Protein 2PAJ (pdb70)

Secondary structure (DSSP, 8-state):
-EEEEE-BSEEB----SSSSS-SB-----EEEETTEEEEESS----TT-EEEE-BT-EEEEPEE-----GGGGG--S---GGG--HHHHHHHHHHHHHHHHTTTEEEEEE------TT-SS-HHHHHHHHHHHTT-EEEEEE---S---S-STTS-GGG----HHHHHHHHHHHHHHT---STT-SEEEEE--TTTTTSS-HHHHHHHHHHHHHTT-EEEEE-----HHHHHHHTT--STTEEEES--S--HHHHHHHHHHT-EEEE-HHHHH----TTHHHHT--EEE---HHHH-S--SHHHHHHHHHHHHHHT---HHHHHHIIIIIHHHHHT-TTSS--STTSB--EEEEE--SGGGTT-SSGGGHHHHS-S--EEEEEEETTEEEEETTB-TT--HHHHHHHHHHHHHHHHHHHH-

Structure (mmCIF, N/CA/C/O backbone):
data_2PAJ
#
_entry.id   2PAJ
#
_cell.length_a   88.872
_cell.length_b   88.872
_cell.length_c   161.867
_cell.angle_alpha   90.00
_cell.angle_beta   90.00
_cell.angle_gamma   120.00
#
_symmetry.space_group_name_H-M   'P 31 2 1'
#
loop_
_entity.id
_entity.type
_entity.pdbx_description
1 polymer 'putative cytosine/guanine deaminase'
2 non-polymer 'ZINC ION'
3 water water
#
loop_
_atom_site.group_PDB
_atom_site.id
_atom_site.type_symbol
_atom_site.label_atom_id
_atom_site.label_alt_id
_atom_site.label_comp_id
_atom_site.label_asym_id
_atom_site.label_entity_id
_atom_site.label_seq_id
_atom_site.pdbx_PDB_ins_code
_atom_site.Cartn_x
_atom_site.Cartn_y
_atom_site.Cartn_z
_atom_site.occupancy
_atom_site.B_iso_or_equiv
_atom_site.auth_seq_id
_atom_site.auth_comp_id
_atom_site.auth_asym_id
_atom_site.auth_atom_id
_atom_site.pdbx_PDB_model_num
ATOM 1 N N . PRO A 1 10 ? 42.218 55.749 29.515 1.00 78.14 10 PRO A N 1
ATOM 2 C CA . PRO A 1 10 ? 41.716 54.579 28.748 1.00 76.92 10 PRO A CA 1
ATOM 3 C C . PRO A 1 10 ? 40.242 54.322 29.066 1.00 74.92 10 PRO A C 1
ATOM 4 O O . PRO A 1 10 ? 39.874 53.265 29.610 1.00 74.51 10 PRO A O 1
ATOM 8 N N . SER A 1 11 ? 39.412 55.316 28.755 1.00 71.85 11 SER A N 1
ATOM 9 C CA . SER A 1 11 ? 37.970 55.212 28.960 1.00 68.32 11 SER A CA 1
ATOM 10 C C . SER A 1 11 ? 37.268 55.796 27.749 1.00 65.73 11 SER A C 1
ATOM 11 O O . SER A 1 11 ? 37.736 56.757 27.140 1.00 65.69 11 SER A O 1
ATOM 14 N N . THR A 1 12 ? 36.140 55.217 27.389 1.00 63.12 12 THR A N 1
ATOM 15 C CA . THR A 1 12 ? 35.436 55.720 26.233 1.00 61.73 12 THR A CA 1
ATOM 16 C C . THR A 1 12 ? 33.935 55.663 26.422 1.00 60.29 12 THR A C 1
ATOM 17 O O . THR A 1 12 ? 33.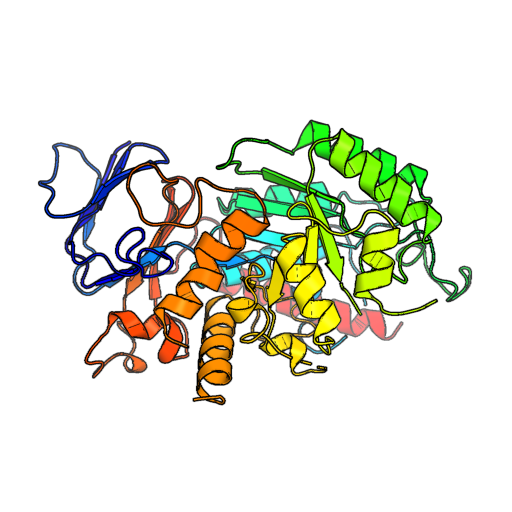415 54.761 27.070 1.00 59.95 12 THR A O 1
ATOM 21 N N . LEU A 1 13 ? 33.239 56.638 25.856 1.00 59.02 13 LEU A N 1
ATOM 22 C CA . LEU A 1 13 ? 31.799 56.675 25.978 1.00 57.74 13 LEU A CA 1
ATOM 23 C C . LEU A 1 13 ? 31.130 56.787 24.621 1.00 57.50 13 LEU A C 1
ATOM 24 O O . LEU A 1 13 ? 31.283 57.774 23.911 1.00 56.69 13 LEU A O 1
ATOM 29 N N . ILE A 1 14 ? 30.409 55.738 24.257 1.00 58.07 14 ILE A N 1
ATOM 30 C CA . ILE A 1 14 ? 29.661 55.720 23.014 1.00 59.07 14 ILE A CA 1
ATOM 31 C C . ILE A 1 14 ? 28.324 56.305 23.460 1.00 58.23 14 ILE A C 1
ATOM 32 O O . ILE A 1 14 ? 27.672 55.768 24.360 1.00 57.36 14 ILE A O 1
ATOM 37 N N . ARG A 1 15 ? 27.932 57.423 22.861 1.00 58.04 15 ARG A N 1
ATOM 38 C CA . ARG A 1 15 ? 26.698 58.070 23.276 1.00 57.62 15 ARG A CA 1
ATOM 39 C C . ARG A 1 15 ? 25.590 58.156 22.247 1.00 56.11 15 ARG A C 1
ATOM 40 O O . ARG A 1 15 ? 25.830 58.207 21.036 1.00 55.26 15 ARG A O 1
ATOM 48 N N . ASN A 1 16 ? 24.370 58.182 22.776 1.00 54.54 16 ASN A N 1
ATOM 49 C CA . ASN A 1 16 ? 23.155 58.362 21.999 1.00 52.35 16 ASN A CA 1
ATOM 50 C C . ASN A 1 16 ? 22.891 57.384 20.864 1.00 51.97 16 ASN A C 1
ATOM 51 O O . ASN A 1 16 ? 22.627 57.792 19.737 1.00 52.14 16 ASN A O 1
ATOM 56 N N . ALA A 1 17 ? 22.945 56.092 21.162 1.00 52.41 17 ALA A N 1
ATOM 57 C CA . ALA A 1 17 ? 22.708 55.074 20.139 1.00 51.70 17 ALA A CA 1
ATOM 58 C C . ALA A 1 17 ? 21.209 54.963 19.838 1.00 51.75 17 ALA A C 1
ATOM 59 O O . ALA A 1 17 ? 20.372 55.071 20.742 1.00 53.44 17 ALA A O 1
ATOM 61 N N . ALA A 1 18 ? 20.874 54.751 18.568 1.00 49.43 18 ALA A N 1
ATOM 62 C CA . ALA A 1 18 ? 19.487 54.624 18.153 1.00 46.71 18 ALA A CA 1
ATOM 63 C C . ALA A 1 18 ? 18.934 53.266 18.574 1.00 47.31 18 ALA A C 1
ATOM 64 O O . ALA A 1 18 ? 17.735 53.114 18.786 1.00 47.98 18 ALA A O 1
ATOM 66 N N . ALA A 1 19 ? 19.819 52.281 18.696 1.00 47.76 19 ALA A N 1
ATOM 67 C CA . ALA A 1 19 ? 19.431 50.931 19.089 1.00 48.33 19 ALA A CA 1
ATOM 68 C C . ALA A 1 19 ? 20.636 50.119 19.565 1.00 49.28 19 ALA A C 1
ATOM 69 O O . ALA A 1 19 ? 21.762 50.327 19.101 1.00 48.80 19 ALA A O 1
ATOM 71 N N . ILE A 1 20 ? 20.385 49.189 20.486 1.00 49.11 20 ILE A N 1
ATOM 72 C CA . ILE A 1 20 ? 21.431 48.334 21.041 1.00 48.34 20 ILE A CA 1
ATOM 73 C C . ILE A 1 20 ? 21.021 46.863 21.133 1.00 48.09 20 ILE A C 1
ATOM 74 O O . ILE A 1 20 ? 20.253 46.482 22.013 1.00 47.78 20 ILE A O 1
ATOM 79 N N . MET A 1 21 ? 21.531 46.035 20.230 1.00 48.38 21 MET A N 1
ATOM 80 C CA . MET A 1 21 ? 21.225 44.606 20.276 1.00 48.62 21 MET A CA 1
ATOM 81 C C . MET A 1 21 ? 22.295 43.914 21.142 1.00 49.73 21 MET A C 1
ATOM 82 O O . MET A 1 21 ? 23.491 44.096 20.940 1.00 48.27 21 MET A O 1
ATOM 87 N N . THR A 1 22 ? 21.847 43.126 22.112 1.00 51.68 22 THR A N 1
ATOM 88 C CA . THR A 1 22 ? 22.736 42.457 23.049 1.00 53.32 22 THR A CA 1
ATOM 89 C C . THR A 1 22 ? 23.345 41.141 22.620 1.00 53.28 22 THR A C 1
ATOM 90 O O . THR A 1 22 ? 24.358 40.714 23.173 1.00 54.09 22 THR A O 1
ATOM 94 N N . GLY A 1 23 ? 22.733 40.493 21.645 1.00 52.45 23 GLY A N 1
ATOM 95 C CA . GLY A 1 23 ? 23.238 39.208 21.224 1.00 51.39 23 GLY A CA 1
ATOM 96 C C . GLY A 1 23 ? 22.827 38.194 22.275 1.00 51.19 23 GLY A C 1
ATOM 97 O O . GLY A 1 23 ? 23.488 37.180 22.465 1.00 51.07 23 GLY A O 1
ATOM 98 N N . GLY A 1 24 ? 21.727 38.489 22.963 1.00 51.61 24 GLY A N 1
ATOM 99 C CA . GLY A 1 24 ? 21.219 37.607 23.989 1.00 52.98 24 GLY A CA 1
ATOM 100 C C . GLY A 1 24 ? 20.160 36.682 23.431 1.00 55.16 24 GLY A C 1
ATOM 101 O O . GLY A 1 24 ? 19.590 36.948 22.380 1.00 53.91 24 GLY A O 1
ATOM 102 N N . ARG A 1 25 ? 19.886 35.597 24.143 1.00 58.81 25 ARG A N 1
ATOM 103 C CA . ARG A 1 25 ? 18.895 34.623 23.712 1.00 62.02 25 ARG A CA 1
ATOM 104 C C . ARG A 1 25 ? 17.479 35.189 23.719 1.00 62.97 25 ARG A C 1
ATOM 105 O O . ARG A 1 25 ? 16.511 34.455 23.516 1.00 63.80 25 ARG A O 1
ATOM 113 N N . GLY A 1 26 ? 17.363 36.490 23.970 1.00 63.21 26 GLY A N 1
ATOM 114 C CA . GLY A 1 26 ? 16.061 37.131 23.987 1.00 62.36 26 GLY A CA 1
ATOM 115 C C . GLY A 1 26 ? 15.099 36.790 25.114 1.00 61.56 26 GLY A C 1
ATOM 116 O O . GLY A 1 26 ? 13.916 37.097 25.021 1.00 62.64 26 GLY A O 1
ATOM 117 N N . THR A 1 27 ? 15.574 36.163 26.178 1.00 61.19 27 THR A N 1
ATOM 118 C CA . THR A 1 27 ? 14.680 35.826 27.277 1.00 62.31 27 THR A CA 1
ATOM 119 C C . THR A 1 27 ? 14.648 36.949 28.313 1.00 62.81 27 THR A C 1
ATOM 120 O O . THR A 1 27 ? 15.354 37.956 28.186 1.00 62.34 27 THR A O 1
ATOM 124 N N . ALA A 1 28 ? 13.818 36.774 29.336 1.00 63.35 28 ALA A N 1
ATOM 125 C CA . ALA A 1 28 ? 13.705 37.769 30.396 1.00 64.09 28 ALA A CA 1
ATOM 126 C C . ALA A 1 28 ? 15.012 37.765 31.178 1.00 65.05 28 ALA A C 1
ATOM 127 O O . ALA A 1 28 ? 15.424 38.783 31.746 1.00 64.31 28 ALA A O 1
ATOM 129 N N . ASP A 1 29 ? 15.665 36.608 31.177 1.00 66.55 29 ASP A N 1
ATOM 130 C CA . ASP A 1 29 ? 16.933 36.425 31.874 1.00 67.08 29 ASP A CA 1
ATOM 131 C C . ASP A 1 29 ? 18.035 36.999 31.009 1.00 66.08 29 ASP A C 1
ATOM 132 O O . ASP A 1 29 ? 18.959 37.646 31.509 1.00 65.10 29 ASP A O 1
ATOM 137 N N . ASP A 1 30 ? 17.917 36.761 29.701 1.00 64.82 30 ASP A N 1
ATOM 138 C CA . ASP A 1 30 ? 18.915 37.195 28.735 1.00 62.78 30 ASP A CA 1
ATOM 139 C C . ASP A 1 30 ? 18.314 37.960 27.559 1.00 61.48 30 ASP A C 1
ATOM 140 O O . ASP A 1 30 ? 18.136 37.401 26.478 1.00 61.74 30 ASP A O 1
ATOM 145 N N . PRO A 1 31 ? 18.008 39.257 27.757 1.00 60.61 31 PRO A N 1
ATOM 146 C CA . PRO A 1 31 ? 17.424 40.147 26.739 1.00 59.36 31 PRO A CA 1
ATOM 147 C C . PRO A 1 31 ? 18.263 40.295 25.460 1.00 58.63 31 PRO A C 1
ATOM 148 O O . PRO A 1 31 ? 19.496 40.381 25.515 1.00 58.13 31 PRO A O 1
ATOM 152 N N . SER A 1 32 ? 17.585 40.325 24.314 1.00 57.35 32 SER A N 1
ATOM 153 C CA . SER A 1 32 ? 18.263 40.427 23.023 1.00 56.87 32 SER A CA 1
ATOM 154 C C . SER A 1 32 ? 18.481 41.864 22.591 1.00 56.61 32 SER A C 1
ATOM 155 O O . SER A 1 32 ? 19.345 42.160 21.768 1.00 56.19 32 SER A O 1
ATOM 158 N N . ARG A 1 33 ? 17.670 42.754 23.136 1.00 56.65 33 ARG A N 1
ATOM 159 C CA . ARG A 1 33 ? 17.773 44.165 22.825 1.00 56.29 33 ARG A CA 1
ATOM 160 C C . ARG A 1 33 ? 17.654 44.881 24.151 1.00 57.99 33 ARG A C 1
ATOM 161 O O . ARG A 1 33 ? 16.791 44.560 24.971 1.00 58.60 33 ARG A O 1
ATOM 169 N N . VAL A 1 34 ? 18.526 45.843 24.386 1.00 60.20 34 VAL A N 1
ATOM 170 C CA . VAL A 1 34 ? 18.447 46.561 25.635 1.00 62.90 34 VAL A CA 1
ATOM 171 C C . VAL A 1 34 ? 18.105 48.007 25.377 1.00 64.81 34 VAL A C 1
ATOM 172 O O . VAL A 1 34 ? 18.948 48.805 24.977 1.00 64.22 34 VAL A O 1
ATOM 176 N N . PRO A 1 35 ? 16.828 48.356 25.526 1.00 68.60 35 PRO A N 1
ATOM 177 C CA . PRO A 1 35 ? 16.600 49.781 25.273 1.00 69.14 35 PRO A CA 1
ATOM 178 C C . PRO A 1 35 ? 17.376 50.535 26.361 1.00 66.51 35 PRO A C 1
ATOM 179 O O . PRO A 1 35 ? 17.032 50.473 27.549 1.00 63.33 35 PRO A O 1
ATOM 183 N N . GLY A 1 36 ? 18.457 51.179 25.927 1.00 64.60 36 GLY A N 1
ATOM 184 C CA . GLY A 1 36 ? 19.339 51.939 26.803 1.00 66.12 36 GLY A CA 1
ATOM 185 C C . GLY A 1 36 ? 20.032 52.826 25.807 1.00 66.08 36 GLY A C 1
ATOM 186 O O . GLY A 1 36 ? 19.920 52.521 24.619 1.00 69.56 36 GLY A O 1
ATOM 187 N N . PRO A 1 37 ? 20.724 53.913 26.195 1.00 63.85 37 PRO A N 1
ATOM 188 C CA . PRO A 1 37 ? 21.326 54.666 25.084 1.00 61.78 37 PRO A CA 1
ATOM 189 C C . PRO A 1 37 ? 22.851 54.770 24.969 1.00 60.96 37 PRO A C 1
ATOM 190 O O . PRO A 1 37 ? 23.379 54.734 23.860 1.00 60.15 37 PRO A O 1
ATOM 194 N N . ASP A 1 38 ? 23.562 54.917 26.086 1.00 60.84 38 ASP A N 1
ATOM 195 C CA . ASP A 1 38 ? 25.022 55.044 26.012 1.00 59.90 38 ASP A CA 1
ATOM 196 C C . ASP A 1 38 ? 25.746 53.806 26.515 1.00 58.86 38 ASP A C 1
ATOM 197 O O . ASP A 1 38 ? 25.140 52.929 27.135 1.00 57.30 38 ASP A O 1
ATOM 202 N N . ILE A 1 39 ? 27.051 53.752 26.244 1.00 58.29 39 ILE A N 1
ATOM 203 C CA . ILE A 1 39 ? 27.897 52.641 26.677 1.00 57.94 39 ILE A CA 1
ATOM 204 C C . ILE A 1 39 ? 29.300 53.103 27.058 1.00 57.94 39 ILE A C 1
ATOM 205 O O . ILE A 1 39 ? 29.996 53.729 26.258 1.00 56.57 39 ILE A O 1
ATOM 210 N N . ARG A 1 40 ? 29.704 52.789 28.287 1.00 58.28 40 ARG A N 1
ATOM 211 C CA . ARG A 1 40 ? 31.030 53.157 28.779 1.00 58.90 40 ARG A CA 1
ATOM 212 C C . ARG A 1 40 ? 31.989 51.969 28.720 1.00 58.93 40 ARG A C 1
ATOM 213 O O . ARG A 1 40 ? 31.651 50.856 29.106 1.00 58.81 40 ARG A O 1
ATOM 221 N N . ILE A 1 41 ? 33.191 52.217 28.224 1.00 59.26 41 ILE A N 1
ATOM 222 C CA . ILE A 1 41 ? 34.197 51.178 28.113 1.00 59.37 41 ILE A CA 1
ATOM 223 C C . ILE A 1 41 ? 35.457 51.585 28.870 1.00 59.94 41 ILE A C 1
ATOM 224 O O . ILE A 1 41 ? 35.989 52.682 28.666 1.00 59.60 41 ILE A O 1
ATOM 229 N N . VAL A 1 42 ? 35.919 50.712 29.759 1.00 59.42 42 VAL A N 1
ATOM 230 C CA . VAL A 1 42 ? 37.156 50.979 30.486 1.00 60.36 42 VAL A CA 1
ATOM 231 C C . VAL A 1 42 ? 38.111 49.833 30.179 1.00 58.92 42 VAL A C 1
ATOM 232 O O . VAL A 1 42 ? 37.899 48.693 30.593 1.00 57.72 42 VAL A O 1
ATOM 236 N N . GLY A 1 43 ? 39.154 50.146 29.423 1.00 58.25 43 GLY A N 1
ATOM 237 C CA . GLY A 1 43 ? 40.101 49.121 29.053 1.00 58.62 43 GLY A CA 1
ATOM 238 C C . GLY A 1 43 ? 39.511 48.250 27.966 1.00 59.14 43 GLY A C 1
ATOM 239 O O . GLY A 1 43 ? 39.124 48.732 26.897 1.00 59.13 43 GLY A O 1
ATOM 240 N N . ASP A 1 44 ? 39.424 46.959 28.252 1.00 58.88 44 ASP A N 1
ATOM 241 C CA . ASP A 1 44 ? 38.902 45.995 27.301 1.00 59.00 44 ASP A CA 1
ATOM 242 C C . ASP A 1 44 ? 37.521 45.518 27.730 1.00 57.46 44 ASP A C 1
ATOM 243 O O . ASP A 1 44 ? 37.004 44.543 27.191 1.00 57.42 44 ASP A O 1
ATOM 248 N N . THR A 1 45 ? 36.918 46.195 28.695 1.00 55.51 45 THR A N 1
ATOM 249 C CA . THR A 1 45 ? 35.624 45.750 29.176 1.00 56.20 45 THR A CA 1
ATOM 250 C C . THR A 1 45 ? 34.501 46.769 29.112 1.00 56.35 45 THR A C 1
ATOM 251 O O . THR A 1 45 ? 34.728 47.975 29.165 1.00 56.79 45 THR A O 1
ATOM 255 N N . ILE A 1 46 ? 33.283 46.253 28.981 1.00 56.10 46 ILE A N 1
ATOM 256 C CA . ILE A 1 46 ? 32.091 47.073 28.937 1.00 55.30 46 ILE A CA 1
ATOM 257 C C . ILE A 1 46 ? 31.798 47.368 30.378 1.00 56.00 46 ILE A C 1
ATOM 258 O O . ILE A 1 46 ? 31.500 46.467 31.161 1.00 55.48 46 ILE A O 1
ATOM 263 N N . ASP A 1 47 ? 31.880 48.646 30.717 1.00 56.84 47 ASP A N 1
ATOM 264 C CA . ASP A 1 47 ? 31.685 49.101 32.082 1.00 57.09 47 ASP A CA 1
ATOM 265 C C . ASP A 1 47 ? 30.239 49.403 32.480 1.00 55.75 47 ASP A C 1
ATOM 266 O O . ASP A 1 47 ? 29.844 49.165 33.619 1.00 54.37 47 ASP A O 1
ATOM 271 N N . ALA A 1 48 ? 29.451 49.923 31.547 1.00 55.20 48 ALA A N 1
ATOM 272 C CA . ALA A 1 48 ? 28.071 50.253 31.851 1.00 55.41 48 ALA A CA 1
ATOM 273 C C . ALA A 1 48 ? 27.220 50.448 30.611 1.00 55.82 48 ALA A C 1
ATOM 274 O O . ALA A 1 48 ? 27.727 50.681 29.511 1.00 54.01 48 ALA A O 1
ATOM 276 N N . ILE A 1 49 ? 25.910 50.371 30.813 1.00 56.39 49 ILE A N 1
ATOM 277 C CA . ILE A 1 49 ? 24.968 50.541 29.729 1.00 57.17 49 ILE A CA 1
ATOM 278 C C . ILE A 1 49 ? 23.705 51.308 30.147 1.00 58.08 49 ILE A C 1
ATOM 279 O O . ILE A 1 49 ? 23.058 50.977 31.145 1.00 57.04 49 ILE A O 1
ATOM 284 N N . GLY A 1 50 ? 23.379 52.350 29.382 1.00 59.48 50 GLY A N 1
ATOM 285 C CA . GLY A 1 50 ? 22.167 53.118 29.623 1.00 58.21 50 GLY A CA 1
ATOM 286 C C . GLY A 1 50 ? 22.201 54.378 30.459 1.00 58.17 50 GLY A C 1
ATOM 287 O O . GLY A 1 50 ? 22.379 54.326 31.673 1.00 60.93 50 GLY A O 1
ATOM 288 N N . ALA A 1 51 ? 22.019 55.519 29.812 1.00 56.98 51 ALA A N 1
ATOM 289 C CA . ALA A 1 51 ? 21.974 56.798 30.517 1.00 56.91 51 ALA A CA 1
ATOM 290 C C . ALA A 1 51 ? 23.216 57.114 31.345 1.00 55.98 51 ALA A C 1
ATOM 291 O O . ALA A 1 51 ? 23.153 57.136 32.565 1.00 56.13 51 ALA A O 1
ATOM 293 N N . LEU A 1 52 ? 24.329 57.391 30.669 1.00 57.42 52 LEU A N 1
ATOM 294 C CA . LEU A 1 52 ? 25.607 57.695 31.314 1.00 56.93 52 LEU A CA 1
ATOM 295 C C . LEU A 1 52 ? 26.074 59.123 31.012 1.00 58.27 52 LEU A C 1
ATOM 296 O O . LEU A 1 52 ? 26.010 59.587 29.872 1.00 59.31 52 LEU A O 1
ATOM 301 N N . ALA A 1 53 ? 26.543 59.823 32.037 1.00 60.06 53 ALA A N 1
ATOM 302 C CA . ALA A 1 53 ? 27.021 61.194 31.859 1.00 61.27 53 ALA A CA 1
ATOM 303 C C . ALA A 1 53 ? 28.513 61.176 31.517 1.00 61.72 53 ALA A C 1
ATOM 304 O O . ALA A 1 53 ? 29.299 60.468 32.147 1.00 62.01 53 ALA A O 1
ATOM 306 N N . PRO A 1 54 ? 28.920 61.947 30.503 1.00 62.72 54 PRO A N 1
ATOM 307 C CA . PRO A 1 54 ? 30.334 61.974 30.120 1.00 63.43 54 PRO A CA 1
ATOM 308 C C . PRO A 1 54 ? 31.270 62.312 31.271 1.00 63.94 54 PRO A C 1
ATOM 309 O O . PRO A 1 54 ? 30.865 62.924 32.260 1.00 64.54 54 PRO A O 1
ATOM 313 N N . ARG A 1 55 ? 32.523 61.890 31.140 1.00 64.33 55 ARG A N 1
ATOM 314 C CA . ARG A 1 55 ? 33.530 62.157 32.163 1.00 63.69 55 ARG A CA 1
ATOM 315 C C . ARG A 1 55 ? 34.662 63.016 31.621 1.00 64.41 55 ARG A C 1
ATOM 316 O O . ARG A 1 55 ? 34.992 62.974 30.425 1.00 64.42 55 ARG A O 1
ATOM 324 N N . PRO A 1 56 ? 35.277 63.810 32.501 1.00 64.38 56 PRO A N 1
ATOM 325 C CA . PRO A 1 56 ? 36.372 64.665 32.051 1.00 64.05 56 PRO A CA 1
ATOM 326 C C . PRO A 1 56 ? 37.499 63.878 31.401 1.00 63.63 56 PRO A C 1
ATOM 327 O O . PRO A 1 56 ? 37.901 62.826 31.901 1.00 62.02 56 PRO A O 1
ATOM 331 N N . GLY A 1 57 ? 37.983 64.401 30.275 1.00 63.98 57 GLY A N 1
ATOM 332 C CA . GLY A 1 57 ? 39.078 63.785 29.547 1.00 64.60 57 GLY A CA 1
ATOM 333 C C . GLY A 1 57 ? 38.773 62.429 28.941 1.00 66.30 57 GLY A C 1
ATOM 334 O O . GLY A 1 57 ? 39.659 61.780 28.381 1.00 67.31 57 GLY A O 1
ATOM 335 N N . GLU A 1 58 ? 37.525 61.988 29.050 1.00 65.86 58 GLU A N 1
ATOM 336 C CA . GLU A 1 58 ? 37.133 60.698 28.504 1.00 64.21 58 GLU A CA 1
ATOM 337 C C . GLU A 1 58 ? 36.921 60.787 26.996 1.00 63.63 58 GLU A C 1
ATOM 338 O O . GLU A 1 58 ? 36.570 61.844 26.472 1.00 63.62 58 GLU A O 1
ATOM 344 N N . THR A 1 59 ? 37.151 59.685 26.291 1.00 62.64 59 THR A N 1
ATOM 345 C CA . THR A 1 59 ? 36.950 59.686 24.848 1.00 61.55 59 THR A CA 1
ATOM 346 C C . THR A 1 59 ? 35.471 59.541 24.568 1.00 61.85 59 THR A C 1
ATOM 347 O O . THR A 1 59 ? 34.781 58.729 25.202 1.00 61.50 59 THR A O 1
ATOM 351 N N . ILE A 1 60 ? 34.976 60.335 23.627 1.00 60.95 60 ILE A N 1
ATOM 352 C CA . ILE A 1 60 ? 33.568 60.264 23.297 1.00 60.18 60 ILE A CA 1
ATOM 353 C C . ILE A 1 60 ? 33.326 60.029 21.828 1.00 59.91 60 ILE A C 1
ATOM 354 O O . ILE A 1 60 ? 33.961 60.641 20.972 1.00 60.58 60 ILE A O 1
ATOM 359 N N . VAL A 1 61 ? 32.418 59.108 21.543 1.00 59.76 61 VAL A N 1
ATOM 360 C CA . VAL A 1 61 ? 32.064 58.799 20.169 1.00 61.20 61 VAL A CA 1
ATOM 361 C C . VAL A 1 61 ? 30.548 58.960 20.057 1.00 60.89 61 VAL A C 1
ATOM 362 O O . VAL A 1 61 ? 29.784 58.264 20.732 1.00 60.45 61 VAL A O 1
ATOM 366 N N . ASP A 1 62 ? 30.132 59.912 19.221 1.00 60.51 62 ASP A N 1
ATOM 367 C CA . ASP A 1 62 ? 28.723 60.223 18.993 1.00 59.93 62 ASP A CA 1
ATOM 368 C C . ASP A 1 62 ? 28.058 59.207 18.065 1.00 59.46 62 ASP A C 1
ATOM 369 O O . ASP A 1 62 ? 28.237 59.236 16.843 1.00 58.18 62 ASP A O 1
ATOM 374 N N . ALA A 1 63 ? 27.283 58.312 18.663 1.00 58.79 63 ALA A N 1
ATOM 375 C CA . ALA A 1 63 ? 26.601 57.275 17.909 1.00 58.37 63 ALA A CA 1
ATOM 376 C C . ALA A 1 63 ? 25.170 57.670 17.631 1.00 58.78 63 ALA A C 1
ATOM 377 O O . ALA A 1 63 ? 24.276 56.824 17.592 1.00 57.63 63 ALA A O 1
ATOM 379 N N . THR A 1 64 ? 24.953 58.966 17.453 1.00 58.82 64 THR A N 1
ATOM 380 C CA . THR A 1 64 ? 23.621 59.455 17.159 1.00 58.12 64 THR A CA 1
ATOM 381 C C . THR A 1 64 ? 23.150 58.878 15.827 1.00 57.60 64 THR A C 1
ATOM 382 O O . THR A 1 64 ? 23.862 58.948 14.816 1.00 55.41 64 THR A O 1
ATOM 386 N N . ASP A 1 65 ? 21.949 58.298 15.858 1.00 57.36 65 ASP A N 1
ATOM 387 C CA . ASP A 1 65 ? 21.304 57.681 14.701 1.00 57.56 65 ASP A CA 1
ATOM 388 C C . ASP A 1 65 ? 21.948 56.360 14.322 1.00 57.03 65 ASP A C 1
ATOM 389 O O . ASP A 1 65 ? 21.564 55.747 13.324 1.00 57.47 65 ASP A O 1
ATOM 394 N N . CYS A 1 66 ? 22.929 55.927 15.106 1.00 55.47 66 CYS A N 1
ATOM 395 C CA . CYS A 1 66 ? 23.609 54.676 14.821 1.00 54.14 66 CYS A CA 1
ATOM 396 C C . CYS A 1 66 ? 23.076 53.523 15.639 1.00 54.19 66 CYS A C 1
ATOM 397 O O . CYS A 1 66 ? 22.557 53.696 16.735 1.00 53.63 66 CYS A O 1
ATOM 400 N N . VAL A 1 67 ? 23.222 52.335 15.073 1.00 54.54 67 VAL A N 1
ATOM 401 C CA . VAL A 1 67 ? 22.778 51.103 15.698 1.00 54.30 67 VAL A CA 1
ATOM 402 C C . VAL A 1 67 ? 24.013 50.356 16.202 1.00 52.76 67 VAL A C 1
ATOM 403 O O . VAL A 1 67 ? 25.053 50.308 15.538 1.00 50.92 67 VAL A O 1
ATOM 407 N N . ILE A 1 68 ? 23.891 49.787 17.393 1.00 52.27 68 ILE A N 1
ATOM 408 C CA . ILE A 1 68 ? 24.985 49.048 17.998 1.00 52.03 68 ILE A CA 1
ATOM 409 C C . ILE A 1 68 ? 24.637 47.565 18.048 1.00 51.96 68 ILE A C 1
ATOM 410 O O . ILE A 1 68 ? 23.510 47.188 18.361 1.00 52.70 68 ILE A O 1
ATOM 415 N N . TYR A 1 69 ? 25.625 46.744 17.707 1.00 52.05 69 TYR A N 1
ATOM 416 C CA . TYR A 1 69 ? 25.528 45.285 17.666 1.00 51.94 69 TYR A CA 1
ATOM 417 C C . TYR A 1 69 ? 26.823 44.774 18.294 1.00 51.57 69 TYR A C 1
ATOM 418 O O . TYR A 1 69 ? 27.804 45.517 18.410 1.00 50.64 69 TYR A O 1
ATOM 427 N N . PRO A 1 70 ? 26.842 43.515 18.745 1.00 50.93 70 PRO A N 1
ATOM 428 C CA . PRO A 1 70 ? 28.116 43.063 19.300 1.00 50.27 70 PRO A CA 1
ATOM 429 C C . PRO A 1 70 ? 28.873 42.648 18.028 1.00 50.05 70 PRO A C 1
ATOM 430 O O . PRO A 1 70 ? 28.244 42.220 17.059 1.00 51.07 70 PRO A O 1
ATOM 434 N N . ALA A 1 71 ? 30.191 42.820 17.984 1.00 49.49 71 ALA A N 1
ATOM 435 C CA . ALA A 1 71 ? 30.957 42.448 16.791 1.00 48.23 71 ALA A CA 1
ATOM 436 C C . ALA A 1 71 ? 30.701 40.977 16.420 1.00 48.26 71 ALA A C 1
ATOM 437 O O . ALA A 1 71 ? 30.433 40.152 17.288 1.00 49.72 71 ALA A O 1
ATOM 439 N N . TRP A 1 72 ? 30.772 40.643 15.136 1.00 47.60 72 TRP A N 1
ATOM 440 C CA . TRP A 1 72 ? 30.516 39.269 14.720 1.00 46.87 72 TRP A CA 1
ATOM 441 C C . TRP A 1 72 ? 31.624 38.298 15.110 1.00 46.42 72 TRP A C 1
ATOM 442 O O . TRP A 1 72 ? 32.781 38.668 15.288 1.00 46.65 72 TRP A O 1
ATOM 453 N N . VAL A 1 73 ? 31.237 37.038 15.230 1.00 45.80 73 VAL A N 1
ATOM 454 C CA . VAL A 1 73 ? 32.143 35.954 15.553 1.00 45.53 73 VAL A CA 1
ATOM 455 C C . VAL A 1 73 ? 31.996 34.928 14.427 1.00 45.28 73 VAL A C 1
ATOM 456 O O . VAL A 1 73 ? 30.966 34.269 14.300 1.00 45.63 73 VAL A O 1
ATOM 460 N N . ASN A 1 74 ? 33.022 34.820 13.597 1.00 45.23 74 ASN A N 1
ATOM 461 C CA . ASN A 1 74 ? 33.024 33.872 12.494 1.00 45.28 74 ASN A CA 1
ATOM 462 C C . ASN A 1 74 ? 33.643 32.577 13.001 1.00 43.82 74 ASN A C 1
ATOM 463 O O . ASN A 1 74 ? 34.778 32.574 13.450 1.00 44.27 74 ASN A O 1
ATOM 468 N N . THR A 1 75 ? 32.894 31.482 12.927 1.00 43.21 75 THR A N 1
ATOM 469 C CA . THR A 1 75 ? 33.374 30.200 13.417 1.00 41.89 75 THR A CA 1
ATOM 470 C C . THR A 1 75 ? 33.867 29.188 12.384 1.00 43.69 75 THR A C 1
ATOM 471 O O . THR A 1 75 ? 34.118 28.037 12.731 1.00 45.19 75 THR A O 1
ATOM 475 N N . HIS A 1 76 ? 34.009 29.603 11.127 1.00 43.41 76 HIS A N 1
ATOM 476 C CA . HIS A 1 76 ? 34.512 28.718 10.077 1.00 42.14 76 HIS A CA 1
ATOM 477 C C . HIS A 1 76 ? 34.940 29.514 8.845 1.00 43.22 76 HIS A C 1
ATOM 478 O O . HIS A 1 76 ? 34.230 30.408 8.407 1.00 40.28 76 HIS A O 1
ATOM 485 N N . HIS A 1 77 ? 36.103 29.171 8.290 1.00 44.38 77 HIS A N 1
ATOM 486 C CA . HIS A 1 77 ? 36.667 29.887 7.146 1.00 45.34 77 HIS A CA 1
ATOM 487 C C . HIS A 1 77 ? 37.806 29.102 6.488 1.00 45.91 77 HIS A C 1
ATOM 488 O O . HIS A 1 77 ? 38.241 28.078 6.998 1.00 47.03 77 HIS A O 1
ATOM 495 N N . HIS A 1 78 ? 38.278 29.602 5.350 1.00 45.77 78 HIS A N 1
ATOM 496 C CA . HIS A 1 78 ? 39.400 29.020 4.609 1.00 45.80 78 HIS A CA 1
ATOM 497 C C . HIS A 1 78 ? 40.086 30.195 3.911 1.00 45.62 78 HIS A C 1
ATOM 498 O O . HIS A 1 78 ? 40.078 30.285 2.691 1.00 46.32 78 HIS A O 1
ATOM 505 N N . LEU A 1 79 ? 40.683 31.084 4.700 1.00 45.43 79 LEU A N 1
ATOM 506 C CA . LEU A 1 79 ? 41.335 32.291 4.190 1.00 45.73 79 LEU A CA 1
ATOM 507 C C . LEU A 1 79 ? 42.258 32.211 2.978 1.00 46.29 79 LEU A C 1
ATOM 508 O O . LEU A 1 79 ? 42.421 33.204 2.274 1.00 47.70 79 LEU A O 1
ATOM 513 N N . PHE A 1 80 ? 42.877 31.067 2.714 1.00 46.48 80 PHE A N 1
ATOM 514 C CA . PHE A 1 80 ? 43.772 31.023 1.563 1.00 46.16 80 PHE A CA 1
ATOM 515 C C . PHE A 1 80 ? 42.956 31.161 0.289 1.00 47.42 80 PHE A C 1
ATOM 516 O O . PHE A 1 80 ? 43.426 31.725 -0.708 1.00 46.75 80 PHE A O 1
ATOM 524 N N . GLN A 1 81 ? 41.715 30.680 0.357 1.00 46.97 81 GLN A N 1
ATOM 525 C CA . GLN A 1 81 ? 40.781 30.725 -0.758 1.00 45.78 81 GLN A CA 1
ATOM 526 C C . GLN A 1 81 ? 40.401 32.138 -1.180 1.00 44.97 81 GLN A C 1
ATOM 527 O O . GLN A 1 81 ? 39.766 32.330 -2.208 1.00 44.96 81 GLN A O 1
ATOM 533 N N . SER A 1 82 ? 40.800 33.127 -0.390 1.00 43.99 82 SER A N 1
ATOM 534 C CA . SER A 1 82 ? 40.489 34.508 -0.703 1.00 44.23 82 SER A CA 1
ATOM 535 C C . SER A 1 82 ? 41.148 34.974 -1.992 1.00 45.23 82 SER A C 1
ATOM 536 O O . SER A 1 82 ? 40.892 36.078 -2.474 1.00 44.99 82 SER A O 1
ATOM 539 N N . LEU A 1 83 ? 42.007 34.127 -2.546 1.00 46.08 83 LEU A N 1
ATOM 540 C CA . LEU A 1 83 ? 42.681 34.437 -3.802 1.00 46.96 83 LEU A CA 1
ATOM 541 C C . LEU A 1 83 ? 42.255 33.407 -4.825 1.00 47.40 83 LEU A C 1
ATOM 542 O O . LEU A 1 83 ? 42.812 33.330 -5.912 1.00 48.12 83 LEU A O 1
ATOM 547 N N . LEU A 1 84 ? 41.250 32.622 -4.451 1.00 49.36 84 LEU A N 1
ATOM 548 C CA . LEU A 1 84 ? 40.688 31.576 -5.296 1.00 51.85 84 LEU A CA 1
ATOM 549 C C . LEU A 1 84 ? 39.170 31.745 -5.333 1.00 53.69 84 LEU A C 1
ATOM 550 O O . LEU A 1 84 ? 38.431 30.776 -5.520 1.00 53.19 84 LEU A O 1
ATOM 555 N N . LYS A 1 85 ? 38.726 32.986 -5.143 1.00 57.09 85 LYS A N 1
ATOM 556 C CA . LYS A 1 85 ? 37.309 33.344 -5.136 1.00 60.21 85 LYS A CA 1
ATOM 557 C C . LYS A 1 85 ? 36.500 32.668 -6.242 1.00 61.98 85 LYS A C 1
ATOM 558 O O . LYS A 1 85 ? 35.533 31.939 -5.974 1.00 62.00 85 LYS A O 1
ATOM 564 N N . GLY A 1 86 ? 36.893 32.916 -7.483 1.00 63.57 86 GLY A N 1
ATOM 565 C CA . GLY A 1 86 ? 36.186 32.313 -8.600 1.00 69.59 86 GLY A CA 1
ATOM 566 C C . GLY A 1 86 ? 35.592 30.917 -8.372 1.00 71.97 86 GLY A C 1
ATOM 567 O O . GLY A 1 86 ? 34.391 30.787 -8.109 1.00 69.94 86 GLY A O 1
ATOM 568 N N . GLU A 1 87 ? 36.428 29.879 -8.493 1.00 76.51 87 GLU A N 1
ATOM 569 C CA . GLU A 1 87 ? 36.004 28.476 -8.324 1.00 80.48 87 GLU A CA 1
ATOM 570 C C . GLU A 1 87 ? 36.975 27.639 -7.485 1.00 81.91 87 GLU A C 1
ATOM 571 O O . GLU A 1 87 ? 37.851 28.189 -6.808 1.00 82.67 87 GLU A O 1
ATOM 577 N N . PRO A 1 88 ? 36.820 26.295 -7.496 1.00 83.39 88 PRO A N 1
ATOM 578 C CA . PRO A 1 88 ? 37.761 25.494 -6.687 1.00 84.27 88 PRO A CA 1
ATOM 579 C C . PRO A 1 88 ? 39.195 25.399 -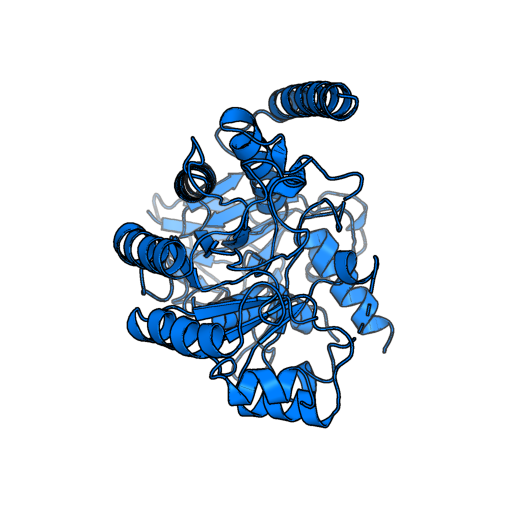7.240 1.00 84.27 88 PRO A C 1
ATOM 580 O O . PRO A 1 88 ? 39.512 24.500 -8.022 1.00 84.27 88 PRO A O 1
ATOM 584 N N . PHE A 1 106 ? 45.753 24.721 -7.901 1.00 70.58 106 PHE A N 1
ATOM 585 C CA . PHE A 1 106 ? 45.883 26.063 -7.327 1.00 70.63 106 PHE A CA 1
ATOM 586 C C . PHE A 1 106 ? 46.528 26.073 -5.952 1.00 70.69 106 PHE A C 1
ATOM 587 O O . PHE A 1 106 ? 47.478 26.815 -5.712 1.00 71.69 106 PHE A O 1
ATOM 595 N N . ARG A 1 107 ? 46.011 25.251 -5.048 1.00 70.53 107 ARG A N 1
ATOM 596 C CA . ARG A 1 107 ? 46.541 25.195 -3.689 1.00 69.85 107 ARG A CA 1
ATOM 597 C C . ARG A 1 107 ? 48.052 25.026 -3.647 1.00 69.70 107 ARG A C 1
ATOM 598 O O . ARG A 1 107 ? 48.728 25.656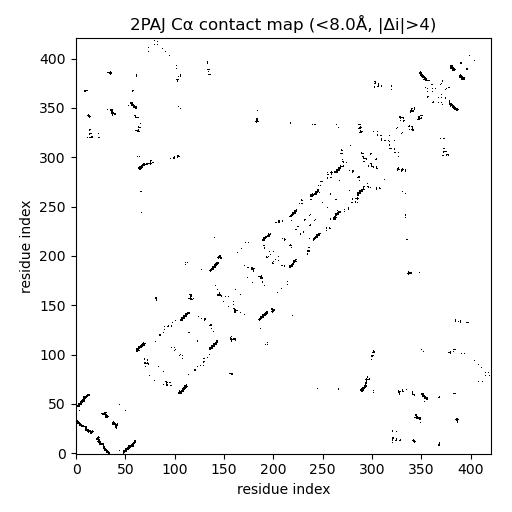 -2.836 1.00 70.65 107 ARG A O 1
ATOM 606 N N . ALA A 1 108 ? 48.587 24.187 -4.522 1.00 68.87 108 ALA A N 1
ATOM 607 C CA . ALA A 1 108 ? 50.024 23.962 -4.525 1.00 68.59 108 ALA A CA 1
ATOM 608 C C . ALA A 1 108 ? 50.823 25.187 -4.980 1.00 68.63 108 ALA A C 1
ATOM 609 O O . ALA A 1 108 ? 52.047 25.202 -4.861 1.00 68.38 108 ALA A O 1
ATOM 611 N N . LEU A 1 109 ? 50.137 26.214 -5.485 1.00 69.05 109 LEU A N 1
ATOM 612 C CA . LEU A 1 109 ? 50.816 27.426 -5.967 1.00 69.39 109 LEU A CA 1
ATOM 613 C C . LEU A 1 109 ? 50.943 28.520 -4.910 1.00 69.88 109 LEU A C 1
ATOM 614 O O . LEU A 1 109 ? 51.420 29.625 -5.207 1.00 70.08 109 LEU A O 1
ATOM 619 N N . PHE A 1 110 ? 50.506 28.237 -3.687 1.00 69.02 110 PHE A N 1
ATOM 620 C CA . PHE A 1 110 ? 50.609 29.235 -2.630 1.00 68.93 110 PHE A CA 1
ATOM 621 C C . PHE A 1 110 ? 51.985 29.259 -1.982 1.00 69.18 110 PHE A C 1
ATOM 622 O O . PHE A 1 110 ? 52.583 28.215 -1.737 1.00 68.45 110 PHE A O 1
ATOM 630 N N . ASP A 1 111 ? 52.488 30.462 -1.725 1.00 70.10 111 ASP A N 1
ATOM 631 C CA . ASP A 1 111 ? 53.807 30.625 -1.126 1.00 70.76 111 ASP A CA 1
ATOM 632 C C . ASP A 1 111 ? 53.748 31.634 0.022 1.00 71.35 111 ASP A C 1
ATOM 633 O O . ASP A 1 111 ? 52.690 31.885 0.592 1.00 70.79 111 ASP A O 1
ATOM 638 N N . GLU A 1 112 ? 54.897 32.199 0.360 1.00 72.73 112 GLU A N 1
ATOM 639 C CA . GLU A 1 112 ? 55.002 33.194 1.425 1.00 74.23 112 GLU A CA 1
ATOM 640 C C . GLU A 1 112 ? 54.066 34.367 1.145 1.00 73.05 112 GLU A C 1
ATOM 641 O O . GLU A 1 112 ? 53.004 34.515 1.751 1.00 72.85 112 GLU A O 1
ATOM 647 N N . ARG A 1 113 ? 54.509 35.194 0.206 1.00 71.41 113 ARG A N 1
ATOM 648 C CA . ARG A 1 113 ? 53.814 36.386 -0.238 1.00 69.42 113 ARG A CA 1
ATOM 649 C C . ARG A 1 113 ? 52.324 36.159 -0.447 1.00 66.94 113 ARG A C 1
ATOM 650 O O . ARG A 1 113 ? 51.486 36.859 0.130 1.00 66.30 113 ARG A O 1
ATOM 658 N N . ARG A 1 114 ? 52.006 35.174 -1.279 1.00 63.03 114 ARG A N 1
ATOM 659 C CA . ARG A 1 114 ? 50.630 34.854 -1.602 1.00 59.15 114 ARG A CA 1
ATOM 660 C C . ARG A 1 114 ? 49.740 34.474 -0.437 1.00 57.91 114 ARG A C 1
ATOM 661 O O . ARG A 1 114 ? 48.677 35.072 -0.255 1.00 59.23 114 ARG A O 1
ATOM 669 N N . PHE A 1 115 ? 50.160 33.496 0.357 1.00 54.94 115 PHE A N 1
ATOM 670 C CA . PHE A 1 115 ? 49.355 33.069 1.495 1.00 51.05 115 PHE A CA 1
ATOM 671 C C . PHE A 1 115 ? 49.018 34.282 2.346 1.00 51.32 115 PHE A C 1
ATOM 672 O O . PHE A 1 115 ? 47.886 34.462 2.788 1.00 51.54 115 PHE A O 1
ATOM 680 N N . ARG A 1 116 ? 50.021 35.119 2.558 1.00 52.83 116 ARG A N 1
ATOM 681 C CA . ARG A 1 116 ? 49.877 36.328 3.362 1.00 54.44 116 ARG A CA 1
ATOM 682 C C . ARG A 1 116 ? 48.842 37.310 2.799 1.00 53.83 116 ARG A C 1
ATOM 683 O O . ARG A 1 116 ? 48.102 37.947 3.552 1.00 53.12 116 ARG A O 1
ATOM 691 N N . LEU A 1 117 ? 48.812 37.426 1.474 1.00 52.12 117 LEU A N 1
ATOM 692 C CA . LEU A 1 117 ? 47.892 38.316 0.793 1.00 51.88 117 LEU A CA 1
ATOM 693 C C . LEU A 1 117 ? 46.454 37.830 0.922 1.00 52.71 117 LEU A C 1
ATOM 694 O O . LEU A 1 117 ? 45.561 38.605 1.253 1.00 52.59 117 LEU A O 1
ATOM 699 N N . ALA A 1 118 ? 46.236 36.545 0.658 1.00 52.17 118 ALA A N 1
ATOM 700 C CA . ALA A 1 118 ? 44.906 35.956 0.747 1.00 52.90 118 ALA A CA 1
ATOM 701 C C . ALA A 1 118 ? 44.314 36.149 2.138 1.00 53.77 118 ALA A C 1
ATOM 702 O O . ALA A 1 118 ? 43.137 36.483 2.290 1.00 54.86 118 ALA A O 1
ATOM 704 N N . ALA A 1 119 ? 45.144 35.931 3.150 1.00 54.20 119 ALA A N 1
ATOM 705 C CA . ALA A 1 119 ? 44.737 36.063 4.537 1.00 53.99 119 ALA A CA 1
ATOM 706 C C . ALA A 1 119 ? 44.387 37.499 4.826 1.00 54.86 119 ALA A C 1
ATOM 707 O O . ALA A 1 119 ? 43.354 37.779 5.436 1.00 55.72 119 ALA A O 1
ATOM 709 N N . ARG A 1 120 ? 45.244 38.417 4.388 1.00 55.39 120 ARG A N 1
ATOM 710 C CA . ARG A 1 120 ? 44.987 39.828 4.625 1.00 55.80 120 ARG A CA 1
ATOM 711 C C . ARG A 1 120 ? 43.653 40.226 3.997 1.00 55.67 120 ARG A C 1
ATOM 712 O O . ARG A 1 120 ? 42.790 40.786 4.665 1.00 55.10 120 ARG A O 1
ATOM 720 N N . ILE A 1 121 ? 43.487 39.920 2.716 1.00 55.88 121 ILE A N 1
ATOM 721 C CA . ILE A 1 121 ? 42.253 40.232 2.007 1.00 56.05 121 ILE A CA 1
ATOM 722 C C . ILE A 1 121 ? 41.001 39.763 2.755 1.00 56.24 121 ILE A C 1
ATOM 723 O O . ILE A 1 121 ? 40.161 40.570 3.139 1.00 57.26 121 ILE A O 1
ATOM 728 N N . GLY A 1 122 ? 40.875 38.458 2.959 1.00 55.73 122 GLY A N 1
ATOM 729 C CA . GLY A 1 122 ? 39.702 37.931 3.642 1.00 53.93 122 GLY A CA 1
ATOM 730 C C . GLY A 1 122 ? 39.498 38.472 5.040 1.00 53.38 122 GLY A C 1
ATOM 731 O O . GLY A 1 122 ? 38.372 38.594 5.517 1.00 52.33 122 GLY A O 1
ATOM 732 N N . LEU A 1 123 ? 40.604 38.776 5.704 1.00 53.95 123 LEU A N 1
ATOM 733 C CA . LEU A 1 123 ? 40.571 39.297 7.063 1.00 54.62 123 LEU A CA 1
ATOM 734 C C . LEU A 1 123 ? 40.042 40.735 7.009 1.00 54.83 123 LEU A C 1
ATOM 735 O O . LEU A 1 123 ? 39.204 41.129 7.818 1.00 53.40 123 LEU A O 1
ATOM 740 N N . ILE A 1 124 ? 40.529 41.506 6.041 1.00 54.32 124 ILE A N 1
ATOM 741 C CA . ILE A 1 124 ? 40.104 42.885 5.878 1.00 55.48 124 ILE A CA 1
ATOM 742 C C . ILE A 1 124 ? 38.613 42.984 5.548 1.00 55.69 124 ILE A C 1
ATOM 743 O O . ILE A 1 124 ? 37.898 43.802 6.128 1.00 55.81 124 ILE A O 1
ATOM 748 N N . GLU A 1 125 ? 38.137 42.173 4.610 1.00 54.99 125 GLU A N 1
ATOM 749 C CA . GLU A 1 125 ? 36.738 42.273 4.255 1.00 55.59 125 GLU A CA 1
ATOM 750 C C . GLU A 1 125 ? 35.851 41.770 5.370 1.00 53.97 125 GLU A C 1
ATOM 751 O O . GLU A 1 125 ? 34.673 42.113 5.452 1.00 54.56 125 GLU A O 1
ATOM 757 N N . LEU A 1 126 ? 36.441 41.002 6.269 1.00 53.14 126 LEU A N 1
ATOM 758 C CA . LEU A 1 126 ? 35.704 40.464 7.404 1.00 51.34 126 LEU A CA 1
ATOM 759 C C . LEU A 1 126 ? 35.609 41.524 8.494 1.00 49.56 126 LEU A C 1
ATOM 760 O O . LEU A 1 126 ? 34.606 41.623 9.190 1.00 48.30 126 LEU A O 1
ATOM 765 N N . ALA A 1 127 ? 36.663 42.317 8.629 1.00 49.33 127 ALA A N 1
ATOM 766 C CA . ALA A 1 127 ? 36.694 43.360 9.642 1.00 50.54 127 ALA A CA 1
ATOM 767 C C . ALA A 1 127 ? 35.736 44.489 9.299 1.00 51.54 127 ALA A C 1
ATOM 768 O O . ALA A 1 127 ? 35.130 45.089 10.188 1.00 52.20 127 ALA A O 1
ATOM 770 N N . ARG A 1 128 ? 35.590 44.791 8.012 1.00 51.94 128 ARG A N 1
ATOM 771 C CA . ARG A 1 128 ? 34.683 45.863 7.635 1.00 51.97 128 ARG A CA 1
ATOM 772 C C . ARG A 1 128 ? 33.235 45.418 7.495 1.00 51.10 128 ARG A C 1
ATOM 773 O O . ARG A 1 128 ? 32.409 46.139 6.953 1.00 51.96 128 ARG A O 1
ATOM 781 N N . SER A 1 129 ? 32.936 44.220 7.983 1.00 50.54 129 SER A N 1
ATOM 782 C CA . SER A 1 129 ? 31.576 43.696 7.966 1.00 49.20 129 SER A CA 1
ATOM 783 C C . SER A 1 129 ? 31.186 43.604 9.440 1.00 49.21 129 SER A C 1
ATOM 784 O O . SER A 1 129 ? 30.165 43.020 9.800 1.00 50.15 129 SER A O 1
ATOM 787 N N . GLY A 1 130 ? 32.031 44.184 10.289 1.00 47.50 130 GLY A N 1
ATOM 788 C CA . GLY A 1 130 ? 31.765 44.199 11.713 1.00 46.43 130 GLY A CA 1
ATOM 789 C C . GLY A 1 130 ? 32.217 43.004 12.521 1.00 46.27 130 GLY A C 1
ATOM 790 O O . GLY A 1 130 ? 31.890 42.898 13.696 1.00 45.29 130 GLY A O 1
ATOM 791 N N . CYS A 1 131 ? 32.964 42.105 11.895 1.00 48.78 131 CYS A N 1
ATOM 792 C CA . CYS A 1 131 ? 33.473 40.912 12.565 1.00 49.52 131 CYS A CA 1
ATOM 793 C C . CYS A 1 131 ? 34.783 41.219 13.306 1.00 48.78 131 CYS A C 1
ATOM 794 O O . CYS A 1 131 ? 35.709 41.789 12.728 1.00 48.06 131 CYS A O 1
ATOM 797 N N . ALA A 1 132 ? 34.852 40.851 14.585 1.00 48.84 132 ALA A N 1
ATOM 798 C CA . ALA A 1 132 ? 36.053 41.100 15.385 1.00 50.15 132 ALA A CA 1
ATOM 799 C C . ALA A 1 132 ? 36.802 39.809 15.771 1.00 50.79 132 ALA A C 1
ATOM 800 O O . ALA A 1 132 ? 37.997 39.831 16.072 1.00 48.69 132 ALA A O 1
ATOM 802 N N . THR A 1 133 ? 36.082 38.689 15.755 1.00 51.56 133 THR A N 1
ATOM 803 C CA . THR A 1 133 ? 36.645 37.384 16.081 1.00 51.50 133 THR A CA 1
ATOM 804 C C . THR A 1 133 ? 36.512 36.496 14.853 1.00 51.87 133 THR A C 1
ATOM 805 O O . THR A 1 133 ? 35.412 36.170 14.428 1.00 51.73 133 THR A O 1
ATOM 809 N N . VAL A 1 134 ? 37.647 36.108 14.288 1.00 52.80 134 VAL A N 1
ATOM 810 C CA . VAL A 1 134 ? 37.660 35.265 13.109 1.00 52.57 134 VAL A CA 1
ATOM 811 C C . VAL A 1 134 ? 38.276 33.910 13.427 1.00 53.03 134 VAL A C 1
ATOM 812 O O . VAL A 1 134 ? 39.215 33.813 14.205 1.00 53.55 134 VAL A O 1
ATOM 816 N N . ALA A 1 135 ? 37.723 32.865 12.833 1.00 53.04 135 ALA A N 1
ATOM 817 C CA . ALA A 1 135 ? 38.223 31.518 13.028 1.00 53.70 135 ALA A CA 1
ATOM 818 C C . ALA A 1 135 ? 38.499 30.976 11.635 1.00 55.06 135 ALA A C 1
ATOM 819 O O . ALA A 1 135 ? 37.602 30.938 10.791 1.00 55.65 135 ALA A O 1
ATOM 821 N N . ASP A 1 136 ? 39.748 30.598 11.376 1.00 55.73 136 ASP A N 1
ATOM 822 C CA . ASP A 1 136 ? 40.090 30.053 10.076 1.00 55.81 136 ASP A CA 1
ATOM 823 C C . ASP A 1 136 ? 40.436 28.571 10.159 1.00 54.88 136 ASP A C 1
ATOM 824 O O . ASP A 1 136 ? 41.210 28.153 11.018 1.00 53.99 136 ASP A O 1
ATOM 829 N N . HIS A 1 137 ? 39.826 27.787 9.271 1.00 54.87 137 HIS A N 1
ATOM 830 C CA . HIS A 1 137 ? 40.066 26.351 9.194 1.00 54.28 137 HIS A CA 1
ATOM 831 C C . HIS A 1 137 ? 41.186 26.229 8.173 1.00 53.66 137 HIS A C 1
ATOM 832 O O . HIS A 1 137 ? 40.959 25.927 7.001 1.00 52.22 137 HIS A O 1
ATOM 839 N N . ASN A 1 138 ? 42.400 26.508 8.634 1.00 54.89 138 ASN A N 1
ATOM 840 C CA . ASN A 1 138 ? 43.584 26.467 7.792 1.00 55.75 138 ASN A CA 1
ATOM 841 C C . ASN A 1 138 ? 44.066 25.040 7.585 1.00 56.20 138 ASN A C 1
ATOM 842 O O . ASN A 1 138 ? 44.204 24.271 8.538 1.00 55.83 138 ASN A O 1
ATOM 847 N N . TYR A 1 139 ? 44.291 24.670 6.328 1.00 57.56 139 TYR A N 1
ATOM 848 C CA . TYR A 1 139 ? 44.765 23.329 6.057 1.00 58.65 139 TYR A CA 1
ATOM 849 C C . TYR A 1 139 ? 45.889 23.267 5.051 1.00 59.66 139 TYR A C 1
ATOM 850 O O . TYR A 1 139 ? 46.180 22.210 4.471 1.00 60.55 139 TYR A O 1
ATOM 859 N N . VAL A 1 140 ? 46.545 24.402 4.855 1.00 59.74 140 VAL A N 1
ATOM 860 C CA . VAL A 1 140 ? 47.697 24.382 3.982 1.00 61.50 140 VAL A CA 1
ATOM 861 C C . VAL A 1 140 ? 48.893 24.071 4.901 1.00 61.49 140 VAL A C 1
ATOM 862 O O . VAL A 1 140 ? 49.400 24.922 5.643 1.00 60.07 140 VAL A O 1
ATOM 866 N N . TYR A 1 141 ? 49.275 22.796 4.877 1.00 61.73 141 TYR A N 1
ATOM 867 C CA . TYR A 1 141 ? 50.382 22.250 5.648 1.00 61.89 141 TYR A CA 1
ATOM 868 C C . TYR A 1 141 ? 50.859 21.043 4.843 1.00 62.97 141 TYR A C 1
ATOM 869 O O . TYR A 1 141 ? 50.056 20.347 4.214 1.00 62.82 141 TYR A O 1
ATOM 878 N N . TYR A 1 142 ? 52.164 20.800 4.849 1.00 63.81 142 TYR A N 1
ATOM 879 C CA . TYR A 1 142 ? 52.741 19.673 4.121 1.00 63.68 142 TYR A CA 1
ATOM 880 C C . TYR A 1 142 ? 54.208 19.575 4.480 1.00 63.49 142 TYR A C 1
ATOM 881 O O . TYR A 1 142 ? 54.851 20.586 4.754 1.00 62.20 142 TYR A O 1
ATOM 890 N N . PRO A 1 143 ? 54.752 18.350 4.496 1.00 63.82 143 PRO A N 1
ATOM 891 C CA . PRO A 1 143 ? 56.159 18.148 4.835 1.00 62.71 143 PRO A CA 1
ATOM 892 C C . PRO A 1 143 ? 57.097 19.109 4.110 1.00 62.14 143 PRO A C 1
ATOM 893 O O . PRO A 1 143 ? 57.045 19.241 2.888 1.00 61.07 143 PRO A O 1
ATOM 897 N N . GLY A 1 144 ? 57.939 19.795 4.874 1.00 61.97 144 GLY A N 1
ATOM 898 C CA . GLY A 1 144 ? 58.897 20.707 4.278 1.00 63.18 144 GLY A CA 1
ATOM 899 C C . GLY A 1 144 ? 58.396 22.062 3.816 1.00 64.67 144 GLY A C 1
ATOM 900 O O . GLY A 1 144 ? 59.120 22.781 3.125 1.00 65.60 144 GLY A O 1
ATOM 901 N N . MET A 1 145 ? 57.169 22.425 4.176 1.00 65.66 145 MET A N 1
ATOM 902 C CA . MET A 1 145 ? 56.635 23.723 3.784 1.00 64.97 145 MET A CA 1
ATOM 903 C C . MET A 1 145 ? 57.659 24.796 4.173 1.00 65.77 145 MET A C 1
ATOM 904 O O . MET A 1 145 ? 58.103 24.860 5.320 1.00 64.92 145 MET A O 1
ATOM 909 N N . PRO A 1 146 ? 58.053 25.647 3.209 1.00 66.10 146 PRO A N 1
ATOM 910 C CA . PRO A 1 146 ? 59.028 26.725 3.408 1.00 65.49 146 PRO A CA 1
ATOM 911 C C . PRO A 1 146 ? 58.553 27.897 4.249 1.00 65.26 146 PRO A C 1
ATOM 912 O O . PRO A 1 146 ? 59.359 28.727 4.667 1.00 65.46 146 PRO A O 1
ATOM 916 N N . PHE A 1 147 ? 57.252 27.986 4.497 1.00 64.98 147 PHE A N 1
ATOM 917 C CA . PHE A 1 147 ? 56.743 29.091 5.305 1.00 63.98 147 PHE A CA 1
ATOM 918 C C . PHE A 1 147 ? 55.822 28.619 6.425 1.00 62.98 147 PHE A C 1
ATOM 919 O O . PHE A 1 147 ? 55.242 27.532 6.363 1.00 62.79 147 PHE A O 1
ATOM 927 N N . ASP A 1 148 ? 55.712 29.443 7.462 1.00 61.87 148 ASP A N 1
ATOM 928 C CA . ASP A 1 148 ? 54.866 29.120 8.598 1.00 60.92 148 ASP A CA 1
ATOM 929 C C . ASP A 1 148 ? 53.474 29.755 8.445 1.00 60.83 148 ASP A C 1
ATOM 930 O O . ASP A 1 148 ? 53.268 30.936 8.763 1.00 61.13 148 ASP A O 1
ATOM 935 N N . SER A 1 149 ? 52.530 28.967 7.939 1.00 58.85 149 SER A N 1
ATOM 936 C CA . SER A 1 149 ? 51.156 29.422 7.748 1.00 57.45 149 SER A CA 1
ATOM 937 C C . SER A 1 149 ? 50.604 30.002 9.046 1.00 57.95 149 SER A C 1
ATOM 938 O O . SER A 1 149 ? 50.169 31.155 9.105 1.00 57.79 149 SER A O 1
ATOM 941 N N . SER A 1 150 ? 50.628 29.185 10.089 1.00 56.56 150 SER A N 1
ATOM 942 C CA . SER A 1 150 ? 50.128 29.602 11.375 1.00 56.17 150 SER A CA 1
ATOM 943 C C . SER A 1 150 ? 50.725 30.938 11.808 1.00 57.74 150 SER A C 1
ATOM 944 O O . SER A 1 150 ? 49.996 31.836 12.241 1.00 58.85 150 SER A O 1
ATOM 947 N N . ALA A 1 151 ? 52.041 31.078 11.688 1.00 57.92 151 ALA A N 1
ATOM 948 C CA . ALA A 1 151 ? 52.705 32.318 12.070 1.00 57.10 151 ALA A CA 1
ATOM 949 C C . ALA A 1 151 ? 52.070 33.492 11.340 1.00 55.77 151 ALA A C 1
ATOM 950 O O . ALA A 1 151 ? 51.640 34.465 11.950 1.00 53.85 151 ALA A O 1
ATOM 952 N N . ILE A 1 152 ? 52.031 33.383 10.022 1.00 54.97 152 ILE A N 1
ATOM 953 C CA . ILE A 1 152 ? 51.475 34.419 9.171 1.00 55.22 152 ILE A CA 1
ATOM 954 C C . ILE A 1 152 ? 50.037 34.805 9.544 1.00 55.78 152 ILE A C 1
ATOM 955 O O . ILE A 1 152 ? 49.708 35.994 9.636 1.00 56.63 152 ILE A O 1
ATOM 960 N N . LEU A 1 153 ? 49.187 33.804 9.767 1.00 54.49 153 LEU A N 1
ATOM 961 C CA . LEU A 1 153 ? 47.801 34.059 10.119 1.00 53.11 153 LEU A CA 1
ATOM 962 C C . LEU A 1 153 ? 47.662 34.878 11.404 1.00 54.25 153 LEU A C 1
ATOM 963 O O . LEU A 1 153 ? 46.880 35.836 11.440 1.00 54.96 153 LEU A O 1
ATOM 968 N N . PHE A 1 154 ? 48.406 34.518 12.451 1.00 53.69 154 PHE A N 1
ATOM 969 C CA . PHE A 1 154 ? 48.347 35.259 13.716 1.00 53.91 154 PHE A CA 1
ATOM 970 C C . PHE A 1 154 ? 48.932 36.666 13.548 1.00 54.67 154 PHE A C 1
ATOM 971 O O . PHE A 1 154 ? 48.481 37.625 14.168 1.00 53.51 154 PHE A O 1
ATOM 979 N N . GLU A 1 155 ? 49.938 36.786 12.699 1.00 56.58 155 GLU A N 1
ATOM 980 C CA . GLU A 1 155 ? 50.570 38.071 12.469 1.00 60.04 155 GLU A CA 1
ATOM 981 C C . GLU A 1 155 ? 49.576 39.027 11.843 1.00 60.64 155 GLU A C 1
ATOM 982 O O . GLU A 1 155 ? 49.373 40.142 12.329 1.00 60.73 155 GLU A O 1
ATOM 988 N N . GLU A 1 156 ? 48.946 38.577 10.766 1.00 61.40 156 GLU A N 1
ATOM 989 C CA . GLU A 1 156 ? 47.976 39.393 10.059 1.00 61.99 156 GLU A CA 1
ATOM 990 C C . GLU A 1 156 ? 46.787 39.783 10.929 1.00 62.33 156 GLU A C 1
ATOM 991 O O . GLU A 1 156 ? 46.388 40.947 10.962 1.00 62.33 156 GLU A O 1
ATOM 997 N N . ALA A 1 157 ? 46.232 38.809 11.641 1.00 61.42 157 ALA A N 1
ATOM 998 C CA . ALA A 1 157 ? 45.084 39.067 12.492 1.00 61.28 157 ALA A CA 1
ATOM 999 C C . ALA A 1 157 ? 45.387 40.185 13.473 1.00 61.49 157 ALA A C 1
ATOM 1000 O O . ALA A 1 157 ? 44.597 41.109 13.657 1.00 62.27 157 ALA A O 1
ATOM 1002 N N . GLU A 1 158 ? 46.548 40.101 14.096 1.00 61.44 158 GLU A N 1
ATOM 1003 C CA . GLU A 1 158 ? 46.948 41.086 15.074 1.00 61.78 158 GLU A CA 1
ATOM 1004 C C . GLU A 1 158 ? 47.304 42.446 14.483 1.00 59.75 158 GLU A C 1
ATOM 1005 O O . GLU A 1 158 ? 47.162 43.467 15.150 1.00 59.29 158 GLU A O 1
ATOM 1011 N N . LYS A 1 159 ? 47.782 42.470 13.246 1.00 57.64 159 LYS A N 1
ATOM 1012 C CA . LYS A 1 159 ? 48.103 43.745 12.626 1.00 56.75 159 LYS A CA 1
ATOM 1013 C C . LYS A 1 159 ? 46.805 44.527 12.516 1.00 55.57 159 LYS A C 1
ATOM 1014 O O . LYS A 1 159 ? 46.798 45.755 12.577 1.00 55.06 159 LYS A O 1
ATOM 1020 N N . LEU A 1 160 ? 45.705 43.793 12.387 1.00 53.90 160 LEU A N 1
ATOM 1021 C CA . LEU A 1 160 ? 44.383 44.382 12.260 1.00 52.30 160 LEU A CA 1
ATOM 1022 C C . LEU A 1 160 ? 43.692 44.563 13.602 1.00 52.48 160 LEU A C 1
ATOM 1023 O O . LEU A 1 160 ? 42.652 45.214 13.681 1.00 53.09 160 LEU A O 1
ATOM 1028 N N . GLY A 1 161 ? 44.278 43.980 14.646 1.00 52.13 161 GLY A N 1
ATOM 1029 C CA . GLY A 1 161 ? 43.739 44.093 15.992 1.00 51.28 161 GLY A CA 1
ATOM 1030 C C . GLY A 1 161 ? 42.601 43.148 16.316 1.00 51.36 161 GLY A C 1
ATOM 1031 O O . GLY A 1 161 ? 41.885 43.351 17.296 1.00 50.87 161 GLY A O 1
ATOM 1032 N N . LEU A 1 162 ? 42.456 42.103 15.507 1.00 51.15 162 LEU A N 1
ATOM 1033 C CA . LEU A 1 162 ? 41.382 41.121 15.661 1.00 50.99 162 LEU A CA 1
ATOM 1034 C C . LEU A 1 162 ? 41.755 39.894 16.488 1.00 51.53 162 LEU A C 1
ATOM 1035 O O . LEU A 1 162 ? 42.914 39.497 16.540 1.00 53.45 162 LEU A O 1
ATOM 1040 N N . ARG A 1 163 ? 40.761 39.291 17.134 1.00 52.06 163 ARG A N 1
ATOM 1041 C CA . ARG A 1 163 ? 40.997 38.072 17.899 1.00 52.56 163 ARG A CA 1
ATOM 1042 C C . ARG A 1 163 ? 41.023 37.000 16.830 1.00 51.59 163 ARG A C 1
ATOM 1043 O O . ARG A 1 163 ? 40.161 36.989 15.955 1.00 49.73 163 ARG A O 1
ATOM 1051 N N . PHE A 1 164 ? 41.990 36.094 16.903 1.00 51.95 164 PHE A N 1
ATOM 1052 C CA . PHE A 1 164 ? 42.087 35.033 15.913 1.00 52.18 164 PHE A CA 1
ATOM 1053 C C . PHE A 1 164 ? 42.021 33.652 16.541 1.00 50.83 164 PHE A C 1
ATOM 1054 O O . PHE A 1 164 ? 42.569 33.419 17.611 1.00 50.63 164 PHE A O 1
ATOM 1062 N N . VAL A 1 165 ? 41.327 32.742 15.873 1.00 49.43 165 VAL A N 1
ATOM 1063 C CA . VAL A 1 165 ? 41.196 31.377 16.350 1.00 49.05 165 VAL A CA 1
ATOM 1064 C C . VAL A 1 165 ? 41.722 30.454 15.257 1.00 49.61 165 VAL A C 1
ATOM 1065 O O . VAL A 1 165 ? 41.114 30.327 14.195 1.00 49.13 165 VAL A O 1
ATOM 1069 N N . LEU A 1 166 ? 42.857 29.814 15.511 1.00 49.59 166 LEU A N 1
ATOM 1070 C CA . LEU A 1 166 ? 43.442 28.910 14.530 1.00 48.70 166 LEU A CA 1
ATOM 1071 C C . LEU A 1 166 ? 42.850 27.508 14.593 1.00 48.62 166 LEU A C 1
ATOM 1072 O O . LEU A 1 166 ? 42.895 26.848 15.628 1.00 48.52 166 LEU A O 1
ATOM 1077 N N . LEU A 1 167 ? 42.293 27.065 13.473 1.00 48.59 167 LEU A N 1
ATOM 1078 C CA . LEU A 1 167 ? 41.700 25.738 13.375 1.00 50.14 167 LEU A CA 1
ATOM 1079 C C . LEU A 1 167 ? 42.673 24.905 12.528 1.00 50.94 167 LEU A C 1
ATOM 1080 O O . LEU A 1 167 ? 42.466 24.699 11.335 1.00 50.76 167 LEU A O 1
ATOM 1085 N N . ARG A 1 168 ? 43.739 24.439 13.172 1.00 51.38 168 ARG A N 1
ATOM 1086 C CA . ARG A 1 168 ? 44.797 23.665 12.532 1.00 50.74 168 ARG A CA 1
ATOM 1087 C C . ARG A 1 168 ? 44.259 22.415 11.856 1.00 49.53 168 ARG A C 1
ATOM 1088 O O . ARG A 1 168 ? 43.951 21.427 12.514 1.00 47.39 168 ARG A O 1
ATOM 1096 N N . GLY A 1 169 ? 44.157 22.469 10.532 1.00 50.25 169 GLY A N 1
ATOM 1097 C CA . GLY A 1 169 ? 43.642 21.341 9.781 1.00 52.12 169 GLY A CA 1
ATOM 1098 C C . GLY A 1 169 ? 44.709 20.486 9.136 1.00 53.02 169 GLY A C 1
ATOM 1099 O O . GLY A 1 169 ? 45.899 20.746 9.284 1.00 54.87 169 GLY A O 1
ATOM 1100 N N . GLY A 1 170 ? 44.279 19.457 8.418 1.00 53.77 170 GLY A N 1
ATOM 1101 C CA . GLY A 1 170 ? 45.223 18.584 7.749 1.00 54.60 170 GLY A CA 1
ATOM 1102 C C . GLY A 1 170 ? 44.737 17.156 7.597 1.00 55.52 170 GLY A C 1
ATOM 1103 O O . GLY A 1 170 ? 43.592 16.825 7.915 1.00 55.24 170 GLY A O 1
ATOM 1104 N N . ALA A 1 171 ? 45.617 16.303 7.091 1.00 56.92 171 ALA A N 1
ATOM 1105 C CA . ALA A 1 171 ? 45.287 14.902 6.907 1.00 57.76 171 ALA A CA 1
ATOM 1106 C C . ALA A 1 171 ? 46.513 14.017 6.993 1.00 58.25 171 ALA A C 1
ATOM 1107 O O . ALA A 1 171 ? 47.640 14.461 6.787 1.00 55.79 171 ALA A O 1
ATOM 1109 N N . THR A 1 172 ? 46.269 12.754 7.319 1.00 60.67 172 THR A N 1
ATOM 1110 C CA . THR A 1 172 ? 47.326 11.760 7.407 1.00 62.08 172 THR A CA 1
ATOM 1111 C C . THR A 1 172 ? 47.200 10.828 6.210 1.00 63.61 172 THR A C 1
ATOM 1112 O O . THR A 1 172 ? 48.066 10.011 5.964 1.00 65.80 172 THR A O 1
ATOM 1116 N N . GLN A 1 173 ? 46.110 10.957 5.466 1.00 66.47 173 GLN A N 1
ATOM 1117 C CA . GLN A 1 173 ? 45.918 10.152 4.269 1.00 69.74 173 GLN A CA 1
ATOM 1118 C C . GLN A 1 173 ? 45.385 10.926 3.093 1.00 72.34 173 GLN A C 1
ATOM 1119 O O . GLN A 1 173 ? 45.136 12.133 3.190 1.00 72.88 173 GLN A O 1
ATOM 1125 N N . THR A 1 174 ? 45.179 10.210 1.987 1.00 76.34 174 THR A N 1
ATOM 1126 C CA . THR A 1 174 ? 44.700 10.828 0.752 1.00 79.96 174 THR A CA 1
ATOM 1127 C C . THR A 1 174 ? 44.465 9.832 -0.379 1.00 82.96 174 THR A C 1
ATOM 1128 O O . THR A 1 174 ? 43.465 9.918 -1.122 1.00 83.38 174 THR A O 1
ATOM 1132 N N . ARG A 1 175 ? 45.422 8.915 -0.515 1.00 86.21 175 ARG A N 1
ATOM 1133 C CA . ARG A 1 175 ? 45.417 7.905 -1.561 1.00 89.07 175 ARG A CA 1
ATOM 1134 C C . ARG A 1 175 ? 44.861 8.372 -2.904 1.00 89.76 175 ARG A C 1
ATOM 1135 O O . ARG A 1 175 ? 43.868 7.850 -3.449 1.00 88.90 175 ARG A O 1
ATOM 1143 N N . GLN A 1 176 ? 45.522 9.438 -3.352 1.00 90.58 176 GLN A N 1
ATOM 1144 C CA . GLN A 1 176 ? 45.362 10.073 -4.652 1.00 91.58 176 GLN A CA 1
ATOM 1145 C C . GLN A 1 176 ? 46.727 9.477 -5.063 1.00 92.00 176 GLN A C 1
ATOM 1146 O O . GLN A 1 176 ? 47.242 9.681 -6.173 1.00 92.27 176 GLN A O 1
ATOM 1152 N N . LEU A 1 177 ? 47.277 8.749 -4.080 1.00 91.76 177 LEU A N 1
ATOM 1153 C CA . LEU A 1 177 ? 48.555 8.030 -4.090 1.00 92.04 177 LEU A CA 1
ATOM 1154 C C . LEU A 1 177 ? 49.698 8.872 -3.500 1.00 92.16 177 LEU A C 1
ATOM 1155 O O . LEU A 1 177 ? 49.831 8.946 -2.267 1.00 92.09 177 LEU A O 1
ATOM 1160 N N . GLU A 1 178 ? 50.519 9.496 -4.346 1.00 92.16 178 GLU A N 1
ATOM 1161 C CA . GLU A 1 178 ? 51.620 10.317 -3.836 1.00 92.39 178 GLU A CA 1
ATOM 1162 C C . GLU A 1 178 ? 52.532 10.892 -4.916 1.00 92.28 178 GLU A C 1
ATOM 1163 O O . GLU A 1 178 ? 52.676 12.120 -5.015 1.00 92.61 178 GLU A O 1
ATOM 1169 N N . ALA A 1 179 ? 53.166 10.013 -5.697 1.00 91.69 179 ALA A N 1
ATOM 1170 C CA . ALA A 1 179 ? 54.066 10.434 -6.776 1.00 91.13 179 ALA A CA 1
ATOM 1171 C C . ALA A 1 179 ? 53.325 11.290 -7.812 1.00 90.90 179 ALA A C 1
ATOM 1172 O O . ALA A 1 179 ? 53.941 12.057 -8.570 1.00 90.68 179 ALA A O 1
ATOM 1174 N N . ASP A 1 180 ? 52.000 11.136 -7.852 1.00 89.74 180 ASP A N 1
ATOM 1175 C CA . ASP A 1 180 ? 51.164 11.905 -8.773 1.00 87.91 180 ASP A CA 1
ATOM 1176 C C . ASP A 1 180 ? 50.500 13.010 -7.949 1.00 85.30 180 ASP A C 1
ATOM 1177 O O . ASP A 1 180 ? 49.377 13.444 -8.230 1.00 85.67 180 ASP A O 1
ATOM 1182 N N . LEU A 1 181 ? 51.227 13.435 -6.914 1.00 81.81 181 LEU A N 1
ATOM 1183 C CA . LEU A 1 181 ? 50.830 14.501 -5.989 1.00 77.89 181 LEU A CA 1
ATOM 1184 C C . LEU A 1 181 ? 52.103 15.264 -5.640 1.00 76.52 181 LEU A C 1
ATOM 1185 O O . LEU A 1 181 ? 53.076 14.670 -5.163 1.00 76.29 181 LEU A O 1
ATOM 1190 N N . PRO A 1 182 ? 52.120 16.587 -5.874 1.00 75.72 182 PRO A N 1
ATOM 1191 C CA . PRO A 1 182 ? 53.310 17.397 -5.567 1.00 74.16 182 PRO A CA 1
ATOM 1192 C C . PRO A 1 182 ? 53.549 17.682 -4.083 1.00 73.35 182 PRO A C 1
ATOM 1193 O O . PRO A 1 182 ? 52.684 17.451 -3.241 1.00 73.48 182 PRO A O 1
ATOM 1197 N N . THR A 1 183 ? 54.741 18.192 -3.783 1.00 73.02 183 THR A N 1
ATOM 1198 C CA . THR A 1 183 ? 55.152 18.553 -2.423 1.00 72.06 183 THR A CA 1
ATOM 1199 C C . THR A 1 183 ? 53.979 19.047 -1.575 1.00 71.06 183 THR A C 1
ATOM 1200 O O . THR A 1 183 ? 53.651 18.469 -0.547 1.00 71.10 183 THR A O 1
ATOM 1204 N N . ALA A 1 184 ? 53.354 20.126 -2.029 1.00 70.23 184 ALA A N 1
ATOM 1205 C CA . ALA A 1 184 ? 52.245 20.765 -1.320 1.00 68.84 184 ALA A CA 1
ATOM 1206 C C . ALA A 1 184 ? 51.015 19.942 -0.926 1.00 68.29 184 ALA A C 1
ATOM 1207 O O . ALA A 1 184 ? 50.421 20.196 0.122 1.00 68.22 184 ALA A O 1
ATOM 1209 N N . LEU A 1 185 ? 50.619 18.969 -1.741 1.00 67.61 185 LEU A N 1
ATOM 1210 C CA . LEU A 1 185 ? 49.431 18.182 -1.415 1.00 66.96 185 LEU A CA 1
ATOM 1211 C C . LEU A 1 185 ? 49.648 16.866 -0.677 1.00 66.74 185 LEU A C 1
ATOM 1212 O O . LEU A 1 185 ? 48.700 16.099 -0.502 1.00 66.42 185 LEU A O 1
ATOM 1217 N N . ARG A 1 186 ? 50.878 16.592 -0.245 1.00 66.64 186 ARG A N 1
ATOM 1218 C CA . ARG A 1 186 ? 51.170 15.347 0.470 1.00 65.89 186 ARG A CA 1
ATOM 1219 C C . ARG A 1 186 ? 50.796 15.413 1.935 1.00 64.73 186 ARG A C 1
ATOM 1220 O O . ARG A 1 186 ? 51.087 16.400 2.621 1.00 64.51 186 ARG A O 1
ATOM 1228 N N . PRO A 1 187 ? 50.166 14.346 2.443 1.00 63.42 187 PRO A N 1
ATOM 1229 C CA . PRO A 1 187 ? 49.772 14.336 3.850 1.00 63.60 187 PRO A CA 1
ATOM 1230 C C . PRO A 1 187 ? 50.946 14.417 4.826 1.00 64.09 187 PRO A C 1
ATOM 1231 O O . PRO A 1 187 ? 52.104 14.244 4.459 1.00 64.61 187 PRO A O 1
ATOM 1235 N N . GLU A 1 188 ? 50.629 14.718 6.074 1.00 65.08 188 GLU A N 1
ATOM 1236 C CA . GLU A 1 188 ? 51.634 14.797 7.113 1.00 65.62 188 GLU A CA 1
ATOM 1237 C C . GLU A 1 188 ? 51.484 13.538 7.942 1.00 65.70 188 GLU A C 1
ATOM 1238 O O . GLU A 1 188 ? 50.380 13.023 8.110 1.00 66.06 188 GLU A O 1
ATOM 1244 N N . THR A 1 189 ? 52.588 13.036 8.464 1.00 65.40 189 THR A N 1
ATOM 1245 C CA . THR A 1 189 ? 52.504 11.850 9.289 1.00 64.61 189 THR A CA 1
ATOM 1246 C C . THR A 1 189 ? 51.802 12.269 10.580 1.00 63.32 189 THR A C 1
ATOM 1247 O O . THR A 1 189 ? 51.952 13.400 11.026 1.00 62.05 189 THR A O 1
ATOM 1251 N N . LEU A 1 190 ? 51.022 11.362 11.160 1.00 63.07 190 LEU A N 1
ATOM 1252 C CA . LEU A 1 190 ? 50.283 11.627 12.397 1.00 63.38 190 LEU A CA 1
ATOM 1253 C C . LEU A 1 190 ? 51.082 12.358 13.495 1.00 64.56 190 LEU A C 1
ATOM 1254 O O . LEU A 1 190 ? 50.603 13.339 14.069 1.00 65.28 190 LEU A O 1
ATOM 1259 N N . ASP A 1 191 ? 52.300 11.897 13.768 1.00 65.42 191 ASP A N 1
ATOM 1260 C CA . ASP A 1 191 ? 53.153 12.496 14.802 1.00 65.26 191 ASP A CA 1
ATOM 1261 C C . ASP A 1 191 ? 53.620 13.895 14.437 1.00 63.29 191 ASP A C 1
ATOM 1262 O O . ASP A 1 191 ? 53.811 14.740 15.303 1.00 63.28 191 ASP A O 1
ATOM 1267 N N . ALA A 1 192 ? 53.814 14.147 13.154 1.00 61.92 192 ALA A N 1
ATOM 1268 C CA . ALA A 1 192 ? 54.245 15.473 12.750 1.00 62.13 192 ALA A CA 1
ATOM 1269 C C . ALA A 1 192 ? 53.139 16.461 13.123 1.00 62.03 192 ALA A C 1
ATOM 1270 O O . ALA A 1 192 ? 53.403 17.523 13.707 1.00 61.50 192 ALA A O 1
ATOM 1272 N N . TYR A 1 193 ? 51.904 16.076 12.797 1.00 62.02 193 TYR A N 1
ATOM 1273 C CA . TYR A 1 193 ? 50.699 16.859 13.069 1.00 62.11 193 TYR A CA 1
ATOM 1274 C C . TYR A 1 193 ? 50.645 17.123 14.572 1.00 60.49 193 TYR A C 1
ATOM 1275 O O . TYR A 1 193 ? 50.716 18.272 15.019 1.00 60.25 193 TYR A O 1
ATOM 1284 N N . VAL A 1 194 ? 50.534 16.048 15.346 1.00 57.66 194 VAL A N 1
ATOM 1285 C CA . VAL A 1 194 ? 50.469 16.152 16.798 1.00 55.35 194 VAL A CA 1
ATOM 1286 C C . VAL A 1 194 ? 51.554 17.055 17.366 1.00 54.98 194 VAL A C 1
ATOM 1287 O O . VAL A 1 194 ? 51.296 17.897 18.214 1.00 55.77 194 VAL A O 1
ATOM 1291 N N . ALA A 1 195 ? 52.775 16.868 16.889 1.00 55.66 195 ALA A N 1
ATOM 1292 C CA . ALA A 1 195 ? 53.902 17.652 17.353 1.00 55.84 195 ALA A CA 1
ATOM 1293 C C . ALA A 1 195 ? 53.655 19.138 17.134 1.00 55.88 195 ALA A C 1
ATOM 1294 O O . ALA A 1 195 ? 53.864 19.959 18.031 1.00 54.64 195 ALA A O 1
ATOM 1296 N N . ASP A 1 196 ? 53.187 19.473 15.940 1.00 56.46 196 ASP A N 1
ATOM 1297 C CA . ASP A 1 196 ? 52.938 20.858 15.586 1.00 56.76 196 ASP A CA 1
ATOM 1298 C C . ASP A 1 196 ? 51.931 21.521 16.493 1.00 56.82 196 ASP A C 1
ATOM 1299 O O . ASP A 1 196 ? 52.104 22.671 16.900 1.00 56.59 196 ASP A O 1
ATOM 1304 N N . ILE A 1 197 ? 50.877 20.791 16.815 1.00 57.44 197 ILE A N 1
ATOM 1305 C CA . ILE A 1 197 ? 49.847 21.332 17.669 1.00 59.20 197 ILE A CA 1
ATOM 1306 C C . ILE A 1 197 ? 50.338 21.616 19.082 1.00 59.96 197 ILE A C 1
ATOM 1307 O O . ILE A 1 197 ? 49.944 22.611 19.699 1.00 60.91 197 ILE A O 1
ATOM 1312 N N . GLU A 1 198 ? 51.218 20.763 19.588 1.00 60.29 198 GLU A N 1
ATOM 1313 C CA . GLU A 1 198 ? 51.768 20.967 20.923 1.00 59.89 198 GLU A CA 1
ATOM 1314 C C . GLU A 1 198 ? 52.605 22.253 20.877 1.00 58.41 198 GLU A C 1
ATOM 1315 O O . GLU A 1 198 ? 52.550 23.101 21.773 1.00 55.69 198 GLU A O 1
ATOM 1321 N N . ARG A 1 199 ? 53.350 22.398 19.789 1.00 57.04 199 ARG A N 1
ATOM 1322 C CA . ARG A 1 199 ? 54.171 23.572 19.584 1.00 57.12 199 ARG A CA 1
ATOM 1323 C C . ARG A 1 199 ? 53.255 24.800 19.592 1.00 57.38 199 ARG A C 1
ATOM 1324 O O . ARG A 1 199 ? 53.474 25.741 20.356 1.00 57.50 199 ARG A O 1
ATOM 1332 N N . LEU A 1 200 ? 52.225 24.772 18.747 1.00 57.09 200 LEU A N 1
ATOM 1333 C CA . LEU A 1 200 ? 51.250 25.867 18.644 1.00 56.21 200 LEU A CA 1
ATOM 1334 C C . LEU A 1 200 ? 50.461 26.110 19.935 1.00 56.20 200 LEU A C 1
ATOM 1335 O O . LEU A 1 200 ? 50.180 27.250 20.306 1.00 55.76 200 LEU A O 1
ATOM 1340 N N . ALA A 1 201 ? 50.103 25.029 20.612 1.00 54.77 201 ALA A N 1
ATOM 1341 C CA . ALA A 1 201 ? 49.355 25.134 21.846 1.00 54.08 201 ALA A CA 1
ATOM 1342 C C . ALA A 1 201 ? 50.155 25.884 22.889 1.00 54.46 201 ALA A C 1
ATOM 1343 O O . ALA A 1 201 ? 49.618 26.681 23.645 1.00 55.88 201 ALA A O 1
ATOM 1345 N N . ALA A 1 202 ? 51.454 25.630 22.925 1.00 55.79 202 ALA A N 1
ATOM 1346 C CA . ALA A 1 202 ? 52.319 26.270 23.907 1.00 54.30 202 ALA A CA 1
ATOM 1347 C C . ALA A 1 202 ? 52.711 27.677 23.502 1.00 54.11 202 ALA A C 1
ATOM 1348 O O . ALA A 1 202 ? 52.966 28.514 24.353 1.00 55.59 202 ALA A O 1
ATOM 1350 N N . ARG A 1 203 ? 52.740 27.939 22.203 1.00 52.99 203 ARG A N 1
ATOM 1351 C CA . ARG A 1 203 ? 53.149 29.235 21.704 1.00 52.18 203 ARG A CA 1
ATOM 1352 C C . ARG A 1 203 ? 52.063 30.303 21.674 1.00 52.47 203 ARG A C 1
ATOM 1353 O O . ARG A 1 203 ? 52.270 31.408 22.176 1.00 51.23 203 ARG A O 1
ATOM 1361 N N . TYR A 1 204 ? 50.906 29.976 21.100 1.00 51.77 204 TYR A N 1
ATOM 1362 C CA . TYR A 1 204 ? 49.829 30.953 20.955 1.00 51.06 204 TYR A CA 1
ATOM 1363 C C . TYR A 1 204 ? 48.552 30.846 21.787 1.00 51.08 204 TYR A C 1
ATOM 1364 O O . TYR A 1 204 ? 47.943 31.865 22.115 1.00 50.55 204 TYR A O 1
ATOM 1373 N N . HIS A 1 205 ? 48.138 29.627 22.113 1.00 49.97 205 HIS A N 1
ATOM 1374 C CA . HIS A 1 205 ? 46.899 29.424 22.858 1.00 50.60 205 HIS A CA 1
ATOM 1375 C C . HIS A 1 205 ? 46.835 30.003 24.274 1.00 50.81 205 HIS A C 1
ATOM 1376 O O . HIS A 1 205 ? 47.647 29.680 25.136 1.00 51.51 205 HIS A O 1
ATOM 1383 N N . ASP A 1 206 ? 45.853 30.879 24.475 1.00 50.24 206 ASP A N 1
ATOM 1384 C CA . ASP A 1 206 ? 45.567 31.523 25.750 1.00 49.35 206 ASP A CA 1
ATOM 1385 C C . ASP A 1 206 ? 44.217 30.920 26.144 1.00 49.52 206 ASP A C 1
ATOM 1386 O O . ASP A 1 206 ? 43.290 30.911 25.342 1.00 50.83 206 ASP A O 1
ATOM 1391 N N . ALA A 1 207 ? 44.095 30.426 27.369 1.00 49.00 207 ALA A N 1
ATOM 1392 C CA . ALA A 1 207 ? 42.856 29.800 27.790 1.00 48.74 207 ALA A CA 1
ATOM 1393 C C . ALA A 1 207 ? 41.783 30.703 28.388 1.00 49.72 207 ALA A C 1
ATOM 1394 O O . ALA A 1 207 ? 40.668 30.235 28.651 1.00 51.25 207 ALA A O 1
ATOM 1396 N N . SER A 1 208 ? 42.074 31.986 28.589 1.00 48.44 208 SER A N 1
ATOM 1397 C CA . SER A 1 208 ? 41.052 32.860 29.167 1.00 48.35 208 SER A CA 1
ATOM 1398 C C . SER A 1 208 ? 39.853 32.935 28.243 1.00 48.84 208 SER A C 1
ATOM 1399 O O . SER A 1 208 ? 39.964 32.691 27.040 1.00 48.80 208 SER A O 1
ATOM 1402 N N . PRO A 1 209 ? 38.679 33.259 28.797 1.00 49.23 209 PRO A N 1
ATOM 1403 C CA . PRO A 1 209 ? 37.488 33.347 27.948 1.00 51.12 209 PRO A CA 1
ATOM 1404 C C . PRO A 1 209 ? 37.430 34.639 27.118 1.00 52.21 209 PRO A C 1
ATOM 1405 O O . PRO A 1 209 ? 36.397 34.991 26.561 1.00 52.83 209 PRO A O 1
ATOM 1409 N N . ARG A 1 210 ? 38.551 35.343 27.050 1.00 52.64 210 ARG A N 1
ATOM 1410 C CA . ARG A 1 210 ? 38.640 36.562 26.264 1.00 53.65 210 ARG A CA 1
ATOM 1411 C C . ARG A 1 210 ? 40.046 36.644 25.686 1.00 53.21 210 ARG A C 1
ATOM 1412 O O . ARG A 1 210 ? 40.663 37.708 25.603 1.00 54.79 210 ARG A O 1
ATOM 1420 N N . ALA A 1 211 ? 40.542 35.483 25.285 1.00 50.88 211 ALA A N 1
ATOM 1421 C CA . ALA A 1 211 ? 41.858 35.367 24.695 1.00 49.02 211 ALA A CA 1
ATOM 1422 C C . ALA A 1 211 ? 41.874 36.039 23.314 1.00 47.92 211 ALA A C 1
ATOM 1423 O O . ALA A 1 211 ? 40.875 36.034 22.606 1.00 48.34 211 ALA A O 1
ATOM 1425 N N . MET A 1 212 ? 43.003 36.634 22.947 1.00 46.47 212 MET A N 1
ATOM 1426 C CA . MET A 1 212 ? 43.140 37.268 21.645 1.00 45.65 212 MET A CA 1
ATOM 1427 C C . MET A 1 212 ? 43.725 36.260 20.671 1.00 46.12 212 MET A C 1
ATOM 1428 O O . MET A 1 212 ? 43.836 36.526 19.473 1.00 45.67 212 MET A O 1
ATOM 1433 N N . ARG A 1 213 ? 44.101 35.100 21.205 1.00 46.57 213 ARG A N 1
ATOM 1434 C CA . ARG A 1 213 ? 44.664 34.013 20.415 1.00 46.47 213 ARG A CA 1
ATOM 1435 C C . ARG A 1 213 ? 44.206 32.656 20.912 1.00 44.88 213 ARG A C 1
ATOM 1436 O O . ARG A 1 213 ? 44.152 32.407 22.107 1.00 44.30 213 ARG A O 1
ATOM 1444 N N . ARG A 1 214 ? 43.875 31.785 19.970 1.00 44.86 214 ARG A N 1
ATOM 1445 C CA . ARG A 1 214 ? 43.403 30.451 20.281 1.00 44.35 214 ARG A CA 1
ATOM 1446 C C . ARG A 1 214 ? 43.845 29.443 19.246 1.00 45.08 214 ARG A C 1
ATOM 1447 O O . ARG A 1 214 ? 44.129 29.793 18.100 1.00 46.34 214 ARG A O 1
ATOM 1455 N N . VAL A 1 215 ? 43.874 28.182 19.661 1.00 45.35 215 VAL A N 1
ATOM 1456 C CA . VAL A 1 215 ? 44.282 27.078 18.805 1.00 43.69 215 VAL A CA 1
ATOM 1457 C C . VAL A 1 215 ? 43.331 25.914 19.013 1.00 41.77 215 VAL A C 1
ATOM 1458 O O . VAL A 1 215 ? 42.944 25.633 20.132 1.00 40.02 215 VAL A O 1
ATOM 1462 N N . VAL A 1 216 ? 42.938 25.252 17.933 1.00 42.47 216 VAL A N 1
ATOM 1463 C CA . VAL A 1 216 ? 42.054 24.102 18.049 1.00 43.53 216 VAL A CA 1
ATOM 1464 C C . VAL A 1 216 ? 42.444 22.980 17.067 1.00 44.27 216 VAL A C 1
ATOM 1465 O O . VAL A 1 216 ? 42.972 23.233 15.982 1.00 42.74 216 VAL A O 1
ATOM 1469 N N . MET A 1 217 ? 42.204 21.741 17.502 1.00 46.20 217 MET A N 1
ATOM 1470 C CA . MET A 1 217 ? 42.474 20.507 16.754 1.00 46.76 217 MET A CA 1
ATOM 1471 C C . MET A 1 217 ? 41.422 20.391 15.647 1.00 47.76 217 MET A C 1
ATOM 1472 O O . MET A 1 217 ? 40.262 20.125 15.942 1.00 48.21 217 MET A O 1
ATOM 1477 N N . ALA A 1 218 ? 41.821 20.548 14.384 1.00 48.85 218 ALA A N 1
ATOM 1478 C CA . ALA A 1 218 ? 40.849 20.521 13.289 1.00 50.30 218 ALA A CA 1
ATOM 1479 C C . ALA A 1 218 ? 41.126 19.754 11.989 1.00 52.01 218 ALA A C 1
ATOM 1480 O O . ALA A 1 218 ? 41.188 20.352 10.912 1.00 51.75 218 ALA A O 1
ATOM 1482 N N . PRO A 1 219 ? 41.265 18.424 12.063 1.00 53.36 219 PRO A N 1
ATOM 1483 C CA . PRO A 1 219 ? 41.517 17.656 10.837 1.00 54.33 219 PRO A CA 1
ATOM 1484 C C . PRO A 1 219 ? 40.414 17.983 9.810 1.00 54.38 219 PRO A C 1
ATOM 1485 O O . PRO A 1 219 ? 39.235 17.739 10.069 1.00 54.43 219 PRO A O 1
ATOM 1489 N N . THR A 1 220 ? 40.797 18.522 8.655 1.00 54.65 220 THR A N 1
ATOM 1490 C CA . THR A 1 220 ? 39.837 18.920 7.617 1.00 54.88 220 THR A CA 1
ATOM 1491 C C . THR A 1 220 ? 38.479 18.203 7.589 1.00 54.19 220 THR A C 1
ATOM 1492 O O . THR A 1 220 ? 37.482 18.749 8.060 1.00 53.62 220 THR A O 1
ATOM 1496 N N . THR A 1 221 ? 38.434 17.005 7.012 1.00 54.05 221 THR A N 1
ATOM 1497 C CA . THR A 1 221 ? 37.198 16.217 6.963 1.00 53.34 221 THR A CA 1
ATOM 1498 C C . THR A 1 221 ? 37.490 14.964 7.764 1.00 52.82 221 THR A C 1
ATOM 1499 O O . THR A 1 221 ? 37.853 13.926 7.223 1.00 53.92 221 THR A O 1
ATOM 1503 N N . VAL A 1 222 ? 37.332 15.093 9.069 1.00 51.51 222 VAL A N 1
ATOM 1504 C CA . VAL A 1 222 ? 37.612 14.028 10.013 1.00 53.02 222 VAL A CA 1
ATOM 1505 C C . VAL A 1 222 ? 37.282 12.584 9.583 1.00 54.66 222 VAL A C 1
ATOM 1506 O O . VAL A 1 222 ? 37.993 11.652 9.961 1.00 55.51 222 VAL A O 1
ATOM 1510 N N . LEU A 1 223 ? 36.226 12.379 8.804 1.00 55.37 223 LEU A N 1
ATOM 1511 C CA . LEU A 1 223 ? 35.900 11.018 8.382 1.00 56.24 223 LEU A CA 1
ATOM 1512 C C . LEU A 1 223 ? 36.673 10.598 7.135 1.00 56.49 223 LEU A C 1
ATOM 1513 O O . LEU A 1 223 ? 36.419 9.536 6.577 1.00 55.89 223 LEU A O 1
ATOM 1518 N N . TYR A 1 224 ? 37.601 11.439 6.688 1.00 56.59 224 TYR A N 1
ATOM 1519 C CA . TYR A 1 224 ? 38.408 11.128 5.513 1.00 56.61 224 TYR A CA 1
ATOM 1520 C C . TYR A 1 224 ? 39.867 11.537 5.690 1.00 55.66 224 TYR A C 1
ATOM 1521 O O . TYR A 1 224 ? 40.766 10.774 5.378 1.00 56.40 224 TYR A O 1
ATOM 1530 N N . SER A 1 225 ? 40.106 12.733 6.210 1.00 55.90 225 SER A N 1
ATOM 1531 C CA . SER A 1 225 ? 41.475 13.220 6.397 1.00 55.46 225 SER A CA 1
ATOM 1532 C C . SER A 1 225 ? 42.315 12.324 7.310 1.00 55.88 225 SER A C 1
ATOM 1533 O O . SER A 1 225 ? 43.540 12.281 7.195 1.00 54.74 225 SER A O 1
ATOM 1536 N N . ILE A 1 226 ? 41.639 11.591 8.189 1.00 56.04 226 ILE A N 1
ATOM 1537 C CA . ILE A 1 226 ? 42.308 10.758 9.172 1.00 55.32 226 ILE A CA 1
ATOM 1538 C C . ILE A 1 226 ? 41.662 9.389 9.459 1.00 55.91 226 ILE A C 1
ATOM 1539 O O . ILE A 1 226 ? 40.459 9.200 9.274 1.00 55.62 226 ILE A O 1
ATOM 1544 N N . SER A 1 227 ? 42.469 8.433 9.914 1.00 55.60 227 SER A N 1
ATOM 1545 C CA . SER A 1 227 ? 41.962 7.100 10.228 1.00 56.06 227 SER A CA 1
ATOM 1546 C C . SER A 1 227 ? 41.117 7.153 11.504 1.00 57.08 227 SER A C 1
ATOM 1547 O O . SER A 1 227 ? 41.342 8.003 12.359 1.00 57.66 227 SER A O 1
ATOM 1550 N N . PRO A 1 228 ? 40.134 6.242 11.652 1.00 57.19 228 PRO A N 1
ATOM 1551 C CA . PRO A 1 228 ? 39.330 6.302 12.877 1.00 58.09 228 PRO A CA 1
ATOM 1552 C C . PRO A 1 228 ? 40.088 6.041 14.182 1.00 60.56 228 PRO A C 1
ATOM 1553 O O . PRO A 1 228 ? 39.692 6.518 15.248 1.00 61.54 228 PRO A O 1
ATOM 1557 N N . ARG A 1 229 ? 41.176 5.286 14.098 1.00 62.91 229 ARG A N 1
ATOM 1558 C CA . ARG A 1 229 ? 42.004 4.998 15.271 1.00 64.03 229 ARG A CA 1
ATOM 1559 C C . ARG A 1 229 ? 42.694 6.320 15.599 1.00 62.69 229 ARG A C 1
ATOM 1560 O O . ARG A 1 229 ? 42.916 6.672 16.761 1.00 62.26 229 ARG A O 1
ATOM 1568 N N . GLU A 1 230 ? 43.025 7.047 14.542 1.00 60.62 230 GLU A N 1
ATOM 1569 C CA . GLU A 1 230 ? 43.675 8.326 14.683 1.00 60.07 230 GLU A CA 1
ATOM 1570 C C . GLU A 1 230 ? 42.744 9.409 15.229 1.00 59.51 230 GLU A C 1
ATOM 1571 O O . GLU A 1 230 ? 43.200 10.318 15.916 1.00 58.51 230 GLU A O 1
ATOM 1577 N N . MET A 1 231 ? 41.442 9.333 14.953 1.00 58.74 231 MET A N 1
ATOM 1578 C CA . MET A 1 231 ? 40.595 10.385 15.493 1.00 58.36 231 MET A CA 1
ATOM 1579 C C . MET A 1 231 ? 40.436 10.235 17.007 1.00 57.90 231 MET A C 1
ATOM 1580 O O . MET A 1 231 ? 40.231 11.222 17.716 1.00 56.87 231 MET A O 1
ATOM 1585 N N . ARG A 1 232 ? 40.577 9.014 17.515 1.00 58.75 232 ARG A N 1
ATOM 1586 C CA . ARG A 1 232 ? 40.485 8.822 18.958 1.00 59.05 232 ARG A CA 1
ATOM 1587 C C . ARG A 1 232 ? 41.707 9.466 19.609 1.00 59.94 232 ARG A C 1
ATOM 1588 O O . ARG A 1 232 ? 41.576 10.343 20.477 1.00 58.63 232 ARG A O 1
ATOM 1596 N N . GLU A 1 233 ? 42.896 9.046 19.183 1.00 60.86 233 GLU A N 1
ATOM 1597 C CA . GLU A 1 233 ? 44.111 9.599 19.761 1.00 62.34 233 GLU A CA 1
ATOM 1598 C C . GLU A 1 233 ? 44.202 11.093 19.493 1.00 59.89 233 GLU A C 1
ATOM 1599 O O . GLU A 1 233 ? 44.652 11.866 20.330 1.00 59.55 233 GLU A O 1
ATOM 1605 N N . THR A 1 234 ? 43.743 11.504 18.327 1.00 59.24 234 THR A N 1
ATOM 1606 C CA . THR A 1 234 ? 43.770 12.916 17.973 1.00 57.89 234 THR A CA 1
ATOM 1607 C C . THR A 1 234 ? 42.894 13.729 18.938 1.00 57.83 234 THR A C 1
ATOM 1608 O O . THR A 1 234 ? 43.216 14.870 19.268 1.00 59.56 234 THR A O 1
ATOM 1612 N N . ALA A 1 235 ? 41.789 13.130 19.381 1.00 56.32 235 ALA A N 1
ATOM 1613 C CA . ALA A 1 235 ? 40.871 13.770 20.319 1.00 54.59 235 ALA A CA 1
ATOM 1614 C C . ALA A 1 235 ? 41.534 13.896 21.692 1.00 54.49 235 ALA A C 1
ATOM 1615 O O . ALA A 1 235 ? 41.426 14.926 22.355 1.00 54.72 235 ALA A O 1
ATOM 1617 N N . ALA A 1 236 ? 42.224 12.834 22.097 1.00 53.50 236 ALA A N 1
ATOM 1618 C CA . ALA A 1 236 ? 42.913 12.776 23.376 1.00 51.54 236 ALA A CA 1
ATOM 1619 C C . ALA A 1 236 ? 43.970 13.856 23.548 1.00 51.59 236 ALA A C 1
ATOM 1620 O O . ALA A 1 236 ? 44.147 14.392 24.643 1.00 51.63 236 ALA A O 1
ATOM 1622 N N . VAL A 1 237 ? 44.690 14.164 22.479 1.00 51.08 237 VAL A N 1
ATOM 1623 C CA . VAL A 1 237 ? 45.734 15.176 22.556 1.00 51.53 237 VAL A CA 1
ATOM 1624 C C . VAL A 1 237 ? 45.117 16.550 22.774 1.00 53.64 237 VAL A C 1
ATOM 1625 O O . VAL A 1 237 ? 45.567 17.321 23.629 1.00 53.67 237 VAL A O 1
ATOM 1629 N N . ALA A 1 238 ? 44.083 16.847 21.987 1.00 54.03 238 ALA A N 1
ATOM 1630 C CA . ALA A 1 238 ? 43.371 18.112 22.078 1.00 52.58 238 ALA A CA 1
ATOM 1631 C C . ALA A 1 238 ? 42.875 18.291 23.499 1.00 52.17 238 ALA A C 1
ATOM 1632 O O . ALA A 1 238 ? 43.135 19.305 24.138 1.00 53.32 238 ALA A O 1
ATOM 1634 N N . ARG A 1 239 ? 42.159 17.292 23.994 1.00 50.78 239 ARG A N 1
ATOM 1635 C CA . ARG A 1 239 ? 41.622 17.356 25.342 1.00 51.22 239 ARG A CA 1
ATOM 1636 C C . ARG A 1 239 ? 42.712 17.432 26.395 1.00 51.93 239 ARG A C 1
ATOM 1637 O O . ARG A 1 239 ? 42.557 18.111 27.408 1.00 52.43 239 ARG A O 1
ATOM 1645 N N . ARG A 1 240 ? 43.818 16.746 26.141 1.00 53.30 240 ARG A N 1
ATOM 1646 C CA . ARG A 1 240 ? 44.953 16.757 27.051 1.00 53.30 240 ARG A CA 1
ATOM 1647 C C . ARG A 1 240 ? 45.555 18.161 27.126 1.00 53.24 240 ARG A C 1
ATOM 1648 O O . ARG A 1 240 ? 46.018 18.584 28.171 1.00 53.31 240 ARG A O 1
ATOM 1656 N N . LEU A 1 241 ? 45.560 18.872 26.005 1.00 53.95 241 LEU A N 1
ATOM 1657 C CA . LEU A 1 241 ? 46.098 20.228 25.953 1.00 53.50 241 LEU A CA 1
ATOM 1658 C C . LEU A 1 241 ? 45.021 21.275 26.246 1.00 53.76 241 LEU A C 1
ATOM 1659 O O . LEU A 1 241 ? 45.291 22.474 26.194 1.00 53.33 241 LEU A O 1
ATOM 1664 N N . GLY A 1 242 ? 43.807 20.815 26.546 1.00 53.76 242 GLY A N 1
ATOM 1665 C CA . GLY A 1 242 ? 42.710 21.722 26.838 1.00 52.70 242 GLY A CA 1
ATOM 1666 C C . GLY A 1 242 ? 42.254 22.528 25.632 1.00 53.35 242 GLY A C 1
ATOM 1667 O O . GLY A 1 242 ? 41.899 23.701 25.753 1.00 52.73 242 GLY A O 1
ATOM 1668 N N . LEU A 1 243 ? 42.258 21.894 24.463 1.00 52.33 243 LEU A N 1
ATOM 1669 C CA . LEU A 1 243 ? 41.847 22.556 23.231 1.00 51.25 243 LEU A CA 1
ATOM 1670 C C . LEU A 1 243 ? 40.513 22.006 22.740 1.00 51.73 243 LEU A C 1
ATOM 1671 O O . LEU A 1 243 ? 40.092 20.929 23.157 1.00 50.73 243 LEU A O 1
ATOM 1676 N N . ARG A 1 244 ? 39.857 22.749 21.849 1.00 51.88 244 ARG A N 1
ATOM 1677 C CA . ARG A 1 244 ? 38.586 22.311 21.278 1.00 51.81 244 ARG A CA 1
ATOM 1678 C C . ARG A 1 244 ? 38.825 21.627 19.932 1.00 52.36 244 ARG A C 1
ATOM 1679 O O . ARG A 1 244 ? 39.885 21.782 19.321 1.00 52.18 244 ARG A O 1
ATOM 1687 N N . MET A 1 245 ? 37.838 20.860 19.480 1.00 52.61 245 MET A N 1
ATOM 1688 C CA . MET A 1 245 ? 37.950 20.134 18.219 1.00 51.00 245 MET A CA 1
ATOM 1689 C C . MET A 1 245 ? 36.933 20.621 17.190 1.00 51.59 245 MET A C 1
ATOM 1690 O O . MET A 1 245 ? 35.781 20.912 17.522 1.00 53.12 245 MET A O 1
ATOM 1695 N N . HIS A 1 246 ? 37.365 20.703 15.936 1.00 49.24 246 HIS A N 1
ATOM 1696 C CA . HIS A 1 246 ? 36.503 21.155 14.861 1.00 47.74 246 HIS A CA 1
ATOM 1697 C C . HIS A 1 246 ? 36.824 20.462 13.549 1.00 48.03 246 HIS A C 1
ATOM 1698 O O . HIS A 1 246 ? 37.979 20.191 13.259 1.00 47.79 246 HIS A O 1
ATOM 1705 N N . SER A 1 247 ? 35.797 20.177 12.753 1.00 49.40 247 SER A N 1
ATOM 1706 C CA . SER A 1 247 ? 36.002 19.529 11.458 1.00 51.76 247 SER A CA 1
ATOM 1707 C C . SER A 1 247 ? 34.793 19.638 10.519 1.00 52.01 247 SER A C 1
ATOM 1708 O O . SER A 1 247 ? 33.692 19.999 10.938 1.00 51.50 247 SER A O 1
ATOM 1711 N N . HIS A 1 248 ? 35.039 19.346 9.242 1.00 52.22 248 HIS A N 1
ATOM 1712 C CA . HIS A 1 248 ? 34.022 19.333 8.201 1.00 54.25 248 HIS A CA 1
ATOM 1713 C C . HIS A 1 248 ? 33.339 17.969 8.352 1.00 57.28 248 HIS A C 1
ATOM 1714 O O . HIS A 1 248 ? 33.999 16.934 8.272 1.00 56.84 248 HIS A O 1
ATOM 1721 N N . LEU A 1 249 ? 32.034 17.944 8.584 1.00 60.64 249 LEU A N 1
ATOM 1722 C CA . LEU A 1 249 ? 31.362 16.661 8.729 1.00 64.63 249 LEU A CA 1
ATOM 1723 C C . LEU A 1 249 ? 30.566 16.332 7.487 1.00 67.75 249 LEU A C 1
ATOM 1724 O O . LEU A 1 249 ? 29.423 16.771 7.340 1.00 70.97 249 LEU A O 1
ATOM 1729 N N . SER A 1 250 ? 31.169 15.566 6.587 1.00 70.89 250 SER A N 1
ATOM 1730 C CA . SER A 1 250 ? 30.489 15.176 5.351 1.00 74.09 250 SER A CA 1
ATOM 1731 C C . SER A 1 250 ? 29.593 13.950 5.588 1.00 74.65 250 SER A C 1
ATOM 1732 O O . SER A 1 250 ? 29.972 13.014 6.297 1.00 74.70 250 SER A O 1
ATOM 1735 N N . GLY A 1 264 ? 30.329 1.419 8.779 1.00 73.33 264 GLY A N 1
ATOM 1736 C CA . GLY A 1 264 ? 29.704 1.013 10.026 1.00 75.49 264 GLY A CA 1
ATOM 1737 C C . GLY A 1 264 ? 28.250 1.457 10.161 1.00 77.05 264 GLY A C 1
ATOM 1738 O O . GLY A 1 264 ? 27.326 0.639 10.006 1.00 78.45 264 GLY A O 1
ATOM 1739 N N . LYS A 1 265 ? 28.034 2.742 10.459 1.00 76.09 265 LYS A N 1
ATOM 1740 C CA . LYS A 1 265 ? 26.679 3.264 10.606 1.00 74.42 265 LYS A CA 1
ATOM 1741 C C . LYS A 1 265 ? 26.639 4.775 10.378 1.00 72.06 265 LYS A C 1
ATOM 1742 O O . LYS A 1 265 ? 27.386 5.289 9.552 1.00 72.91 265 LYS A O 1
ATOM 1748 N N . SER A 1 266 ? 25.778 5.485 11.107 1.00 68.47 266 SER A N 1
ATOM 1749 C CA . SER A 1 266 ? 25.637 6.944 10.952 1.00 64.16 266 SER A CA 1
ATOM 1750 C C . SER A 1 266 ? 26.910 7.760 11.173 1.00 61.23 266 SER A C 1
ATOM 1751 O O . SER A 1 266 ? 27.744 7.421 12.003 1.00 60.88 266 SER A O 1
ATOM 1754 N N . PRO A 1 267 ? 27.067 8.861 10.426 1.00 58.32 267 PRO A N 1
ATOM 1755 C CA . PRO A 1 267 ? 28.255 9.713 10.562 1.00 56.97 267 PRO A CA 1
ATOM 1756 C C . PRO A 1 267 ? 28.442 10.286 11.971 1.00 56.31 267 PRO A C 1
ATOM 1757 O O . PRO A 1 267 ? 29.512 10.172 12.571 1.00 56.24 267 PRO A O 1
ATOM 1761 N N . VAL A 1 268 ? 27.393 10.908 12.489 1.00 55.81 268 VAL A N 1
ATOM 1762 C CA . VAL A 1 268 ? 27.425 11.489 13.820 1.00 54.83 268 VAL A CA 1
ATOM 1763 C C . VAL A 1 268 ? 27.657 10.384 14.861 1.00 54.39 268 VAL A C 1
ATOM 1764 O O . VAL A 1 268 ? 28.499 10.519 15.740 1.00 53.12 268 VAL A O 1
ATOM 1768 N N . ALA A 1 269 ? 26.917 9.287 14.736 1.00 54.89 269 ALA A N 1
ATOM 1769 C CA . ALA A 1 269 ? 27.035 8.156 15.648 1.00 55.10 269 ALA A CA 1
ATOM 1770 C C . ALA A 1 269 ? 28.461 7.574 15.634 1.00 55.30 269 ALA A C 1
ATOM 1771 O O . ALA A 1 269 ? 28.968 7.104 16.654 1.00 56.01 269 ALA A O 1
ATOM 1773 N N . PHE A 1 270 ? 29.098 7.614 14.471 1.00 55.06 270 PHE A N 1
ATOM 1774 C CA . PHE A 1 270 ? 30.462 7.123 14.310 1.00 54.71 270 PHE A CA 1
ATOM 1775 C C . PHE A 1 270 ? 31.391 8.072 15.068 1.00 54.66 270 PHE A C 1
ATOM 1776 O O . PHE A 1 270 ? 32.250 7.648 15.840 1.00 55.24 270 PHE A O 1
ATOM 1784 N N . CYS A 1 271 ? 31.209 9.369 14.845 1.00 54.81 271 CYS A N 1
ATOM 1785 C CA . CYS A 1 271 ? 32.014 10.376 15.531 1.00 54.07 271 CYS A CA 1
ATOM 1786 C C . CYS A 1 271 ? 31.919 10.192 17.034 1.00 52.94 271 CYS A C 1
ATOM 1787 O O . CYS A 1 271 ? 32.908 10.316 17.746 1.00 51.84 271 CYS A O 1
ATOM 1790 N N . GLY A 1 272 ? 30.717 9.904 17.512 1.00 52.43 272 GLY A N 1
ATOM 1791 C CA . GLY A 1 272 ? 30.535 9.699 18.931 1.00 53.96 272 GLY A CA 1
ATOM 1792 C C . GLY A 1 272 ? 31.393 8.548 19.414 1.00 54.80 272 GLY A C 1
ATOM 1793 O O . GLY A 1 272 ? 32.116 8.676 20.393 1.00 55.57 272 GLY A O 1
ATOM 1794 N N . GLU A 1 273 ? 31.326 7.428 18.701 1.00 55.49 273 GLU A N 1
ATOM 1795 C CA . GLU A 1 273 ? 32.072 6.229 19.044 1.00 54.37 273 GLU A CA 1
ATOM 1796 C C . GLU A 1 273 ? 33.591 6.349 18.970 1.00 54.19 273 GLU A C 1
ATOM 1797 O O . GLU A 1 273 ? 34.311 5.453 19.409 1.00 53.40 273 GLU A O 1
ATOM 1803 N N . HIS A 1 274 ? 34.071 7.469 18.440 1.00 53.79 274 HIS A N 1
ATOM 1804 C CA . HIS A 1 274 ? 35.499 7.710 18.316 1.00 53.29 274 HIS A CA 1
ATOM 1805 C C . HIS A 1 274 ? 35.943 8.982 19.007 1.00 53.12 274 HIS A C 1
ATOM 1806 O O . HIS A 1 274 ? 36.846 9.667 18.533 1.00 51.75 274 HIS A O 1
ATOM 1813 N N . ASP A 1 275 ? 35.295 9.283 20.131 1.00 53.04 275 ASP A N 1
ATOM 1814 C CA . ASP A 1 275 ? 35.608 10.453 20.946 1.00 54.76 275 ASP A CA 1
ATOM 1815 C C . ASP A 1 275 ? 35.553 11.799 20.219 1.00 54.11 275 ASP A C 1
ATOM 1816 O O . ASP A 1 275 ? 36.342 12.701 20.518 1.00 53.21 275 ASP A O 1
ATOM 1821 N N . TRP A 1 276 ? 34.613 11.946 19.285 1.00 52.79 276 TRP A N 1
ATOM 1822 C CA . TRP A 1 276 ? 34.501 13.186 18.532 1.00 51.40 276 TRP A CA 1
ATOM 1823 C C . TRP A 1 276 ? 33.184 13.942 18.652 1.00 51.04 276 TRP A C 1
ATOM 1824 O O . TRP A 1 276 ? 32.680 14.501 17.677 1.00 51.60 276 TRP A O 1
ATOM 1835 N N . LEU A 1 277 ? 32.631 13.957 19.857 1.00 49.33 277 LEU A N 1
ATOM 1836 C CA . LEU A 1 277 ? 31.412 14.701 20.141 1.00 48.57 277 LEU A CA 1
ATOM 1837 C C . LEU A 1 277 ? 31.633 15.341 21.504 1.00 47.95 277 LEU A C 1
ATOM 1838 O O . LEU A 1 277 ? 32.620 15.056 22.176 1.00 47.66 277 LEU A O 1
ATOM 1843 N N . GLY A 1 278 ? 30.710 16.199 21.913 1.00 48.80 278 GLY A N 1
ATOM 1844 C CA . GLY A 1 278 ? 30.837 16.872 23.192 1.00 47.53 278 GLY A CA 1
ATOM 1845 C C . GLY A 1 278 ? 30.846 18.362 22.976 1.00 46.52 278 GLY A C 1
ATOM 1846 O O . GLY A 1 278 ? 31.131 18.819 21.882 1.00 45.71 278 GLY A O 1
ATOM 1847 N N . SER A 1 279 ? 30.528 19.120 24.016 1.00 47.91 279 SER A N 1
ATOM 1848 C CA . SER A 1 279 ? 30.491 20.578 23.920 1.00 49.97 279 SER A CA 1
ATOM 1849 C C . SER A 1 279 ? 31.874 21.090 23.575 1.00 51.09 279 SER A C 1
ATOM 1850 O O . SER A 1 279 ? 32.087 22.281 23.362 1.00 52.60 279 SER A O 1
ATOM 1853 N N . ASP A 1 280 ? 32.796 20.138 23.528 1.00 52.12 280 ASP A N 1
ATOM 1854 C CA . ASP A 1 280 ? 34.213 20.302 23.230 1.00 52.30 280 ASP A CA 1
ATOM 1855 C C . ASP A 1 280 ? 34.416 20.550 21.730 1.00 52.57 280 ASP A C 1
ATOM 1856 O O . ASP A 1 280 ? 35.285 21.314 21.316 1.00 52.84 280 ASP A O 1
ATOM 1861 N N . VAL A 1 281 ? 33.590 19.866 20.940 1.00 50.37 281 VAL A N 1
ATOM 1862 C CA . VAL A 1 281 ? 33.633 19.868 19.479 1.00 49.52 281 VAL A CA 1
ATOM 1863 C C . VAL A 1 281 ? 32.501 20.623 18.755 1.00 48.42 281 VAL A C 1
ATOM 1864 O O . VAL A 1 281 ? 31.438 20.846 19.316 1.00 47.60 281 VAL A O 1
ATOM 1868 N N . TRP A 1 282 ? 32.749 21.000 17.501 1.00 47.40 282 TRP A N 1
ATOM 1869 C CA . TRP A 1 282 ? 31.745 21.656 16.667 1.00 46.73 282 TRP A CA 1
ATOM 1870 C C . TRP A 1 282 ? 32.068 21.393 15.183 1.00 47.29 282 TRP A C 1
ATOM 1871 O O . TRP A 1 282 ? 33.227 21.382 14.776 1.00 44.35 282 TRP A O 1
ATOM 1882 N N . TYR A 1 283 ? 31.033 21.145 14.384 1.00 49.82 283 TYR A N 1
ATOM 1883 C CA . TYR A 1 283 ? 31.221 20.848 12.965 1.00 51.31 283 TYR A CA 1
ATOM 1884 C C . TYR A 1 283 ? 30.700 21.850 11.962 1.00 52.46 283 TYR A C 1
ATOM 1885 O O . TYR A 1 283 ? 29.722 22.554 12.201 1.00 52.76 283 TYR A O 1
ATOM 1894 N N . ALA A 1 284 ? 31.371 21.868 10.817 1.00 54.29 284 ALA A N 1
ATOM 1895 C CA . ALA A 1 284 ? 31.010 22.715 9.694 1.00 56.33 284 ALA A CA 1
ATOM 1896 C C . ALA A 1 284 ? 30.456 21.807 8.595 1.00 58.31 284 ALA A C 1
ATOM 1897 O O . ALA A 1 284 ? 30.679 20.598 8.595 1.00 56.66 284 ALA A O 1
ATOM 1899 N N . HIS A 1 285 ? 29.730 22.411 7.663 1.00 63.53 285 HIS A N 1
ATOM 1900 C CA . HIS A 1 285 ? 29.145 21.709 6.527 1.00 67.51 285 HIS A CA 1
ATOM 1901 C C . HIS A 1 285 ? 28.396 20.436 6.880 1.00 68.17 285 HIS A C 1
ATOM 1902 O O . HIS A 1 285 ? 28.566 19.412 6.231 1.00 68.00 285 HIS A O 1
ATOM 1909 N N . LEU A 1 286 ? 27.572 20.475 7.914 1.00 70.68 286 LEU A N 1
ATOM 1910 C CA . LEU A 1 286 ? 26.819 19.277 8.229 1.00 73.86 286 LEU A CA 1
ATOM 1911 C C . LEU A 1 286 ? 25.386 19.433 7.747 1.00 75.86 286 LEU A C 1
ATOM 1912 O O . LEU A 1 286 ? 24.487 19.798 8.515 1.00 75.67 286 LEU A O 1
ATOM 1917 N N . VAL A 1 287 ? 25.200 19.196 6.448 1.00 77.59 287 VAL A N 1
ATOM 1918 C CA . VAL A 1 287 ? 23.889 19.257 5.815 1.00 78.74 287 VAL A CA 1
ATOM 1919 C C . VAL A 1 287 ? 23.454 17.796 5.853 1.00 79.20 287 VAL A C 1
ATOM 1920 O O . VAL A 1 287 ? 24.309 16.911 5.962 1.00 80.49 287 VAL A O 1
ATOM 1924 N N . LYS A 1 288 ? 22.155 17.527 5.775 1.00 78.68 288 LYS A N 1
ATOM 1925 C CA . LYS A 1 288 ? 21.674 16.142 5.829 1.00 78.25 288 LYS A CA 1
ATOM 1926 C C . LYS A 1 288 ? 21.952 15.533 7.211 1.00 76.63 288 LYS A C 1
ATOM 1927 O O . LYS A 1 288 ? 23.038 14.998 7.462 1.00 76.59 288 LYS A O 1
ATOM 1933 N N . VAL A 1 289 ? 20.975 15.608 8.105 1.00 74.96 289 VAL A N 1
ATOM 1934 C CA . VAL A 1 289 ? 21.150 15.039 9.426 1.00 72.86 289 VAL A CA 1
ATOM 1935 C C . VAL A 1 289 ? 19.875 14.404 9.968 1.00 72.31 289 VAL A C 1
ATOM 1936 O O . VAL A 1 289 ? 18.827 15.033 10.054 1.00 71.73 289 VAL A O 1
ATOM 1940 N N . ASP A 1 290 ? 20.000 13.135 10.324 1.00 72.36 290 ASP A N 1
ATOM 1941 C CA . ASP A 1 290 ? 18.921 12.328 10.874 1.00 72.05 290 ASP A CA 1
ATOM 1942 C C . ASP A 1 290 ? 18.314 12.994 12.107 1.00 71.13 290 ASP A C 1
ATOM 1943 O O . ASP A 1 290 ? 18.918 13.893 12.692 1.00 71.08 290 ASP A O 1
ATOM 1948 N N . ALA A 1 291 ? 17.127 12.541 12.508 1.00 69.52 291 ALA A N 1
ATOM 1949 C CA . ALA A 1 291 ? 16.478 13.073 13.698 1.00 68.34 291 ALA A CA 1
ATOM 1950 C C . ALA A 1 291 ? 17.275 12.555 14.897 1.00 68.24 291 ALA A C 1
ATOM 1951 O O . ALA A 1 291 ? 17.479 13.265 15.886 1.00 69.12 291 ALA A O 1
ATOM 1953 N N . ASP A 1 292 ? 17.727 11.310 14.784 1.00 67.09 292 ASP A N 1
ATOM 1954 C CA . ASP A 1 292 ? 18.515 10.655 15.824 1.00 66.38 292 ASP A CA 1
ATOM 1955 C C . ASP A 1 292 ? 19.872 11.331 15.926 1.00 64.95 292 ASP A C 1
ATOM 1956 O O . ASP A 1 292 ? 20.460 11.440 17.009 1.00 64.03 292 ASP A O 1
ATOM 1961 N N . GLU A 1 293 ? 20.368 11.776 14.779 1.00 63.34 293 GLU A N 1
ATOM 1962 C CA . GLU A 1 293 ? 21.648 12.459 14.727 1.00 62.86 293 GLU A CA 1
ATOM 1963 C C . GLU A 1 293 ? 21.551 13.825 15.388 1.00 61.81 293 GLU A C 1
ATOM 1964 O O . GLU A 1 293 ? 22.522 14.303 15.972 1.00 63.03 293 GLU A O 1
ATOM 1970 N N . ILE A 1 294 ? 20.382 14.452 15.295 1.00 58.64 294 ILE A N 1
ATOM 1971 C CA . ILE A 1 294 ? 20.182 15.760 15.894 1.00 55.90 294 ILE A CA 1
ATOM 1972 C C . ILE A 1 294 ? 20.126 15.643 17.401 1.00 54.86 294 ILE A C 1
ATOM 1973 O O . ILE A 1 294 ? 20.660 16.480 18.121 1.00 55.08 294 ILE A O 1
ATOM 1978 N N . ALA A 1 295 ? 19.487 14.584 17.874 1.00 54.53 295 ALA A N 1
ATOM 1979 C CA . ALA A 1 295 ? 19.358 14.330 19.306 1.00 53.84 295 ALA A CA 1
ATOM 1980 C C . ALA A 1 295 ? 20.734 14.130 19.941 1.00 53.63 295 ALA A C 1
ATOM 1981 O O . ALA A 1 295 ? 21.013 14.639 21.031 1.00 52.01 295 ALA A O 1
ATOM 1983 N N . LEU A 1 296 ? 21.588 13.382 19.247 1.00 54.77 296 LEU A N 1
ATOM 1984 C CA . LEU A 1 296 ? 22.935 13.116 19.725 1.00 55.01 296 LEU A CA 1
ATOM 1985 C C . LEU A 1 296 ? 23.740 14.403 19.791 1.00 54.33 296 LEU A C 1
ATOM 1986 O O . LEU A 1 296 ? 24.582 14.569 20.663 1.00 55.71 296 LEU A O 1
ATOM 1991 N N . LEU A 1 297 ? 23.497 15.310 18.857 1.00 53.66 297 LEU A N 1
ATOM 1992 C CA . LEU A 1 297 ? 24.204 16.581 18.867 1.00 53.59 297 LEU A CA 1
ATOM 1993 C C . LEU A 1 297 ? 23.698 17.413 20.022 1.00 53.55 297 LEU A C 1
ATOM 1994 O O . LEU A 1 297 ? 24.448 18.156 20.640 1.00 54.97 297 LEU A O 1
ATOM 1999 N N . ALA A 1 298 ? 22.408 17.274 20.303 1.00 52.71 298 ALA A N 1
ATOM 2000 C CA . ALA A 1 298 ? 21.767 18.011 21.377 1.00 52.54 298 ALA A CA 1
ATOM 2001 C C . ALA A 1 298 ? 22.204 17.531 22.761 1.00 53.07 298 ALA A C 1
ATOM 2002 O O . ALA A 1 298 ? 22.459 18.345 23.646 1.00 52.57 298 ALA A O 1
ATOM 2004 N N . GLN A 1 299 ? 22.292 16.216 22.952 1.00 54.62 299 GLN A N 1
ATOM 2005 C CA . GLN A 1 299 ? 22.681 15.675 24.255 1.00 55.36 299 GLN A CA 1
ATOM 2006 C C . GLN A 1 299 ? 24.168 15.841 24.564 1.00 54.87 299 GLN A C 1
ATOM 2007 O O . GLN A 1 299 ? 24.551 16.016 25.723 1.00 54.05 299 GLN A O 1
ATOM 2013 N N . THR A 1 300 ? 24.998 15.792 23.526 1.00 53.10 300 THR A N 1
ATOM 2014 C CA . THR A 1 300 ? 26.436 15.939 23.692 1.00 51.05 300 THR A CA 1
ATOM 2015 C C . THR A 1 300 ? 26.861 17.398 23.731 1.00 50.57 300 THR A C 1
ATOM 2016 O O . THR A 1 300 ? 27.952 17.714 24.190 1.00 50.82 300 THR A O 1
ATOM 2020 N N . GLY A 1 301 ? 26.000 18.288 23.261 1.00 48.95 301 GLY A N 1
ATOM 2021 C CA . GLY A 1 301 ? 26.350 19.690 23.274 1.00 48.74 301 GLY A CA 1
ATOM 2022 C C . GLY A 1 301 ? 27.303 20.078 22.162 1.00 49.69 301 GLY A C 1
ATOM 2023 O O . GLY A 1 301 ? 27.977 21.103 22.240 1.00 50.55 301 GLY A O 1
ATOM 2024 N N . THR A 1 302 ? 27.363 19.255 21.122 1.00 49.99 302 THR A N 1
ATOM 2025 C CA . THR A 1 302 ? 28.225 19.522 19.976 1.00 50.36 302 THR A CA 1
ATOM 2026 C C . THR A 1 302 ? 27.595 20.628 19.135 1.00 50.57 302 THR A C 1
ATOM 2027 O O . THR A 1 302 ? 26.410 20.570 18.810 1.00 52.47 302 THR A O 1
ATOM 2031 N N . GLY A 1 303 ? 28.388 21.632 18.788 1.00 50.78 303 GLY A N 1
ATOM 2032 C CA . GLY A 1 303 ? 27.878 22.742 18.008 1.00 50.20 303 GLY A CA 1
ATOM 2033 C C . GLY A 1 303 ? 28.046 22.593 16.511 1.00 51.33 303 GLY A C 1
ATOM 2034 O O . GLY A 1 303 ? 28.628 21.624 16.026 1.00 51.36 303 GLY A O 1
ATOM 2035 N N . VAL A 1 304 ? 27.512 23.558 15.772 1.00 51.71 304 VAL A N 1
ATOM 2036 C CA . VAL A 1 304 ? 27.609 23.554 14.320 1.00 52.16 304 VAL A CA 1
ATOM 2037 C C . VAL A 1 304 ? 28.007 24.949 13.860 1.00 51.62 304 VAL A C 1
ATOM 2038 O O . VAL A 1 304 ? 27.725 25.932 14.531 1.00 51.09 304 VAL A O 1
ATOM 2042 N N . ALA A 1 305 ? 28.695 25.014 12.729 1.00 51.40 305 ALA A N 1
ATOM 2043 C CA . ALA A 1 305 ? 29.116 26.273 12.129 1.00 49.32 305 ALA A CA 1
ATOM 2044 C C . ALA A 1 305 ? 28.275 26.329 10.868 1.00 49.76 305 ALA A C 1
ATOM 2045 O O . ALA A 1 305 ? 28.586 25.683 9.860 1.00 50.72 305 ALA A O 1
ATOM 2047 N N . HIS A 1 306 ? 27.191 27.091 10.943 1.00 49.34 306 HIS A N 1
ATOM 2048 C CA . HIS A 1 306 ? 26.263 27.232 9.833 1.00 47.49 306 HIS A CA 1
ATOM 2049 C C . HIS A 1 306 ? 26.793 28.165 8.753 1.00 47.27 306 HIS A C 1
ATOM 2050 O O . HIS A 1 306 ? 27.116 29.312 9.026 1.00 45.73 306 HIS A O 1
ATOM 2057 N N . CYS A 1 307 ? 26.875 27.662 7.525 1.00 49.02 307 CYS A N 1
ATOM 2058 C CA . CYS A 1 307 ? 27.363 28.451 6.390 1.00 52.39 307 CYS A CA 1
ATOM 2059 C C . CYS A 1 307 ? 26.411 28.354 5.192 1.00 52.69 307 CYS A C 1
ATOM 2060 O O . CYS A 1 307 ? 26.649 27.575 4.272 1.00 52.47 307 CYS A O 1
ATOM 2063 N N . PRO A 1 308 ? 25.336 29.162 5.187 1.00 52.71 308 PRO A N 1
ATOM 2064 C CA . PRO A 1 308 ? 24.341 29.174 4.113 1.00 51.85 308 PRO A CA 1
ATOM 2065 C C . PRO A 1 308 ? 24.830 29.463 2.682 1.00 52.06 308 PRO A C 1
ATOM 2066 O O . PRO A 1 308 ? 24.620 28.644 1.789 1.00 52.84 308 PRO A O 1
ATOM 2070 N N . GLN A 1 309 ? 25.467 30.610 2.454 1.00 52.06 309 GLN A N 1
ATOM 2071 C CA . GLN A 1 309 ? 25.956 30.961 1.115 1.00 53.30 309 GLN A CA 1
ATOM 2072 C C . GLN A 1 309 ? 26.866 29.899 0.503 1.00 55.40 309 GLN A C 1
ATOM 2073 O O . GLN A 1 309 ? 26.853 29.670 -0.701 1.00 55.65 309 GLN A O 1
ATOM 2079 N N . SER A 1 310 ? 27.664 29.258 1.344 1.00 58.94 310 SER A N 1
ATOM 2080 C CA . SER A 1 310 ? 28.571 28.223 0.885 1.00 61.35 310 SER A CA 1
ATOM 2081 C C . SER A 1 310 ? 27.801 26.916 0.697 1.00 63.08 310 SER A C 1
ATOM 2082 O O . SER A 1 310 ? 27.919 26.255 -0.333 1.00 63.21 310 SER A O 1
ATOM 2085 N N . ASN A 1 311 ? 27.003 26.551 1.697 1.00 66.58 311 ASN A N 1
ATOM 2086 C CA . ASN A 1 311 ? 26.213 25.323 1.642 1.00 69.27 311 ASN A CA 1
ATOM 2087 C C . ASN A 1 311 ? 25.246 25.289 0.465 1.00 71.65 311 ASN A C 1
ATOM 2088 O O . ASN A 1 311 ? 24.697 24.236 0.136 1.00 72.78 311 ASN A O 1
ATOM 2093 N N . GLY A 1 312 ? 25.030 26.437 -0.167 1.00 73.99 312 GLY A N 1
ATOM 2094 C CA . GLY A 1 312 ? 24.140 26.470 -1.309 1.00 76.06 312 GLY A CA 1
ATOM 2095 C C . GLY A 1 312 ? 24.813 25.786 -2.485 1.00 78.11 312 GLY A C 1
ATOM 2096 O O . GLY A 1 312 ? 24.191 24.999 -3.206 1.00 78.35 312 GLY A O 1
ATOM 2097 N N . ARG A 1 313 ? 26.100 26.090 -2.674 1.00 80.81 313 ARG A N 1
ATOM 2098 C CA . ARG A 1 313 ? 26.906 25.515 -3.756 1.00 82.52 313 ARG A CA 1
ATOM 2099 C C . ARG A 1 313 ? 27.187 24.063 -3.367 1.00 83.01 313 ARG A C 1
ATOM 2100 O O . ARG A 1 313 ? 28.305 23.550 -3.496 1.00 82.54 313 ARG A O 1
ATOM 2108 N N . LEU A 1 314 ? 26.135 23.415 -2.876 1.00 84.39 314 LEU A N 1
ATOM 2109 C CA . LEU A 1 314 ? 26.190 22.031 -2.418 1.00 84.91 314 LEU A CA 1
ATOM 2110 C C . LEU A 1 314 ? 24.738 21.580 -2.209 1.00 84.89 314 LEU A C 1
ATOM 2111 O O . LEU A 1 314 ? 23.800 22.290 -2.603 1.00 84.55 314 LEU A O 1
ATOM 2116 N N . PRO A 1 320 ? 19.728 21.039 7.816 1.00 81.81 320 PRO A N 1
ATOM 2117 C CA . PRO A 1 320 ? 18.854 22.184 8.087 1.00 82.87 320 PRO A CA 1
ATOM 2118 C C . PRO A 1 320 ? 19.514 23.042 9.157 1.00 83.58 320 PRO A C 1
ATOM 2119 O O . PRO A 1 320 ? 20.742 23.122 9.213 1.00 85.30 320 PRO A O 1
ATOM 2123 N N . VAL A 1 321 ? 18.704 23.674 10.004 1.00 82.60 321 VAL A N 1
ATOM 2124 C CA . VAL A 1 321 ? 19.216 24.502 11.094 1.00 80.90 321 VAL A CA 1
ATOM 2125 C C . VAL A 1 321 ? 18.166 24.622 12.184 1.00 80.46 321 VAL A C 1
ATOM 2126 O O . VAL A 1 321 ? 18.400 24.215 13.313 1.00 81.19 321 VAL A O 1
ATOM 2130 N N . ARG A 1 322 ? 17.006 25.192 11.870 1.00 79.95 322 ARG A N 1
ATOM 2131 C CA . ARG A 1 322 ? 15.994 25.318 12.912 1.00 78.86 322 ARG A CA 1
ATOM 2132 C C . ARG A 1 322 ? 15.281 24.005 13.146 1.00 77.05 322 ARG A C 1
ATOM 2133 O O . ARG A 1 322 ? 14.138 23.811 12.742 1.00 78.47 322 ARG A O 1
ATOM 2141 N N . GLU A 1 323 ? 16.008 23.116 13.799 1.00 74.47 323 GLU A N 1
ATOM 2142 C CA . GLU A 1 323 ? 15.584 21.783 14.189 1.00 71.78 323 GLU A CA 1
ATOM 2143 C C . GLU A 1 323 ? 16.704 21.485 15.155 1.00 68.69 323 GLU A C 1
ATOM 2144 O O . GLU A 1 323 ? 16.477 21.019 16.274 1.00 68.90 323 GLU A O 1
ATOM 2150 N N . MET A 1 324 ? 17.918 21.810 14.721 1.00 63.79 324 MET A N 1
ATOM 2151 C CA . MET A 1 324 ? 19.087 21.648 15.558 1.00 59.50 324 MET A CA 1
ATOM 2152 C C . MET A 1 324 ? 18.943 22.697 16.652 1.00 58.22 324 MET A C 1
ATOM 2153 O O . MET A 1 324 ? 19.118 22.415 17.835 1.00 58.13 324 MET A O 1
ATOM 2158 N N . ALA A 1 325 ? 18.605 23.912 16.240 1.00 57.90 325 ALA A N 1
ATOM 2159 C CA . ALA A 1 325 ? 18.433 25.012 17.171 1.00 58.08 325 ALA A CA 1
ATOM 2160 C C . ALA A 1 325 ? 17.313 24.681 18.144 1.00 58.96 325 ALA A C 1
ATOM 2161 O O . ALA A 1 325 ? 17.416 24.964 19.339 1.00 59.58 325 ALA A O 1
ATOM 2163 N N . ASP A 1 326 ? 16.245 24.069 17.636 1.00 59.55 326 ASP A N 1
ATOM 2164 C CA . ASP A 1 326 ? 15.111 23.712 18.482 1.00 59.29 326 ASP A CA 1
ATOM 2165 C C . ASP A 1 326 ? 15.454 22.530 19.362 1.00 59.27 326 ASP A C 1
ATOM 2166 O O . ASP A 1 326 ? 14.966 22.419 20.492 1.00 59.74 326 ASP A O 1
ATOM 2171 N N . ALA A 1 327 ? 16.293 21.647 18.827 1.00 58.53 327 ALA A N 1
ATOM 2172 C CA . ALA A 1 327 ? 16.738 20.469 19.545 1.00 56.12 327 ALA A CA 1
ATOM 2173 C C . ALA A 1 327 ? 17.618 20.923 20.697 1.00 55.40 327 ALA A C 1
ATOM 2174 O O . ALA A 1 327 ? 17.776 20.215 21.685 1.00 55.86 327 ALA A O 1
ATOM 2176 N N . GLY A 1 328 ? 18.189 22.113 20.568 1.00 54.70 328 GLY A N 1
ATOM 2177 C CA . GLY A 1 328 ? 19.027 22.621 21.629 1.00 53.39 328 GLY A CA 1
ATOM 2178 C C . GLY A 1 328 ? 20.509 22.616 21.319 1.00 53.21 328 GLY A C 1
ATOM 2179 O O . GLY A 1 328 ? 21.315 23.020 22.153 1.00 53.73 328 GLY A O 1
ATOM 2180 N N . VAL A 1 329 ? 20.891 22.172 20.132 1.00 50.66 329 VAL A N 1
ATOM 2181 C CA . VAL A 1 329 ? 22.302 22.162 19.822 1.00 50.58 329 VAL A CA 1
ATOM 2182 C C . VAL A 1 329 ? 22.779 23.574 19.485 1.00 51.75 329 VAL A C 1
ATOM 2183 O O . VAL A 1 329 ? 22.103 24.306 18.764 1.00 50.62 329 VAL A O 1
ATOM 2187 N N . PRO A 1 330 ? 23.945 23.980 20.029 1.00 52.69 330 PRO A N 1
ATOM 2188 C CA . PRO A 1 330 ? 24.503 25.311 19.771 1.00 51.58 330 PRO A CA 1
ATOM 2189 C C . PRO A 1 330 ? 24.780 25.575 18.290 1.00 51.94 330 PRO A C 1
ATOM 2190 O O . PRO A 1 330 ? 25.384 24.757 17.593 1.00 52.80 330 PRO A O 1
ATOM 2194 N N . VAL A 1 331 ? 24.325 26.735 17.828 1.00 50.53 331 VAL A N 1
ATOM 2195 C CA . VAL A 1 331 ? 24.464 27.148 16.442 1.00 47.78 331 VAL A CA 1
ATOM 2196 C C . VAL A 1 331 ? 25.316 28.405 16.311 1.00 47.46 331 VAL A C 1
ATOM 2197 O O . VAL A 1 331 ? 25.083 29.400 16.992 1.00 48.19 331 VAL A O 1
ATOM 2201 N N . SER A 1 332 ? 26.315 28.350 15.441 1.00 46.72 332 SER A N 1
ATOM 2202 C CA . SER A 1 332 ? 27.186 29.491 15.209 1.00 46.61 332 SER A CA 1
ATOM 2203 C C . SER A 1 332 ? 27.212 29.755 13.715 1.00 47.58 332 SER A C 1
ATOM 2204 O O . SER A 1 332 ? 26.783 28.924 12.921 1.00 47.26 332 SER A O 1
ATOM 2207 N N . ILE A 1 333 ? 27.714 30.917 13.331 1.00 48.66 333 ILE A N 1
ATOM 2208 C CA . ILE A 1 333 ? 27.762 31.266 11.929 1.00 49.46 333 ILE A CA 1
ATOM 2209 C C . ILE A 1 333 ? 29.177 31.411 11.378 1.00 49.72 333 ILE A C 1
ATOM 2210 O O . ILE A 1 333 ? 30.089 31.874 12.054 1.00 49.01 333 ILE A O 1
ATOM 2215 N N . GLY A 1 334 ? 29.350 30.972 10.142 1.00 49.88 334 GLY A N 1
ATOM 2216 C CA . GLY A 1 334 ? 30.635 31.077 9.501 1.00 49.93 334 GLY A CA 1
ATOM 2217 C C . GLY A 1 334 ? 30.404 31.277 8.023 1.00 50.63 334 GLY A C 1
ATOM 2218 O O . GLY A 1 334 ? 29.309 31.086 7.528 1.00 49.32 334 GLY A O 1
ATOM 2219 N N . VAL A 1 335 ? 31.453 31.674 7.331 1.00 53.10 335 VAL A N 1
ATOM 2220 C CA . VAL A 1 335 ? 31.439 31.900 5.891 1.00 56.85 335 VAL A CA 1
ATOM 2221 C C . VAL A 1 335 ? 32.758 31.243 5.533 1.00 60.03 335 VAL A C 1
ATOM 2222 O O . VAL A 1 335 ? 33.795 31.702 6.011 1.00 64.95 335 VAL A O 1
ATOM 2226 N N . ASP A 1 336 ? 32.780 30.178 4.740 1.00 59.11 336 ASP A N 1
ATOM 2227 C CA . ASP A 1 336 ? 34.094 29.594 4.486 1.00 59.52 336 ASP A CA 1
ATOM 2228 C C . ASP A 1 336 ? 34.702 29.724 3.109 1.00 59.42 336 ASP A C 1
ATOM 2229 O O . ASP A 1 336 ? 34.049 29.473 2.110 1.00 63.34 336 ASP A O 1
ATOM 2234 N N . GLY A 1 337 ? 35.964 30.124 3.056 1.00 58.39 337 GLY A N 1
ATOM 2235 C CA . GLY A 1 337 ? 36.659 30.255 1.779 1.00 56.43 337 GLY A CA 1
ATOM 2236 C C . GLY A 1 337 ? 35.912 30.795 0.573 1.00 54.36 337 GLY A C 1
ATOM 2237 O O . GLY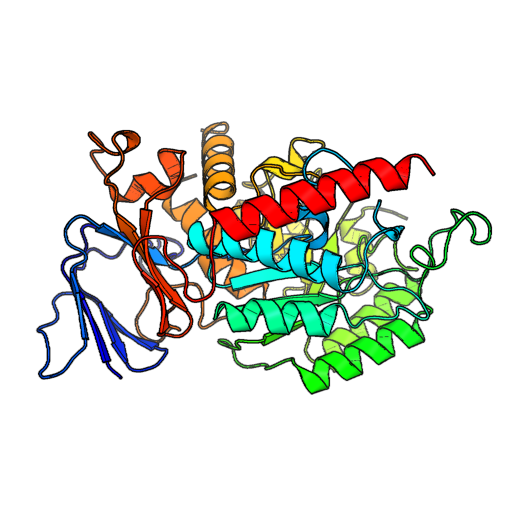 A 1 337 ? 34.931 30.216 0.115 1.00 53.34 337 GLY A O 1
ATOM 2238 N N . ALA A 1 338 ? 36.409 31.908 0.048 1.00 52.72 338 ALA A N 1
ATOM 2239 C CA . ALA A 1 338 ? 35.824 32.560 -1.114 1.00 52.48 338 ALA A CA 1
ATOM 2240 C C . ALA A 1 338 ? 35.697 31.610 -2.311 1.00 52.57 338 ALA A C 1
ATOM 2241 O O . ALA A 1 338 ? 35.096 31.948 -3.333 1.00 53.27 338 ALA A O 1
ATOM 2243 N N . ALA A 1 339 ? 36.255 30.415 -2.190 1.00 51.94 339 ALA A N 1
ATOM 2244 C CA . ALA A 1 339 ? 36.193 29.468 -3.293 1.00 52.39 339 ALA A CA 1
ATOM 2245 C C . ALA A 1 339 ? 34.807 28.871 -3.395 1.00 51.12 339 ALA A C 1
ATOM 2246 O O . ALA A 1 339 ? 34.394 28.390 -4.447 1.00 51.71 339 ALA A O 1
ATOM 2248 N N . SER A 1 340 ? 34.089 28.920 -2.288 1.00 50.10 340 SER A N 1
ATOM 2249 C CA . SER A 1 340 ? 32.752 28.373 -2.229 1.00 50.65 340 SER A CA 1
ATOM 2250 C C . SER A 1 340 ? 31.744 29.461 -1.884 1.00 50.24 340 SER A C 1
ATOM 2251 O O . SER A 1 340 ? 30.549 29.288 -2.061 1.00 50.74 340 SER A O 1
ATOM 2254 N N . ASN A 1 341 ? 32.247 30.588 -1.404 1.00 50.15 341 ASN A N 1
ATOM 2255 C CA . ASN A 1 341 ? 31.409 31.702 -1.011 1.00 49.13 341 ASN A CA 1
ATOM 2256 C C . ASN A 1 341 ? 32.076 33.015 -1.410 1.00 48.58 341 ASN A C 1
ATOM 2257 O O . ASN A 1 341 ? 32.905 33.544 -0.679 1.00 47.62 341 ASN A O 1
ATOM 2262 N 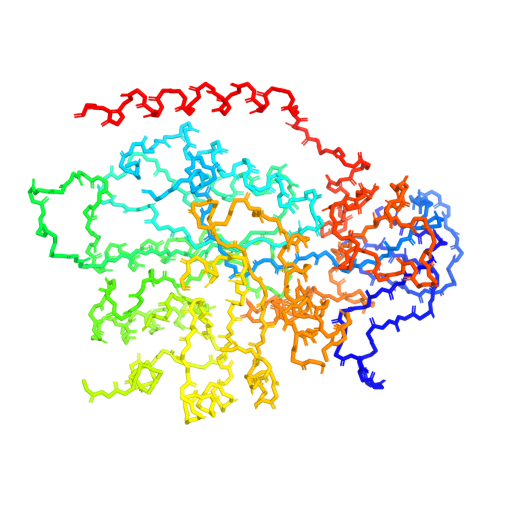N . GLU A 1 342 ? 31.700 33.522 -2.579 1.00 48.22 342 GLU A N 1
ATOM 2263 C CA . GLU A 1 342 ? 32.234 34.767 -3.130 1.00 48.76 342 GLU A CA 1
ATOM 2264 C C . GLU A 1 342 ? 31.957 35.975 -2.239 1.00 49.67 342 GLU A C 1
ATOM 2265 O O . GLU A 1 342 ? 32.629 36.997 -2.355 1.00 49.67 342 GLU A O 1
ATOM 2271 N N . ALA A 1 343 ? 30.959 35.861 -1.369 1.00 49.87 343 ALA A N 1
ATOM 2272 C CA . ALA A 1 343 ? 30.596 36.946 -0.464 1.00 51.31 343 ALA A CA 1
ATOM 2273 C C . ALA A 1 343 ? 30.983 36.547 0.955 1.00 52.57 343 ALA A C 1
ATOM 2274 O O . ALA A 1 343 ? 30.133 36.360 1.826 1.00 51.84 343 ALA A O 1
ATOM 2276 N N . ALA A 1 344 ? 32.288 36.429 1.175 1.00 53.65 344 ALA A N 1
ATOM 2277 C CA . ALA A 1 344 ? 32.830 36.008 2.458 1.00 53.61 344 ALA A CA 1
ATOM 2278 C C . ALA A 1 344 ? 32.930 37.092 3.537 1.00 53.99 344 ALA A C 1
ATOM 2279 O O . ALA A 1 344 ? 34.025 37.479 3.953 1.00 54.43 344 ALA A O 1
ATOM 2281 N N . ASP A 1 345 ? 31.778 37.584 3.977 1.00 53.03 345 ASP A N 1
ATOM 2282 C CA . ASP A 1 345 ? 31.718 38.584 5.036 1.00 51.75 345 ASP A CA 1
ATOM 2283 C C . ASP A 1 345 ? 30.515 38.217 5.887 1.00 49.81 345 ASP A C 1
ATOM 2284 O O . ASP A 1 345 ? 29.546 37.641 5.389 1.00 47.07 345 ASP A O 1
ATOM 2289 N N . MET A 1 346 ? 30.597 38.519 7.176 1.00 48.34 346 MET A N 1
ATOM 2290 C CA . MET A 1 346 ? 29.533 38.163 8.094 1.00 47.95 346 MET A CA 1
ATOM 2291 C C . MET A 1 346 ? 28.188 38.827 7.851 1.00 48.38 346 MET A C 1
ATOM 2292 O O . MET A 1 346 ? 27.163 38.327 8.304 1.00 49.66 346 MET A O 1
ATOM 2297 N N . ILE A 1 347 ? 28.165 39.938 7.132 1.00 48.25 347 ILE A N 1
ATOM 2298 C CA . ILE A 1 347 ? 26.888 40.580 6.868 1.00 48.89 347 ILE A CA 1
ATOM 2299 C C . ILE A 1 347 ? 26.120 39.850 5.761 1.00 49.66 347 ILE A C 1
ATOM 2300 O O . ILE A 1 347 ? 24.932 39.563 5.914 1.00 49.26 347 ILE A O 1
ATOM 2305 N N . SER A 1 348 ? 26.802 39.522 4.668 1.00 49.03 348 SER A N 1
ATOM 2306 C CA . SER A 1 348 ? 26.173 38.790 3.581 1.00 48.87 348 SER A CA 1
ATOM 2307 C C . SER A 1 348 ? 25.652 37.467 4.124 1.00 51.10 348 SER A C 1
ATOM 2308 O O . SER A 1 348 ? 24.556 37.026 3.765 1.00 52.81 348 SER A O 1
ATOM 2311 N N . GLU A 1 349 ? 26.451 36.845 4.991 1.00 51.36 349 GLU A N 1
ATOM 2312 C CA . GLU A 1 349 ? 26.122 35.560 5.599 1.00 51.41 349 GLU A CA 1
ATOM 2313 C C . GLU A 1 349 ? 24.927 35.619 6.522 1.00 51.18 349 GLU A C 1
ATOM 2314 O O . GLU A 1 349 ? 24.036 34.775 6.469 1.00 52.29 349 GLU A O 1
ATOM 2320 N N . VAL A 1 350 ? 24.920 36.624 7.377 1.00 50.36 350 VAL A N 1
ATOM 2321 C CA . VAL A 1 350 ? 23.836 36.816 8.322 1.00 49.98 350 VAL A CA 1
ATOM 2322 C C . VAL A 1 350 ? 22.529 37.130 7.577 1.00 48.46 350 VAL A C 1
ATOM 2323 O O . VAL A 1 350 ? 21.442 36.716 7.984 1.00 47.93 350 VAL A O 1
ATOM 2327 N N . HIS A 1 351 ? 22.649 37.837 6.460 1.00 47.60 351 HIS A N 1
ATOM 2328 C CA . HIS A 1 351 ? 21.496 38.190 5.652 1.00 46.45 351 HIS A CA 1
ATOM 2329 C C . HIS A 1 351 ? 20.865 36.946 5.040 1.00 46.68 351 HIS A C 1
ATOM 2330 O O . HIS A 1 351 ? 19.643 36.796 5.008 1.00 46.04 351 HIS A O 1
ATOM 2337 N N . MET A 1 352 ? 21.717 36.064 4.539 1.00 46.29 352 MET A N 1
ATOM 2338 C CA . MET A 1 352 ? 21.274 34.827 3.921 1.00 47.71 352 MET A CA 1
ATOM 2339 C C . MET A 1 352 ? 20.675 33.891 4.969 1.00 46.91 352 MET A C 1
ATOM 2340 O O . MET A 1 352 ? 19.718 33.164 4.696 1.00 46.33 352 MET A O 1
ATOM 2345 N N . THR A 1 353 ? 21.249 33.916 6.168 1.00 45.53 353 THR A N 1
ATOM 2346 C CA . THR A 1 353 ? 20.789 33.084 7.268 1.00 46.22 353 THR A CA 1
ATOM 2347 C C . THR A 1 353 ? 19.366 33.467 7.643 1.00 47.28 353 THR A C 1
ATOM 2348 O O . THR A 1 353 ? 18.490 32.612 7.770 1.00 47.52 353 THR A O 1
ATOM 2352 N N . TRP A 1 354 ? 19.146 34.763 7.822 1.00 48.55 354 TRP A N 1
ATOM 2353 C CA . TRP A 1 354 ? 17.830 35.261 8.177 1.00 50.22 354 TRP A CA 1
ATOM 2354 C C . TRP A 1 354 ? 16.784 34.958 7.108 1.00 50.24 354 TRP A C 1
ATOM 2355 O O . TRP A 1 354 ? 15.695 34.482 7.422 1.00 50.45 354 TRP A O 1
ATOM 2366 N N . LEU A 1 355 ? 17.111 35.235 5.848 1.00 50.58 355 LEU A N 1
ATOM 2367 C CA . LEU A 1 355 ? 16.175 34.983 4.753 1.00 52.59 355 LEU A CA 1
ATOM 2368 C C . LEU A 1 355 ? 15.768 33.529 4.675 1.00 54.82 355 LEU A C 1
ATOM 2369 O O . LEU A 1 355 ? 14.594 33.217 4.498 1.00 54.46 355 LEU A O 1
ATOM 2374 N N . ALA A 1 356 ? 16.743 32.638 4.801 1.00 58.03 356 ALA A N 1
ATOM 2375 C CA . ALA A 1 356 ? 16.479 31.209 4.755 1.00 59.82 356 ALA A CA 1
ATOM 2376 C C . ALA A 1 356 ? 15.605 30.782 5.933 1.00 62.29 356 ALA A C 1
ATOM 2377 O O . ALA A 1 356 ? 14.808 29.851 5.816 1.00 63.56 356 ALA A O 1
ATOM 2379 N N . GLN A 1 357 ? 15.749 31.460 7.069 1.00 65.24 357 GLN A N 1
ATOM 2380 C CA . GLN A 1 357 ? 14.945 31.141 8.246 1.00 68.87 357 GLN A CA 1
ATOM 2381 C C . GLN A 1 357 ? 13.523 31.713 8.118 1.00 71.32 357 GLN A C 1
ATOM 2382 O O . GLN A 1 357 ? 12.600 31.287 8.825 1.00 72.57 357 GLN A O 1
ATOM 2388 N N . ARG A 1 358 ? 13.351 32.688 7.226 1.00 73.06 358 ARG A N 1
ATOM 2389 C CA . ARG A 1 358 ? 12.035 33.282 6.993 1.00 74.00 358 ARG A CA 1
ATOM 2390 C C . ARG A 1 358 ? 11.306 32.390 5.992 1.00 75.32 358 ARG A C 1
ATOM 2391 O O . ARG A 1 358 ? 10.065 32.333 5.976 1.00 75.62 358 ARG A O 1
ATOM 2399 N N . ALA A 1 359 ? 12.091 31.720 5.145 1.00 76.12 359 ALA A N 1
ATOM 2400 C CA . ALA A 1 359 ? 11.556 30.811 4.138 1.00 78.07 359 ALA A CA 1
ATOM 2401 C C . ALA A 1 359 ? 10.634 29.819 4.856 1.00 79.96 359 ALA A C 1
ATOM 2402 O O . ALA A 1 359 ? 9.544 29.510 4.360 1.00 79.90 359 ALA A O 1
ATOM 2404 N N . ARG A 1 360 ? 11.083 29.317 6.013 1.00 82.00 360 ARG A N 1
ATOM 2405 C CA . ARG A 1 360 ? 10.277 28.400 6.828 1.00 84.06 360 ARG A CA 1
ATOM 2406 C C . ARG A 1 360 ? 9.481 29.301 7.786 1.00 84.70 360 ARG A C 1
ATOM 2407 O O . ARG A 1 360 ? 9.470 29.073 9.000 1.00 85.27 360 ARG A O 1
ATOM 2415 N N . LEU A 1 361 ? 8.841 30.330 7.221 1.00 84.85 361 LEU A N 1
ATOM 2416 C CA . LEU A 1 361 ? 8.065 31.330 7.967 1.00 84.98 361 LEU A CA 1
ATOM 2417 C C . LEU A 1 361 ? 8.517 31.594 9.411 1.00 85.03 361 LEU A C 1
ATOM 2418 O O . LEU A 1 361 ? 8.231 30.830 10.336 1.00 84.88 361 LEU A O 1
ATOM 2423 N N . ALA A 1 381 ? 12.219 32.619 14.020 1.00 62.42 381 ALA A N 1
ATOM 2424 C CA . ALA A 1 381 ? 13.324 33.037 13.158 1.00 62.42 381 ALA A CA 1
ATOM 2425 C C . ALA A 1 381 ? 13.468 34.570 13.096 1.00 61.30 381 ALA A C 1
ATOM 2426 O O . ALA A 1 381 ? 13.444 35.174 12.023 1.00 59.21 381 ALA A O 1
ATOM 2428 N N . SER A 1 382 ? 13.637 35.179 14.266 1.00 60.16 382 SER A N 1
ATOM 2429 C CA . SER A 1 382 ? 13.771 36.622 14.387 1.00 58.35 382 SER A CA 1
ATOM 2430 C C . SER A 1 382 ? 15.173 37.114 14.045 1.00 57.95 382 SER A C 1
ATOM 2431 O O . SER A 1 382 ? 16.084 36.322 13.808 1.00 57.27 382 SER A O 1
ATOM 2434 N N . ILE A 1 383 ? 15.329 38.434 14.009 1.00 57.23 383 ILE A N 1
ATOM 2435 C CA . ILE A 1 383 ? 16.618 39.048 13.734 1.00 56.17 383 ILE A CA 1
ATOM 2436 C C . ILE A 1 383 ? 17.518 38.813 14.945 1.00 55.80 383 ILE A C 1
ATOM 2437 O O . ILE A 1 383 ? 18.711 38.576 14.793 1.00 56.30 383 ILE A O 1
ATOM 2442 N N . ALA A 1 384 ? 16.937 38.877 16.143 1.00 54.49 384 ALA A N 1
ATOM 2443 C CA . ALA A 1 384 ? 17.681 38.671 17.384 1.00 53.30 384 ALA A CA 1
ATOM 2444 C C . ALA A 1 384 ? 18.171 37.239 17.413 1.00 52.77 384 ALA A C 1
ATOM 2445 O O . ALA A 1 384 ? 19.284 36.944 17.830 1.00 52.07 384 ALA A O 1
ATOM 2447 N N . GLU A 1 385 ? 17.302 36.354 16.960 1.00 54.18 385 GLU A N 1
ATOM 2448 C CA . GLU A 1 385 ? 17.566 34.931 16.887 1.00 54.76 385 GLU A CA 1
ATOM 2449 C C . GLU A 1 385 ? 18.866 34.715 16.127 1.00 54.29 385 GLU A C 1
ATOM 2450 O O . GLU A 1 385 ? 19.750 33.994 16.565 1.00 54.56 385 GLU A O 1
ATOM 2456 N N . VAL A 1 386 ? 18.970 35.363 14.979 1.00 54.04 386 VAL A N 1
ATOM 2457 C CA . VAL A 1 386 ? 20.143 35.264 14.128 1.00 53.76 386 VAL A CA 1
ATOM 2458 C C . VAL A 1 386 ? 21.346 36.042 14.661 1.00 55.40 386 VAL A C 1
ATOM 2459 O O . VAL A 1 386 ? 22.486 35.605 14.523 1.00 56.54 386 VAL A O 1
ATOM 2463 N N . ILE A 1 387 ? 21.095 37.196 15.268 1.00 55.39 387 ILE A N 1
ATOM 2464 C CA . ILE A 1 387 ? 22.179 37.998 15.812 1.00 53.77 387 ILE A CA 1
ATOM 2465 C C . ILE A 1 387 ? 22.863 37.197 16.906 1.00 52.91 387 ILE A C 1
ATOM 2466 O O . ILE A 1 387 ? 24.055 37.341 17.142 1.00 52.49 387 ILE A O 1
A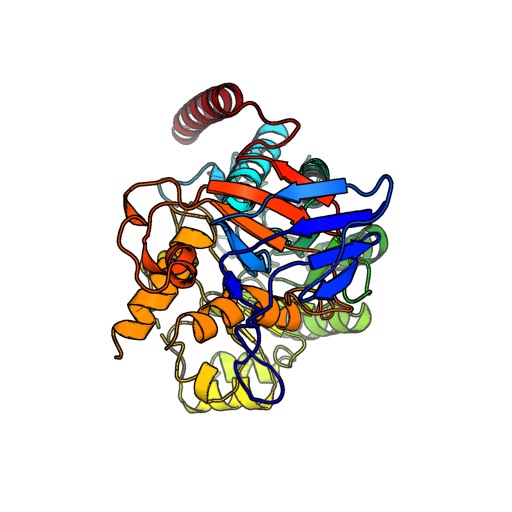TOM 2471 N N . HIS A 1 388 ? 22.101 36.341 17.567 1.00 52.38 388 HIS A N 1
ATOM 2472 C CA . HIS A 1 388 ? 22.650 35.515 18.628 1.00 51.89 388 HIS A CA 1
ATOM 2473 C C . HIS A 1 388 ? 23.624 34.523 18.026 1.00 50.70 388 HIS A C 1
ATOM 2474 O O . HIS A 1 388 ? 24.748 34.379 18.500 1.00 50.70 388 HIS A O 1
ATOM 2481 N N . TRP A 1 389 ? 23.175 33.837 16.980 1.00 48.37 389 TRP A N 1
ATOM 2482 C CA . TRP A 1 389 ? 23.993 32.846 16.294 1.00 46.27 389 TRP A CA 1
ATOM 2483 C C . TRP A 1 389 ? 25.304 33.437 15.802 1.00 45.68 389 TRP A C 1
ATOM 2484 O O . TRP A 1 389 ? 26.353 32.811 15.922 1.00 45.05 389 TRP A O 1
ATOM 2495 N N . GLY A 1 390 ? 25.235 34.655 15.270 1.00 45.04 390 GLY A N 1
ATOM 2496 C CA . GLY A 1 390 ? 26.412 35.315 14.727 1.00 44.32 390 GLY A CA 1
ATOM 2497 C C . GLY A 1 390 ? 27.340 35.980 15.718 1.00 43.19 390 GLY A C 1
ATOM 2498 O O . GLY A 1 390 ? 28.421 36.445 15.344 1.00 42.12 390 GLY A O 1
ATOM 2499 N N . THR A 1 391 ? 26.926 36.020 16.979 1.00 43.08 391 THR A N 1
ATOM 2500 C CA . THR A 1 391 ? 27.735 36.644 18.016 1.00 44.13 391 THR A CA 1
ATOM 2501 C C . THR A 1 391 ? 27.987 35.717 19.204 1.00 44.60 391 THR A C 1
ATOM 2502 O O . THR A 1 391 ? 28.869 34.872 19.146 1.00 45.12 391 THR A O 1
ATOM 2506 N N . ALA A 1 392 ? 27.202 35.871 20.268 1.00 45.67 392 ALA A N 1
ATOM 2507 C CA . ALA A 1 392 ? 27.343 35.076 21.486 1.00 45.87 392 ALA A CA 1
ATOM 2508 C C . ALA A 1 392 ? 27.251 33.562 21.274 1.00 47.71 392 ALA A C 1
ATOM 2509 O O . ALA A 1 392 ? 27.859 32.791 22.012 1.00 48.36 392 ALA A O 1
ATOM 2511 N N . GLY A 1 393 ? 26.482 33.137 20.277 1.00 48.34 393 GLY A N 1
ATOM 2512 C CA . GLY A 1 393 ? 26.361 31.718 19.999 1.00 48.49 393 GLY A CA 1
ATOM 2513 C C . GLY A 1 393 ? 27.683 31.149 19.523 1.00 49.85 393 GLY A C 1
ATOM 2514 O O . GLY A 1 393 ? 28.109 30.086 19.962 1.00 51.19 393 GLY A O 1
ATOM 2515 N N . GLY A 1 394 ? 28.346 31.861 18.623 1.00 50.63 394 GLY A N 1
ATOM 2516 C CA . GLY A 1 394 ? 29.619 31.385 18.117 1.00 51.58 394 GLY A CA 1
ATOM 2517 C C . GLY A 1 394 ? 30.700 31.428 19.176 1.00 52.48 394 GLY A C 1
ATOM 2518 O O . GLY A 1 394 ? 31.572 30.566 19.225 1.00 52.78 394 GLY A O 1
ATOM 2519 N N . ALA A 1 395 ? 30.631 32.437 20.033 1.00 53.38 395 ALA A N 1
ATOM 2520 C CA . ALA A 1 395 ? 31.600 32.603 21.103 1.00 53.03 395 ALA A CA 1
ATOM 2521 C C . ALA A 1 395 ? 31.600 31.422 22.053 1.00 53.40 395 ALA A C 1
ATOM 2522 O O . ALA A 1 395 ? 32.649 30.886 22.375 1.00 53.73 395 ALA A O 1
ATOM 2524 N N . ARG A 1 396 ? 30.421 31.010 22.498 1.00 55.48 396 ARG A N 1
ATOM 2525 C CA . ARG A 1 396 ? 30.332 29.890 23.425 1.00 57.46 396 ARG A CA 1
ATOM 2526 C C . ARG A 1 396 ? 30.693 28.558 22.774 1.00 55.79 396 ARG A C 1
ATOM 2527 O O . ARG A 1 396 ? 31.059 27.603 23.458 1.00 55.16 396 ARG A O 1
ATOM 2535 N N . VAL A 1 397 ? 30.608 28.502 21.450 1.00 54.42 397 VAL A N 1
ATOM 2536 C CA . VAL A 1 397 ? 30.957 27.294 20.714 1.00 52.16 397 VAL A CA 1
ATOM 2537 C C . VAL A 1 397 ? 32.482 27.172 20.657 1.00 50.98 397 VAL A C 1
ATOM 2538 O O . VAL A 1 397 ? 33.041 26.074 20.717 1.00 49.74 397 VAL A O 1
ATOM 2542 N N . MET A 1 398 ? 33.154 28.311 20.571 1.00 49.05 398 MET A N 1
ATOM 2543 C CA . MET A 1 398 ? 34.603 28.312 20.521 1.00 48.27 398 MET A CA 1
ATOM 2544 C C . MET A 1 398 ? 35.220 28.468 21.924 1.00 48.85 398 MET A C 1
ATOM 2545 O O . MET A 1 398 ? 36.442 28.489 22.086 1.00 49.60 398 MET A O 1
ATOM 2550 N N . GLY A 1 399 ? 34.373 28.574 22.939 1.00 49.11 399 GLY A N 1
ATOM 2551 C CA . GLY A 1 399 ? 34.882 28.684 24.295 1.00 50.77 399 GLY A CA 1
ATOM 2552 C C . GLY A 1 399 ? 35.280 30.063 24.785 1.00 51.20 399 GLY A C 1
ATOM 2553 O O . GLY A 1 399 ? 35.810 30.203 25.892 1.00 51.15 399 GLY A O 1
ATOM 2554 N N . LEU A 1 400 ? 35.040 31.079 23.964 1.00 50.41 400 LEU A N 1
ATOM 2555 C CA . LEU A 1 400 ? 35.338 32.454 24.344 1.00 51.35 400 LEU A CA 1
ATOM 2556 C C . LEU A 1 400 ? 34.098 33.053 25.017 1.00 52.01 400 LEU A C 1
ATOM 2557 O O . LEU A 1 400 ? 33.430 33.920 24.455 1.00 52.88 400 LEU A O 1
ATOM 2562 N N . ASP A 1 401 ? 33.830 32.589 26.236 1.00 50.49 401 ASP A N 1
ATOM 2563 C CA . ASP A 1 401 ? 32.668 32.977 27.017 1.00 50.65 401 ASP A CA 1
ATOM 2564 C C . ASP A 1 401 ? 32.529 34.403 27.538 1.00 51.61 401 ASP A C 1
ATOM 2565 O O . ASP A 1 401 ? 31.459 34.781 28.009 1.00 50.85 401 ASP A O 1
ATOM 2570 N N . GLU A 1 402 ? 33.583 35.200 27.479 1.00 51.91 402 GLU A N 1
ATOM 2571 C CA . GLU A 1 402 ? 33.454 36.575 27.933 1.00 53.51 402 GLU A CA 1
ATOM 2572 C C . GLU A 1 402 ? 33.475 37.472 26.706 1.00 54.29 402 GLU A C 1
ATOM 2573 O O . GLU A 1 402 ? 33.845 38.648 26.775 1.00 54.54 402 GLU A O 1
ATOM 2579 N N . VAL A 1 403 ? 33.056 36.882 25.583 1.00 55.07 403 VAL A N 1
ATOM 2580 C CA . VAL A 1 403 ? 32.979 37.534 24.268 1.00 54.38 403 VAL A CA 1
ATOM 2581 C C . VAL A 1 403 ? 31.614 37.232 23.603 1.00 54.02 403 VAL A C 1
ATOM 2582 O O . VAL A 1 403 ? 30.982 36.224 23.907 1.00 53.87 403 VAL A O 1
ATOM 2586 N N . GLY A 1 404 ? 31.164 38.117 22.715 1.00 53.99 404 GLY A N 1
ATOM 2587 C CA . GLY A 1 404 ? 29.905 37.907 22.012 1.00 54.13 404 GLY A CA 1
ATOM 2588 C C . GLY A 1 404 ? 28.626 38.512 22.582 1.00 54.12 404 GLY A C 1
ATOM 2589 O O . GLY A 1 404 ? 27.532 38.214 22.111 1.00 54.20 404 GLY A O 1
ATOM 2590 N N . LYS A 1 405 ? 28.748 39.370 23.585 1.00 54.35 405 LYS A N 1
ATOM 2591 C CA . LYS A 1 405 ? 27.576 39.975 24.204 1.00 53.68 405 LYS A CA 1
ATOM 2592 C C . LYS A 1 405 ? 27.811 41.420 24.604 1.00 53.13 405 LYS A C 1
ATOM 2593 O O . LYS A 1 405 ? 28.826 41.744 25.216 1.00 51.32 405 LYS A O 1
ATOM 2599 N N . VAL A 1 406 ? 26.879 42.300 24.252 1.00 52.25 406 VAL A N 1
ATOM 2600 C CA . VAL A 1 406 ? 27.032 43.692 24.648 1.00 51.50 406 VAL A CA 1
ATOM 2601 C C . VAL A 1 406 ? 26.350 43.773 26.022 1.00 51.16 406 VAL A C 1
ATOM 2602 O O . VAL A 1 406 ? 25.181 44.146 26.139 1.00 50.97 406 VAL A O 1
ATOM 2606 N N . ALA A 1 407 ? 27.090 43.376 27.054 1.00 50.23 407 ALA A N 1
ATOM 2607 C CA . ALA A 1 407 ? 26.594 43.389 28.420 1.00 50.35 407 ALA A CA 1
ATOM 2608 C C . ALA A 1 407 ? 27.750 43.785 29.317 1.00 50.96 407 ALA A C 1
ATOM 2609 O O . ALA A 1 407 ? 28.898 43.501 29.010 1.00 51.57 407 ALA A O 1
ATOM 2611 N N . VAL A 1 408 ? 27.446 44.464 30.413 1.00 52.01 408 VAL A N 1
ATOM 2612 C CA . VAL A 1 408 ? 28.485 44.904 31.332 1.00 51.94 408 VAL A CA 1
ATOM 2613 C C . VAL A 1 408 ? 29.265 43.695 31.885 1.00 50.29 408 VAL A C 1
ATOM 2614 O O . VAL A 1 408 ? 28.683 42.705 32.312 1.00 49.30 408 VAL A O 1
ATOM 2618 N N . GLY A 1 409 ? 30.590 43.781 31.833 1.00 50.47 409 GLY A N 1
ATOM 2619 C CA . GLY A 1 409 ? 31.433 42.700 32.315 1.00 49.97 409 GLY A CA 1
ATOM 2620 C C . GLY A 1 409 ? 32.107 41.925 31.194 1.00 50.49 409 GLY A C 1
ATOM 2621 O O . GLY A 1 409 ? 33.133 41.273 31.396 1.00 50.24 409 GLY A O 1
ATOM 2622 N N . TYR A 1 410 ? 31.529 42.003 30.001 1.00 49.77 410 TYR A N 1
ATOM 2623 C CA . TYR A 1 410 ? 32.068 41.307 28.847 1.00 48.59 410 TYR A CA 1
ATOM 2624 C C . TYR A 1 410 ? 33.136 42.098 28.112 1.00 49.54 410 TYR A C 1
ATOM 2625 O O . TYR A 1 410 ? 33.312 43.293 28.341 1.00 49.53 410 TYR A O 1
ATOM 2634 N N . ALA A 1 411 ? 33.864 41.417 27.237 1.00 49.85 411 ALA A N 1
ATOM 2635 C CA . ALA A 1 411 ? 34.911 42.065 26.461 1.00 51.23 411 ALA A CA 1
ATOM 2636 C C . ALA A 1 411 ? 34.273 43.113 25.559 1.00 51.85 411 ALA A C 1
ATOM 2637 O O . ALA A 1 411 ? 33.158 42.932 25.073 1.00 49.88 411 ALA A O 1
ATOM 2639 N N . ALA A 1 412 ? 34.993 44.205 25.329 1.00 54.40 412 ALA A N 1
ATOM 2640 C CA . ALA A 1 412 ? 34.494 45.297 24.496 1.00 55.19 412 ALA A CA 1
ATOM 2641 C C . ALA A 1 412 ? 34.684 45.095 22.998 1.00 56.25 412 ALA A C 1
ATOM 2642 O O . ALA A 1 412 ? 35.533 45.745 22.383 1.00 57.71 412 ALA A O 1
ATOM 2644 N N . ASP A 1 413 ? 33.893 44.193 22.421 1.00 56.40 413 ASP A N 1
ATOM 2645 C CA . ASP A 1 413 ? 33.930 43.932 20.982 1.00 56.07 413 ASP A CA 1
ATOM 2646 C C . ASP A 1 413 ? 32.583 44.417 20.485 1.00 54.26 413 ASP A C 1
ATOM 2647 O O . ASP A 1 413 ? 31.582 43.697 20.552 1.00 52.62 413 ASP A O 1
ATOM 2652 N N . ILE A 1 414 ? 32.575 45.651 19.995 1.00 52.74 414 ILE A N 1
ATOM 2653 C CA . ILE A 1 414 ? 31.351 46.286 19.552 1.00 51.43 414 ILE A CA 1
ATOM 2654 C C . ILE A 1 414 ? 31.413 46.861 18.152 1.00 51.56 414 ILE A C 1
ATOM 2655 O O . ILE A 1 414 ? 32.443 47.362 17.712 1.00 52.26 414 ILE A O 1
ATOM 2660 N N . ALA A 1 415 ? 30.282 46.786 17.461 1.00 51.63 415 ALA A N 1
ATOM 2661 C CA . ALA A 1 415 ? 30.153 47.337 16.126 1.00 50.26 415 ALA A CA 1
ATOM 2662 C C . ALA A 1 415 ? 29.102 48.451 16.161 1.00 49.94 415 ALA A C 1
ATOM 2663 O O . ALA A 1 415 ? 27.992 48.264 16.655 1.00 49.16 415 ALA A O 1
ATOM 2665 N N . VAL A 1 416 ? 29.475 49.620 15.661 1.00 49.68 416 VAL A N 1
ATOM 2666 C CA . VAL A 1 416 ? 28.577 50.756 15.608 1.00 49.85 416 VAL A CA 1
ATOM 2667 C C . VAL A 1 416 ? 28.376 51.059 14.136 1.00 51.40 416 VAL A C 1
ATOM 2668 O O . VAL A 1 416 ? 29.304 51.507 13.460 1.00 53.36 416 VAL A O 1
ATOM 2672 N N . TYR A 1 417 ? 27.168 50.803 13.639 1.00 52.22 417 TYR A N 1
ATOM 2673 C CA . TYR A 1 417 ? 26.857 51.029 12.226 1.00 52.08 417 TYR A CA 1
ATOM 2674 C C . TYR A 1 417 ? 26.101 52.320 11.909 1.00 51.98 417 TYR A C 1
ATOM 2675 O O . TYR A 1 417 ? 25.142 52.681 12.593 1.00 50.85 417 TYR A O 1
ATOM 2684 N N . ARG A 1 418 ? 26.546 53.016 10.870 1.00 53.20 418 ARG A N 1
ATOM 2685 C CA . ARG A 1 418 ? 25.866 54.228 10.435 1.00 56.01 418 ARG A CA 1
ATOM 2686 C C . ARG A 1 418 ? 25.035 53.813 9.215 1.00 56.37 418 ARG A C 1
ATOM 2687 O O . ARG A 1 418 ? 25.576 53.285 8.241 1.00 57.91 418 ARG A O 1
ATOM 2695 N N . LEU A 1 419 ? 23.719 54.016 9.285 1.00 56.82 419 LEU A N 1
ATOM 2696 C CA . LEU A 1 419 ? 22.828 53.642 8.187 1.00 56.32 419 LEU A CA 1
ATOM 2697 C C . LEU A 1 419 ? 22.608 54.830 7.266 1.00 56.73 419 LEU A C 1
ATOM 2698 O O . LEU A 1 419 ? 21.477 55.238 7.027 1.00 58.76 419 LEU A O 1
ATOM 2703 N N . ASP A 1 420 ? 23.695 55.373 6.741 1.00 56.68 420 ASP A N 1
ATOM 2704 C CA . ASP A 1 420 ? 23.639 56.531 5.862 1.00 57.48 420 ASP A CA 1
ATOM 2705 C C . ASP A 1 420 ? 23.366 56.198 4.388 1.00 55.63 420 ASP A C 1
ATOM 2706 O O . ASP A 1 420 ? 23.318 57.092 3.540 1.00 55.45 420 ASP A O 1
ATOM 2711 N N . ASP A 1 421 ? 23.201 54.910 4.096 1.00 54.27 421 ASP A N 1
ATOM 2712 C CA . ASP A 1 421 ? 22.913 54.436 2.745 1.00 51.50 421 ASP A CA 1
ATOM 2713 C C . ASP A 1 421 ? 21.396 54.420 2.591 1.00 51.30 421 ASP A C 1
ATOM 2714 O O . ASP A 1 421 ? 20.682 54.032 3.516 1.00 49.63 421 ASP A O 1
ATOM 2719 N N . PRO A 1 422 ? 20.884 54.841 1.423 1.00 50.85 422 PRO A N 1
ATOM 2720 C CA . PRO A 1 422 ? 19.444 54.865 1.171 1.00 51.00 422 PRO A CA 1
ATOM 2721 C C . PRO A 1 422 ? 18.652 53.581 1.392 1.00 51.51 422 PRO A C 1
ATOM 2722 O O . PRO A 1 422 ? 17.439 53.636 1.546 1.00 53.27 422 PRO A O 1
ATOM 2726 N N . ARG A 1 423 ? 19.311 52.429 1.415 1.00 50.92 423 ARG A N 1
ATOM 2727 C CA . ARG A 1 423 ? 18.585 51.179 1.640 1.00 49.30 423 ARG A CA 1
ATOM 2728 C C . ARG A 1 423 ? 17.954 51.164 3.029 1.00 47.88 423 ARG A C 1
ATOM 2729 O O . ARG A 1 423 ? 16.997 50.434 3.278 1.00 48.08 423 ARG A O 1
ATOM 2737 N N . TYR A 1 424 ? 18.493 51.984 3.925 1.00 46.21 424 TYR A N 1
ATOM 2738 C CA . TYR A 1 424 ? 18.008 52.055 5.298 1.00 47.36 424 TYR A CA 1
ATOM 2739 C C . TYR A 1 424 ? 16.944 53.126 5.491 1.00 46.91 424 TYR A C 1
ATOM 2740 O O . TYR A 1 424 ? 16.209 53.110 6.481 1.00 45.48 424 TYR A O 1
ATOM 2749 N N . PHE A 1 425 ? 16.868 54.054 4.543 1.00 46.51 425 PHE A N 1
ATOM 2750 C CA . PHE A 1 425 ? 15.892 55.135 4.597 1.00 48.17 425 PHE A CA 1
ATOM 2751 C C . PHE A 1 425 ? 14.478 54.565 4.529 1.00 48.87 425 PHE A C 1
ATOM 2752 O O . PHE A 1 425 ? 14.097 53.999 3.510 1.00 49.75 425 PHE A O 1
ATOM 2760 N N . GLY A 1 426 ? 13.707 54.706 5.611 1.00 49.19 426 GLY A N 1
ATOM 2761 C CA . GLY A 1 426 ? 12.345 54.179 5.635 1.00 49.38 426 GLY A CA 1
ATOM 2762 C C . GLY A 1 426 ? 12.102 52.958 6.522 1.00 49.66 426 GLY A C 1
ATOM 2763 O O . GLY A 1 426 ? 11.040 52.334 6.454 1.00 50.77 426 GLY A O 1
ATOM 2764 N N . LEU A 1 427 ? 13.088 52.600 7.338 1.00 48.11 427 LEU A N 1
ATOM 2765 C CA . LEU A 1 427 ? 12.966 51.465 8.247 1.00 47.52 427 LEU A CA 1
ATOM 2766 C C . LEU A 1 427 ? 12.298 51.893 9.543 1.00 48.00 427 LEU A C 1
ATOM 2767 O O . LEU A 1 427 ? 12.757 52.814 10.208 1.00 47.84 427 LEU A O 1
ATOM 2772 N N . HIS A 1 428 ? 11.214 51.223 9.906 1.00 49.95 428 HIS A N 1
ATOM 2773 C CA . HIS A 1 428 ? 10.522 51.554 11.146 1.00 51.15 428 HIS A CA 1
ATOM 2774 C C . HIS A 1 428 ? 11.373 51.126 12.334 1.00 51.42 428 HIS A C 1
ATOM 2775 O O . HIS A 1 428 ? 11.333 51.740 13.393 1.00 53.32 428 HIS A O 1
ATOM 2782 N N . ASP A 1 429 ? 12.141 50.060 12.147 1.00 51.51 429 ASP A N 1
ATOM 2783 C CA . ASP A 1 429 ? 13.023 49.547 13.183 1.00 50.65 429 ASP A CA 1
ATOM 2784 C C . ASP A 1 429 ? 14.405 49.535 12.558 1.00 49.39 429 ASP A C 1
ATOM 2785 O O . ASP A 1 429 ? 14.864 48.500 12.082 1.00 47.36 429 ASP A O 1
ATOM 2790 N N . PRO A 1 430 ? 15.085 50.692 12.544 1.00 49.14 430 PRO A N 1
ATOM 2791 C CA . PRO A 1 430 ? 16.424 50.811 11.961 1.00 48.47 430 PRO A CA 1
ATOM 2792 C C . PRO A 1 430 ? 17.450 49.844 12.541 1.00 47.43 430 PRO A C 1
ATOM 2793 O O . PRO A 1 430 ? 18.515 49.651 11.976 1.00 45.87 430 PRO A O 1
ATOM 2797 N N . ALA A 1 431 ? 17.119 49.235 13.670 1.00 48.63 431 ALA A N 1
ATOM 2798 C CA . ALA A 1 431 ? 18.019 48.294 14.307 1.00 50.70 431 ALA A CA 1
ATOM 2799 C C . ALA A 1 431 ? 18.149 47.029 13.462 1.00 52.09 431 ALA A C 1
ATOM 2800 O O . ALA A 1 431 ? 19.184 46.355 13.457 1.00 53.76 431 ALA A O 1
ATOM 2802 N N . ILE A 1 432 ? 17.086 46.735 12.733 1.00 52.51 432 ILE A N 1
ATOM 2803 C CA . ILE A 1 432 ? 16.994 45.557 11.892 1.00 51.51 432 ILE A CA 1
ATOM 2804 C C . ILE A 1 432 ? 17.818 45.606 10.597 1.00 51.85 432 ILE A C 1
ATOM 2805 O O . ILE A 1 432 ? 18.136 44.566 10.021 1.00 50.46 432 ILE A O 1
ATOM 2810 N N . GLY A 1 433 ? 18.194 46.816 10.184 1.00 51.79 433 GLY A N 1
ATOM 2811 C CA . GLY A 1 433 ? 18.937 47.036 8.948 1.00 51.41 433 GLY A CA 1
ATOM 2812 C C . GLY A 1 433 ? 20.188 46.245 8.602 1.00 50.47 433 GLY A C 1
ATOM 2813 O O . GLY A 1 433 ? 20.303 45.730 7.486 1.00 49.98 433 GLY A O 1
ATOM 2814 N N . PRO A 1 434 ? 21.161 46.154 9.516 1.00 49.68 434 PRO A N 1
ATOM 2815 C CA . PRO A 1 434 ? 22.400 45.411 9.264 1.00 48.18 434 PRO A CA 1
ATOM 2816 C C . PRO A 1 434 ? 22.202 43.966 8.806 1.00 47.31 434 PRO A C 1
ATOM 2817 O O . PRO A 1 434 ? 23.034 43.418 8.091 1.00 49.28 434 PRO A O 1
ATOM 2821 N N . VAL A 1 435 ? 21.096 43.358 9.217 1.00 45.43 435 VAL A N 1
ATOM 2822 C CA . VAL A 1 435 ? 20.793 41.973 8.869 1.00 42.85 435 VAL A CA 1
ATOM 2823 C C . VAL A 1 435 ? 19.769 41.799 7.760 1.00 44.70 435 VAL A C 1
ATOM 2824 O O . VAL A 1 435 ? 19.831 40.834 6.999 1.00 45.48 435 VAL A O 1
ATOM 2828 N N . ALA A 1 436 ? 18.828 42.737 7.673 1.00 44.89 436 ALA A N 1
ATOM 2829 C CA . ALA A 1 436 ? 17.755 42.645 6.695 1.00 43.95 436 ALA A CA 1
ATOM 2830 C C . ALA A 1 436 ? 17.876 43.481 5.421 1.00 44.03 436 ALA A C 1
ATOM 2831 O O . ALA A 1 436 ? 17.317 43.112 4.394 1.00 45.53 436 ALA A O 1
ATOM 2833 N N . SER A 1 437 ? 18.618 44.583 5.469 1.00 43.74 437 SER A N 1
ATOM 2834 C CA . SER A 1 437 ? 18.737 45.473 4.312 1.00 44.58 437 SER A CA 1
ATOM 2835 C C . SER A 1 437 ? 19.658 45.061 3.173 1.00 44.29 437 SER A C 1
ATOM 2836 O O . SER A 1 437 ? 19.621 45.658 2.102 1.00 42.65 437 SER A O 1
ATOM 2839 N N . GLY A 1 438 ? 20.488 44.050 3.401 1.00 45.29 438 GLY A N 1
ATOM 2840 C CA . GLY A 1 438 ? 21.423 43.639 2.374 1.00 44.39 438 GLY A CA 1
ATOM 2841 C C . GLY A 1 438 ? 22.533 44.663 2.315 1.00 43.02 438 GLY A C 1
ATOM 2842 O O . GLY A 1 438 ? 22.703 45.436 3.246 1.00 41.85 438 GLY A O 1
ATOM 2843 N N . GLY A 1 439 ? 23.282 44.682 1.223 1.00 44.48 439 GLY A N 1
ATOM 2844 C CA . GLY A 1 439 ? 24.371 45.637 1.095 1.00 46.56 439 GLY A CA 1
ATOM 2845 C C . GLY A 1 439 ? 25.452 45.469 2.145 1.00 48.71 439 GLY A C 1
ATOM 2846 O O . GLY A 1 439 ? 25.971 44.375 2.357 1.00 51.59 439 GLY A O 1
ATOM 2847 N N . ARG A 1 440 ? 25.803 46.561 2.803 1.00 49.91 440 ARG A N 1
ATOM 2848 C CA . ARG A 1 440 ? 26.828 46.533 3.832 1.00 52.84 440 ARG A CA 1
ATOM 2849 C C . ARG A 1 440 ? 26.804 47.852 4.586 1.00 53.53 440 ARG A C 1
ATOM 2850 O O . ARG A 1 440 ? 27.177 48.889 4.038 1.00 56.27 440 ARG A O 1
ATOM 2858 N N . PRO A 1 441 ? 26.365 47.839 5.853 1.00 52.24 441 PRO A N 1
ATOM 2859 C CA . PRO A 1 441 ? 26.336 49.100 6.587 1.00 52.12 441 PRO A CA 1
ATOM 2860 C C . PRO A 1 441 ? 27.720 49.699 6.791 1.00 53.13 441 PRO A C 1
ATOM 2861 O O . PRO A 1 441 ? 28.735 49.016 6.707 1.00 52.82 441 PRO A O 1
ATOM 2865 N N . SER A 1 442 ? 27.730 50.998 7.036 1.00 54.18 442 SER A N 1
ATOM 2866 C CA . SER A 1 442 ? 28.947 51.755 7.243 1.00 55.22 442 SER A CA 1
ATOM 2867 C C . SER A 1 442 ? 29.424 51.597 8.689 1.00 56.53 442 SER A C 1
ATOM 2868 O O . SER A 1 442 ? 28.719 51.979 9.619 1.00 57.08 442 SER A O 1
ATOM 2871 N N . VAL A 1 443 ? 30.607 51.012 8.882 1.00 57.99 443 VAL A N 1
ATOM 2872 C CA . VAL A 1 443 ? 31.152 50.847 10.231 1.00 59.62 443 VAL A CA 1
ATOM 2873 C C . VAL A 1 443 ? 31.843 52.133 10.683 1.00 60.55 443 VAL A C 1
ATOM 2874 O O . VAL A 1 443 ? 33.018 52.372 10.385 1.00 61.91 443 VAL A O 1
ATOM 2878 N N . MET A 1 444 ? 31.099 52.969 11.397 1.00 60.35 444 MET A N 1
ATOM 2879 C CA . MET A 1 444 ? 31.664 54.213 11.879 1.00 59.99 444 MET A CA 1
ATOM 2880 C C . MET A 1 444 ? 32.608 53.807 12.996 1.00 57.08 444 MET A C 1
ATOM 2881 O O . MET A 1 444 ? 33.590 54.487 13.273 1.00 56.78 444 MET A O 1
ATOM 2886 N N . ALA A 1 445 ? 32.323 52.669 13.617 1.00 55.20 445 ALA A N 1
ATOM 2887 C CA . ALA A 1 445 ? 33.167 52.201 14.707 1.00 54.28 445 ALA A CA 1
ATOM 2888 C C . ALA A 1 445 ? 33.114 50.701 14.991 1.00 52.79 445 ALA A C 1
ATOM 2889 O O . ALA A 1 445 ? 32.045 50.120 15.125 1.00 50.60 445 ALA A O 1
ATOM 2891 N N . LEU A 1 446 ? 34.291 50.088 15.082 1.00 52.26 446 LEU A N 1
ATOM 2892 C CA . LEU A 1 446 ? 34.422 48.671 15.409 1.00 50.96 446 LEU A CA 1
ATOM 2893 C C . LEU A 1 446 ? 35.404 48.634 16.577 1.00 52.55 446 LEU A C 1
ATOM 2894 O O . LEU A 1 446 ? 36.464 49.262 16.516 1.00 52.33 446 LEU A O 1
ATOM 2899 N N . PHE A 1 447 ? 35.039 47.911 17.635 1.00 53.80 447 PHE A N 1
ATOM 2900 C CA . PHE A 1 447 ? 35.877 47.771 18.817 1.00 54.81 447 PHE A CA 1
ATOM 2901 C C . PHE A 1 447 ? 36.252 46.331 19.073 1.00 55.86 447 PHE A C 1
ATOM 2902 O O . PHE A 1 447 ? 35.395 45.452 19.080 1.00 54.18 447 PHE A O 1
ATOM 2910 N N . SER A 1 448 ? 37.547 46.103 19.273 1.00 57.55 448 SER A N 1
ATOM 2911 C CA . SER A 1 448 ? 38.048 44.777 19.568 1.00 59.24 448 SER A CA 1
ATOM 2912 C C . SER A 1 448 ? 38.885 44.905 20.829 1.00 60.57 448 SER A C 1
ATOM 2913 O O . SER A 1 448 ? 39.917 45.592 20.857 1.00 60.56 448 SER A O 1
ATOM 2916 N N . ALA A 1 449 ? 38.421 44.249 21.886 1.00 62.14 449 ALA A N 1
ATOM 2917 C CA . ALA A 1 449 ? 39.119 44.300 23.154 1.00 62.58 449 ALA A CA 1
ATOM 2918 C C . ALA A 1 449 ? 39.274 45.763 23.587 1.00 62.75 449 ALA A C 1
ATOM 2919 O O . ALA A 1 449 ? 40.326 46.160 24.099 1.00 63.30 449 ALA A O 1
ATOM 2921 N N . GLY A 1 450 ? 38.223 46.555 23.361 1.00 62.10 450 GLY A N 1
ATOM 2922 C CA . GLY A 1 450 ? 38.227 47.953 23.754 1.00 61.42 450 GLY A CA 1
ATOM 2923 C C . GLY A 1 450 ? 39.045 48.900 22.900 1.00 61.51 450 GLY A C 1
ATOM 2924 O O . GLY A 1 450 ? 39.244 50.062 23.263 1.00 62.03 450 GLY A O 1
ATOM 2925 N N . LYS A 1 451 ? 39.541 48.419 21.770 1.00 61.12 451 LYS A N 1
ATOM 2926 C CA . LYS A 1 451 ? 40.321 49.282 20.904 1.00 61.05 451 LYS A CA 1
ATOM 2927 C C . LYS A 1 451 ? 39.581 49.501 19.603 1.00 59.69 451 LYS A C 1
ATOM 2928 O O . LYS A 1 451 ? 38.910 48.602 19.097 1.00 59.84 451 LYS A O 1
ATOM 2934 N N . ARG A 1 452 ? 39.681 50.717 19.082 1.00 58.19 452 ARG A N 1
ATOM 2935 C CA . ARG A 1 452 ? 39.003 51.059 17.849 1.00 58.59 452 ARG A CA 1
ATOM 2936 C C . ARG A 1 452 ? 39.785 50.613 16.616 1.00 58.03 452 ARG A C 1
ATOM 2937 O O . ARG A 1 452 ? 40.749 51.244 16.180 1.00 57.83 452 ARG A O 1
ATOM 2945 N N . VAL A 1 453 ? 39.331 49.502 16.060 1.00 57.54 453 VAL A N 1
ATOM 2946 C CA . VAL A 1 453 ? 39.955 48.899 14.904 1.00 57.18 453 VAL A CA 1
ATOM 2947 C C . VAL A 1 453 ? 39.494 49.571 13.634 1.00 55.71 453 VAL A C 1
ATOM 2948 O O . VAL A 1 453 ? 40.226 49.607 12.646 1.00 54.72 453 VAL A O 1
ATOM 2952 N N . VAL A 1 454 ? 38.276 50.100 13.675 1.00 56.14 454 VAL A N 1
ATOM 2953 C CA . VAL A 1 454 ? 37.681 50.776 12.529 1.00 55.72 454 VAL A CA 1
ATOM 2954 C C . VAL A 1 454 ? 37.074 52.132 12.876 1.00 55.00 454 VAL A C 1
ATOM 2955 O O . VAL A 1 454 ? 36.399 52.297 13.892 1.00 54.71 454 VAL A O 1
ATOM 2959 N N . VAL A 1 455 ? 37.332 53.102 12.011 1.00 55.22 455 VAL A N 1
ATOM 2960 C CA . VAL A 1 455 ? 36.794 54.446 12.162 1.00 57.40 455 VAL A CA 1
ATOM 2961 C C . VAL A 1 455 ? 36.279 54.836 10.776 1.00 57.98 455 VAL A C 1
ATOM 2962 O O . VAL A 1 455 ? 37.068 55.130 9.873 1.00 57.83 455 VAL A O 1
ATOM 2966 N N . ASP A 1 456 ? 34.949 54.803 10.630 1.00 58.90 456 ASP A N 1
ATOM 2967 C CA . ASP A 1 456 ? 34.239 55.088 9.375 1.00 60.15 456 ASP A CA 1
ATOM 2968 C C . ASP A 1 456 ? 34.866 54.311 8.234 1.00 61.19 456 ASP A C 1
ATOM 2969 O O . ASP A 1 456 ? 35.510 54.891 7.351 1.00 60.42 456 ASP A O 1
ATOM 2974 N N . ASP A 1 457 ? 34.670 52.995 8.281 1.00 62.26 457 ASP A N 1
ATOM 2975 C CA . ASP A 1 457 ? 35.194 52.051 7.295 1.00 63.05 457 ASP A CA 1
ATOM 2976 C C . ASP A 1 457 ? 36.696 52.130 7.066 1.00 63.81 457 ASP A C 1
ATOM 2977 O O . ASP A 1 457 ? 37.190 51.543 6.121 1.00 66.24 457 ASP A O 1
ATOM 2982 N N . LEU A 1 458 ? 37.432 52.854 7.900 1.00 63.50 458 LEU A N 1
ATOM 2983 C CA . LEU A 1 458 ? 38.874 52.940 7.695 1.00 62.88 458 LEU A CA 1
ATOM 2984 C C . LEU A 1 458 ? 39.676 52.165 8.716 1.00 62.56 458 LEU A C 1
ATOM 2985 O O . LEU A 1 458 ? 39.462 52.286 9.924 1.00 62.37 458 LEU A O 1
ATOM 2990 N N . ILE A 1 459 ? 40.613 51.369 8.216 1.00 61.75 459 ILE A N 1
ATOM 2991 C CA . ILE A 1 459 ? 41.469 50.578 9.073 1.00 60.98 459 ILE A CA 1
ATOM 2992 C C . ILE A 1 459 ? 42.902 51.048 8.913 1.00 61.42 459 ILE A C 1
ATOM 2993 O O . ILE A 1 459 ? 43.381 51.273 7.799 1.00 60.84 459 ILE A O 1
ATOM 2998 N N . GLU A 1 460 ? 43.581 51.218 10.036 1.00 63.34 460 GLU A N 1
ATOM 2999 C CA . GLU A 1 460 ? 44.962 51.674 10.020 1.00 65.76 460 GLU A CA 1
ATOM 3000 C C . GLU A 1 460 ? 45.873 50.621 9.396 1.00 64.78 460 GLU A C 1
ATOM 3001 O O . GLU A 1 460 ? 45.910 49.470 9.843 1.00 64.02 460 GLU A O 1
ATOM 3007 N N . GLY A 1 461 ? 46.589 51.026 8.348 1.00 64.22 461 GLY A N 1
ATOM 3008 C CA . GLY A 1 461 ? 47.487 50.118 7.657 1.00 63.05 461 GLY A CA 1
ATOM 3009 C C . GLY A 1 461 ? 46.951 49.602 6.331 1.00 63.28 461 GLY A C 1
ATOM 3010 O O . GLY A 1 461 ? 47.667 48.938 5.579 1.00 63.74 461 GLY A O 1
ATOM 3011 N N . VAL A 1 462 ? 45.694 49.899 6.021 1.00 63.92 462 VAL A N 1
ATOM 3012 C CA . VAL A 1 462 ? 45.137 49.419 4.768 1.00 63.74 462 VAL A CA 1
ATOM 3013 C C . VAL A 1 462 ? 44.903 50.510 3.753 1.00 63.92 462 VAL A C 1
ATOM 3014 O O . VAL A 1 462 ? 44.334 51.551 4.064 1.00 64.30 462 VAL A O 1
ATOM 3018 N N . ASP A 1 463 ? 45.361 50.237 2.537 1.00 65.14 463 ASP A N 1
ATOM 3019 C CA . ASP A 1 463 ? 45.226 51.111 1.376 1.00 65.98 463 ASP A CA 1
ATOM 3020 C C . ASP A 1 463 ? 44.421 50.246 0.410 1.00 65.83 463 ASP A C 1
ATOM 3021 O O . ASP A 1 463 ? 44.969 49.350 -0.238 1.00 66.60 463 ASP A O 1
ATOM 3026 N N . ILE A 1 464 ? 43.122 50.503 0.331 1.00 65.07 464 ILE A N 1
ATOM 3027 C CA . ILE A 1 464 ? 42.241 49.724 -0.521 1.00 65.41 464 ILE A CA 1
ATOM 3028 C C . ILE A 1 464 ? 42.662 49.652 -1.986 1.00 65.10 464 ILE A C 1
ATOM 3029 O O . ILE A 1 464 ? 42.708 48.568 -2.566 1.00 64.84 464 ILE A O 1
ATOM 3034 N N . LYS A 1 465 ? 42.971 50.791 -2.590 1.00 64.77 465 LYS A N 1
ATOM 3035 C CA . LYS A 1 465 ? 43.369 50.782 -3.991 1.00 65.57 465 LYS A CA 1
ATOM 3036 C C . LYS A 1 465 ? 44.623 49.959 -4.177 1.00 64.37 465 LYS A C 1
ATOM 3037 O O . LYS A 1 465 ? 44.768 49.228 -5.150 1.00 63.94 465 LYS A O 1
ATOM 3043 N N . GLU A 1 466 ? 45.529 50.091 -3.225 1.00 63.73 466 GLU A N 1
ATOM 3044 C CA . GLU A 1 466 ? 46.783 49.370 -3.250 1.00 63.85 466 GLU A CA 1
ATOM 3045 C C . GLU A 1 466 ? 46.529 47.878 -3.145 1.00 62.17 466 GLU A C 1
ATOM 3046 O O . GLU A 1 466 ? 47.042 47.088 -3.931 1.00 62.76 466 GLU A O 1
ATOM 3052 N N . LEU A 1 467 ? 45.741 47.499 -2.151 1.00 59.96 467 LEU A N 1
ATOM 3053 C CA . LEU A 1 467 ? 45.405 46.107 -1.944 1.00 58.21 467 LEU A CA 1
ATOM 3054 C C . LEU A 1 467 ? 44.693 45.585 -3.183 1.00 57.60 467 LEU A C 1
ATOM 3055 O O . LEU A 1 467 ? 44.787 44.404 -3.512 1.00 58.52 467 LEU A O 1
ATOM 3060 N N . GLY A 1 468 ? 43.980 46.471 -3.869 1.00 56.36 468 GLY A N 1
ATOM 3061 C CA . GLY A 1 468 ? 43.265 46.065 -5.061 1.00 54.85 468 GLY A CA 1
ATOM 3062 C C . GLY A 1 468 ? 44.221 45.679 -6.165 1.00 55.18 468 GLY A C 1
ATOM 3063 O O . GLY A 1 468 ? 44.106 44.600 -6.752 1.00 53.92 468 GLY A O 1
ATOM 3064 N N . GLY A 1 469 ? 45.173 46.567 -6.437 1.00 55.97 469 GLY A N 1
ATOM 3065 C CA . GLY A 1 469 ? 46.153 46.317 -7.475 1.00 58.04 469 GLY A CA 1
ATOM 3066 C C . GLY A 1 469 ? 46.991 45.075 -7.234 1.00 59.79 469 GLY A C 1
ATOM 3067 O O . GLY A 1 469 ? 47.333 44.359 -8.178 1.00 60.31 469 GLY A O 1
ATOM 3068 N N . GLU A 1 470 ? 47.331 44.816 -5.976 1.00 60.21 470 GLU A N 1
ATOM 3069 C CA . GLU A 1 470 ? 48.124 43.644 -5.634 1.00 62.27 470 GLU A CA 1
ATOM 3070 C C . GLU A 1 470 ? 47.421 42.351 -5.992 1.00 62.40 470 GLU A C 1
ATOM 3071 O O . GLU A 1 470 ? 48.002 41.476 -6.640 1.00 61.32 470 GLU A O 1
ATOM 3077 N N . ALA A 1 471 ? 46.171 42.231 -5.541 1.00 62.02 471 ALA A N 1
ATOM 3078 C CA . ALA A 1 471 ? 45.359 41.042 -5.799 1.00 61.32 471 ALA A CA 1
ATOM 3079 C C . ALA A 1 471 ? 45.151 40.820 -7.309 1.00 60.88 471 ALA A C 1
ATOM 3080 O O . ALA A 1 471 ? 45.282 39.696 -7.825 1.00 58.55 471 ALA A O 1
ATOM 3082 N N . ARG A 1 472 ? 44.852 41.906 -8.013 1.00 60.24 472 ARG A N 1
ATOM 3083 C CA . ARG A 1 472 ? 44.626 41.838 -9.445 1.00 60.93 472 ARG A CA 1
ATOM 3084 C C . ARG A 1 472 ? 45.860 41.263 -10.151 1.00 62.12 472 ARG A C 1
ATOM 3085 O O . ARG A 1 472 ? 45.733 40.509 -11.119 1.00 62.58 472 ARG A O 1
ATOM 3093 N N . ARG A 1 473 ? 47.046 41.615 -9.653 1.00 62.86 473 ARG A N 1
ATOM 3094 C CA . ARG A 1 473 ? 48.311 41.147 -10.218 1.00 63.65 473 ARG A CA 1
ATOM 3095 C C . ARG A 1 473 ? 48.565 39.672 -9.928 1.00 62.16 473 ARG A C 1
ATOM 3096 O O . ARG A 1 473 ? 48.895 38.882 -10.825 1.00 60.41 473 ARG A O 1
ATOM 3104 N N . VAL A 1 474 ? 48.437 39.326 -8.654 1.00 60.79 474 VAL A N 1
ATOM 3105 C CA . VAL A 1 474 ? 48.649 37.965 -8.207 1.00 60.06 474 VAL A CA 1
ATOM 3106 C C . VAL A 1 474 ? 47.699 36.998 -8.894 1.00 60.87 474 VAL A C 1
ATOM 3107 O O . VAL A 1 474 ? 48.100 35.884 -9.238 1.00 61.22 474 VAL A O 1
ATOM 3111 N N . VAL A 1 475 ? 46.446 37.421 -9.090 1.00 60.74 475 VAL A N 1
ATOM 3112 C CA . VAL A 1 475 ? 45.455 36.570 -9.745 1.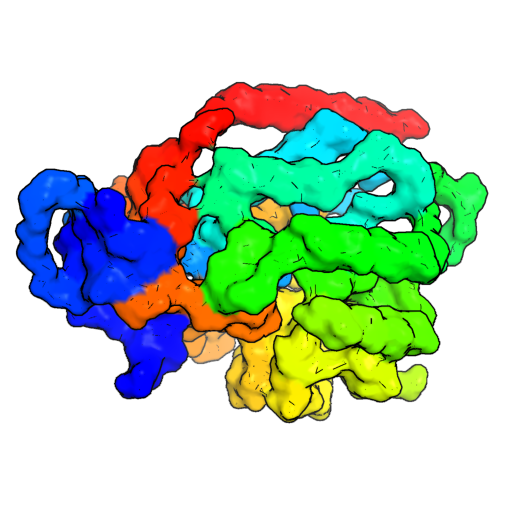00 60.24 475 VAL A CA 1
ATOM 3113 C C . VAL A 1 475 ? 45.900 36.279 -11.177 1.00 60.38 475 VAL A C 1
ATOM 3114 O O . VAL A 1 475 ? 45.750 35.155 -11.654 1.00 59.95 475 VAL A O 1
ATOM 3118 N N . ARG A 1 476 ? 46.445 37.291 -11.853 1.00 60.74 476 ARG A N 1
ATOM 3119 C CA . ARG A 1 476 ? 46.952 37.128 -13.218 1.00 61.49 476 ARG A CA 1
ATOM 3120 C C . ARG A 1 476 ? 48.057 36.073 -13.173 1.00 60.62 476 ARG A C 1
ATOM 3121 O O . ARG A 1 476 ? 48.028 35.092 -13.916 1.00 60.18 476 ARG A O 1
ATOM 3129 N N . GLU A 1 477 ? 49.037 36.294 -12.298 1.00 59.74 477 GLU A N 1
ATOM 3130 C CA . GLU A 1 477 ? 50.155 35.367 -12.134 1.00 6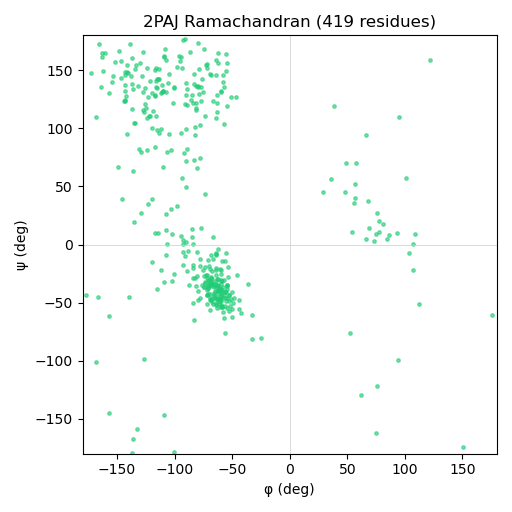0.03 477 GLU A CA 1
ATOM 3131 C C . GLU A 1 477 ? 49.599 33.979 -11.910 1.00 59.51 477 GLU A C 1
ATOM 3132 O O . GLU A 1 477 ? 49.969 33.022 -12.587 1.00 59.65 477 GLU A O 1
ATOM 3138 N N . LEU A 1 478 ? 48.709 33.884 -10.936 1.00 59.44 478 LEU A N 1
ATOM 3139 C CA . LEU A 1 478 ? 48.060 32.632 -10.605 1.00 60.60 478 LEU A CA 1
ATOM 3140 C C . LEU A 1 478 ? 47.490 31.981 -11.857 1.00 61.78 478 LEU A C 1
ATOM 3141 O O . LEU A 1 478 ? 47.787 30.827 -12.183 1.00 61.72 478 LEU A O 1
ATOM 3146 N N . LEU A 1 479 ? 46.658 32.735 -12.557 1.00 62.42 479 LEU A N 1
ATOM 3147 C CA . LEU A 1 479 ? 46.038 32.230 -13.764 1.00 63.56 479 LEU A CA 1
ATOM 3148 C C . LEU A 1 479 ? 47.078 31.764 -14.775 1.00 65.20 479 LEU A C 1
ATOM 3149 O O . LEU A 1 479 ? 46.894 30.730 -15.425 1.00 65.31 479 LEU A O 1
ATOM 3154 N N . ARG A 1 480 ? 48.172 32.515 -14.905 1.00 66.27 480 ARG A N 1
ATOM 3155 C CA . ARG A 1 480 ? 49.221 32.139 -15.853 1.00 67.59 480 ARG A CA 1
ATOM 3156 C C . ARG A 1 480 ? 49.827 30.812 -15.445 1.00 67.77 480 ARG A C 1
ATOM 3157 O O . ARG A 1 480 ? 49.870 29.854 -16.228 1.00 67.99 480 ARG A O 1
ATOM 3165 N N . GLU A 1 481 ? 50.277 30.764 -14.199 1.00 67.01 481 GLU A N 1
ATOM 3166 C CA . GLU A 1 481 ? 50.901 29.582 -13.663 1.00 66.90 481 GLU A CA 1
ATOM 3167 C C . GLU A 1 481 ? 50.130 28.268 -13.748 1.00 67.99 481 GLU A C 1
ATOM 3168 O O . GLU A 1 481 ? 50.735 27.228 -14.003 1.00 69.12 481 GLU A O 1
ATOM 3174 N N . VAL A 1 482 ? 48.818 28.278 -13.546 1.00 68.87 482 VAL A N 1
ATOM 3175 C CA . VAL A 1 482 ? 48.076 27.014 -13.633 1.00 70.12 482 VAL A CA 1
ATOM 3176 C C . VAL A 1 482 ? 48.203 26.346 -15.001 1.00 71.46 482 VAL A C 1
ATOM 3177 O O . VAL A 1 482 ? 48.152 25.118 -15.102 1.00 71.89 482 VAL A O 1
ATOM 3181 N N . VAL A 1 483 ? 48.349 27.143 -16.056 1.00 72.68 483 VAL A N 1
ATOM 3182 C CA . VAL A 1 483 ? 48.466 26.577 -17.397 1.00 74.98 483 VAL A CA 1
ATOM 3183 C C . VAL A 1 483 ? 49.609 25.556 -17.440 1.00 75.72 483 VAL A C 1
ATOM 3184 O O . VAL A 1 483 ? 49.526 24.549 -18.145 1.00 76.32 483 VAL A O 1
ATOM 3188 N N . VAL A 1 484 ? 50.670 25.830 -16.682 1.00 76.37 484 VAL A N 1
ATOM 3189 C CA . VAL A 1 484 ? 51.825 24.942 -16.598 1.00 76.14 484 VAL A CA 1
ATOM 3190 C C . VAL A 1 484 ? 51.452 23.693 -15.815 1.00 75.97 484 VAL A C 1
ATOM 3191 O O . VAL A 1 484 ? 51.831 22.593 -16.199 1.00 77.45 484 VAL A O 1
#

Radius of gyration: 21.07 Å; Cα contacts (8 Å, |Δi|>4): 953; chains: 1; bounding box: 51×64×50 Å

B-factor: mean 58.38, std 10.42, range [35.22, 99.64]

Nearest PDB structures (foldseek):
  2paj-assembly1_A  TM=1.002E+00  e=5.393E-93  unidentified
  7ww2-assembly1_B  TM=8.996E-01  e=8.402E-36  Obesumbacterium proteus
  3hpa-assembly1_A  TM=8.539E-01  e=2.537E-33  unidentified
  3ls9-assembly1_B  TM=8.754E-01  e=3.360E-31  Paenarthrobacter aurescens
  3lsc-assembly1_B  TM=8.803E-01  e=5.346E-30  Paenarthrobacter aurescens

CATH classification: 2.30.40.10 (+2 more: 3.20.20.140, 1.20.5.140)

Foldseek 3Di:
DKEKEFAAPWEAWLFPCDPVTRGTDPATMWMDDFFFTADTHDDDDDPPHHYHYLHQWAKAFFFAAQEAEQLLQLVLAADLLVPDADVSLLLSLLNLLLQQVQLRHQEYEYQYEFDFPPHPDDSVVSNLVNSVVLPGQYAYNYEFAQDDPVPPVVDDRRPDGDHLVVSLVVQVVVLVPFDDQALQGSTYYAHEHEAVVPRYDLQSLLVSLVSCVVSPHAYEYAHPVDDSLVSCVVSNNFALRAEYEPPDDADLVSLLRLQVRLYEYADAQQLCVLPAPVSSVVSRRQAAYHHYRSNRHVSHYVLQRLQRQCVNCCVVVHDSSNSSSRRFVSSSSSRSSNLTRTSDGRRGRFMFIFNQPDCLLPPDPSSNSCSRHSPDGTFGCFTARSRDTSDHRSDGPPDDVVVSVVVSVVVSVVSVVVVVD

Solvent-accessible surface area: 17188 Å² total; per-residue (Å²): 160,32,23,0,0,85,76,13,54,6,1,12,9,2,1,150,44,66,107,133,22,64,21,81,41,125,20,49,13,0,7,3,72,38,58,30,2,60,28,48,22,86,30,79,64,131,136,92,22,79,80,9,85,0,48,112,0,0,0,0,1,3,0,2,0,0,0,0,5,1,10,14,4,11,20,62,57,109,107,91,74,38,47,14,62,81,106,27,2,50,2,0,1,40,22,0,0,11,43,0,0,56,0,0,0,0,1,0,0,2,0,2,40,6,13,26,70,74,42,112,16,57,0,0,16,5,0,1,72,1,2,108,127,6,28,4,2,2,2,0,0,1,0,8,25,25,66,44,148,106,98,73,96,99,12,74,81,12,41,103,36,21,84,29,99,41,2,29,55,25,0,68,94,0,14,94,149,18,39,65,78,42,46,47,2,71,69,22,2,5,5,0,0,23,28,0,41,154,12,4,28,62,190,23,1,99,69,2,0,57,13,0,90,146,59,56,4,58,0,0,0,22,10,76,116,191,33,53,0,32,61,0,30,131,18,72,0,19,17,76,45,2,1,0,0,34,11,62,167,24,73,78,108,18,17,57,48,0,32,147,32,20,0,2,1,1,20,0,15,49,4,37,55,107,126,64,12,43,66,4,28,106,43,52,3,48,7,0,0,0,0,3,0,0,8,19,5,102,35,0,24,0,1,26,0,0,42,73,0,26,61,36,9,120,84,154,197,51,57,22,19,50,0,1,24,14,0,0,2,7,0,0,84,8,4,9,1,70,64,4,5,31,1,24,92,39,55,3,0,9,0,0,0,0,87,21,80,52,92,110,9,133,75,56,188,51,47,2,51,0,1,0,26,27,9,44,80,0,21,0,8,0,0,8,2,19,19,154,97,17,0,72,67,33,110,11,170,68,30,70,101,183,111,26,26,20,67,21,138,162,11,57,136,76,2,103,188,70,59,124,162

InterPro domains:
  IPR006680 Amidohydrolase-related [PF01979] (65-427)
  IPR011059 Metal-dependent hydrolase, composite domain superfamily [G3DSA:2.30.40.10] (1-73)
  IPR011059 Metal-dependent hydrolase, composite domain superfamily [G3DSA:2.30.40.10] (396-456)
  IPR011059 Metal-dependent hydrolase, composite domain superfamily [SSF51338] (8-67)
  IPR032466 Metal-dependent hydrolase [SSF51556] (68-401)
  IPR050287 5-Methylthioadenosine/S-adenosylhomocysteine deaminase [PTHR43794] (35-469)

Organism: Unknown prokaryotic organism (NCBI:txid2725)

Sequence (421 aa):
PSTLIRNAAAIMTGGRGTADDPSRVPGPDIRIVGDTIDAIGALAPRPGETIVDATDCVIYPAWVNTHHHLFQSLLKGEPFRALFDERRFRLAARIGLIELARSGCATVADHNYVYYPGMPFDSSAILFEEAEKLGLRFVLLRGGATQTRQLEADLPTALRPETLDAYVADIERLAARYHDASPRAMRRVVMAPTTVLYSISPREMRETAAVARRLGLRMHSHLSGKSPVAFCGEHDWLGSDVWYAHLVKVDADEIALLAQTGTGVAHCPQSNGRLPVREMADAGVPVSIGVDGAASNEAADMISEVHMTWLAQRARLASIAEVIHWGTAGGARVMGLDEVGKVAVGYAADIAVYRLDDPRYFGLHDPAIGPVASGGRPSVMALFSAGKRVVVDDLIEGVDIKELGGEARRVVRELLREVVV